Protein AF-S2JQH9-F1 (afdb_monomer_lite)

Structure (mmCIF, N/CA/C/O backbone):
data_AF-S2JQH9-F1
#
_entry.id   AF-S2JQH9-F1
#
loop_
_atom_site.group_PDB
_atom_site.id
_atom_site.type_symbol
_atom_site.label_atom_id
_atom_site.label_alt_id
_atom_site.label_comp_id
_atom_site.label_asym_id
_atom_site.label_entity_id
_atom_site.label_seq_id
_atom_site.pdbx_PDB_ins_code
_atom_site.Cartn_x
_atom_site.Cartn_y
_atom_site.Cartn_z
_atom_site.occupancy
_atom_site.B_iso_or_equiv
_atom_site.auth_seq_id
_atom_site.auth_comp_id
_atom_site.auth_asym_id
_atom_site.auth_atom_id
_atom_site.pdbx_PDB_model_num
ATOM 1 N N . MET A 1 1 ? 50.684 -17.913 0.976 1.00 41.41 1 MET A N 1
ATOM 2 C CA . MET A 1 1 ? 50.961 -17.428 2.348 1.00 41.41 1 MET A CA 1
ATOM 3 C C . MET A 1 1 ? 51.182 -15.923 2.329 1.00 41.41 1 MET A C 1
ATOM 5 O O . MET A 1 1 ? 52.136 -15.491 1.700 1.00 41.41 1 MET A O 1
ATOM 9 N N . LYS A 1 2 ? 50.291 -15.140 2.951 1.00 34.25 2 LYS A N 1
ATOM 10 C CA . LYS A 1 2 ? 50.515 -13.757 3.430 1.00 34.25 2 LYS A CA 1
ATOM 11 C C . LYS A 1 2 ? 49.250 -13.310 4.182 1.00 34.25 2 LYS A C 1
ATOM 13 O O . LYS A 1 2 ? 48.251 -12.948 3.570 1.00 34.25 2 LYS A O 1
ATOM 18 N N . LEU A 1 3 ? 49.291 -13.417 5.510 1.00 35.78 3 LEU A N 1
ATOM 19 C CA . LEU A 1 3 ? 48.304 -12.862 6.442 1.00 35.78 3 LEU A CA 1
ATOM 20 C C . LEU A 1 3 ? 48.491 -11.338 6.527 1.00 35.78 3 LEU A C 1
ATOM 22 O O . LEU A 1 3 ? 49.616 -10.869 6.680 1.00 35.78 3 LEU A O 1
ATOM 26 N N . ARG A 1 4 ? 47.403 -10.559 6.449 1.00 40.47 4 ARG A N 1
ATOM 27 C CA . ARG A 1 4 ? 47.400 -9.123 6.782 1.00 40.47 4 ARG A CA 1
ATOM 28 C C . ARG A 1 4 ? 46.207 -8.758 7.677 1.00 40.47 4 ARG A C 1
ATOM 30 O O . ARG A 1 4 ? 45.070 -8.724 7.226 1.00 40.47 4 ARG A O 1
ATOM 37 N N . ASN A 1 5 ? 46.550 -8.490 8.939 1.00 37.81 5 ASN A N 1
ATOM 38 C CA . ASN A 1 5 ? 46.102 -7.445 9.874 1.00 37.81 5 ASN A CA 1
ATOM 39 C C . ASN A 1 5 ? 44.613 -7.068 9.972 1.00 37.81 5 ASN A C 1
ATOM 41 O O . ASN A 1 5 ? 44.088 -6.324 9.147 1.00 37.81 5 ASN A O 1
ATOM 45 N N . ASN A 1 6 ? 43.999 -7.440 11.105 1.00 40.50 6 ASN A N 1
ATOM 46 C CA . ASN A 1 6 ? 42.632 -7.075 11.502 1.00 40.50 6 ASN A CA 1
ATOM 47 C C . ASN A 1 6 ? 42.555 -6.372 12.884 1.00 40.50 6 ASN A C 1
ATOM 49 O O . ASN A 1 6 ? 41.523 -6.395 13.548 1.00 40.50 6 ASN A O 1
ATOM 53 N N . THR A 1 7 ? 43.636 -5.730 13.341 1.00 41.78 7 THR A N 1
ATOM 54 C CA . THR A 1 7 ? 43.778 -5.268 14.741 1.00 41.78 7 THR A CA 1
ATOM 55 C C . THR A 1 7 ? 43.343 -3.818 15.009 1.00 41.78 7 THR A C 1
ATOM 57 O O . THR A 1 7 ? 43.489 -3.332 16.123 1.00 41.78 7 THR A O 1
ATOM 60 N N . ARG A 1 8 ? 42.769 -3.091 14.037 1.00 44.50 8 ARG A N 1
ATOM 61 C CA . ARG A 1 8 ? 42.416 -1.658 14.209 1.00 44.50 8 ARG A CA 1
ATOM 62 C C . ARG A 1 8 ? 40.958 -1.356 14.581 1.00 44.50 8 ARG A C 1
ATOM 64 O O . ARG A 1 8 ? 40.613 -0.190 14.737 1.00 44.50 8 ARG A O 1
ATOM 71 N N . ARG A 1 9 ? 40.090 -2.364 14.742 1.00 43.62 9 ARG A N 1
ATOM 72 C CA . ARG A 1 9 ? 38.650 -2.153 15.025 1.00 43.62 9 ARG A CA 1
ATOM 73 C C . ARG A 1 9 ? 38.216 -2.328 16.483 1.00 43.62 9 ARG A C 1
ATOM 75 O O . ARG A 1 9 ? 37.096 -1.950 16.802 1.00 43.62 9 ARG A O 1
ATOM 82 N N . VAL A 1 10 ? 39.079 -2.833 17.364 1.00 44.44 10 VAL A N 1
ATOM 83 C CA . VAL A 1 10 ? 38.715 -3.119 18.769 1.00 44.44 10 VAL A CA 1
ATOM 84 C C . VAL A 1 10 ? 38.927 -1.908 19.696 1.00 44.44 10 VAL A C 1
ATOM 86 O O . VAL A 1 10 ? 38.213 -1.752 20.678 1.00 44.44 10 VAL A O 1
ATOM 89 N N . ALA A 1 11 ? 39.799 -0.961 19.334 1.00 41.69 11 ALA A N 1
ATOM 90 C CA . ALA A 1 11 ? 40.143 0.176 20.199 1.00 41.69 11 ALA A CA 1
ATOM 91 C C . ALA A 1 11 ? 39.082 1.301 20.282 1.00 41.69 11 ALA A C 1
ATOM 93 O O . ALA A 1 11 ? 39.183 2.173 21.138 1.00 41.69 11 ALA A O 1
ATOM 94 N N . ILE A 1 12 ? 38.057 1.306 19.420 1.00 43.09 12 ILE A N 1
ATOM 95 C CA . ILE A 1 12 ? 37.017 2.361 19.408 1.00 43.09 12 ILE A CA 1
ATOM 96 C C . ILE A 1 12 ? 35.798 1.978 20.268 1.00 43.09 12 ILE A C 1
ATOM 98 O O . ILE A 1 12 ? 35.018 2.844 20.656 1.00 43.09 12 ILE A O 1
ATOM 102 N N . VAL A 1 13 ? 35.638 0.694 20.606 1.00 43.75 13 VAL A N 1
ATOM 103 C CA . VAL A 1 13 ? 34.484 0.207 21.382 1.00 43.75 13 VAL A CA 1
ATOM 104 C C . VAL A 1 13 ? 34.701 0.376 22.892 1.00 43.75 13 VAL A C 1
ATOM 106 O O . VAL A 1 13 ? 33.752 0.697 23.594 1.00 43.75 13 VAL A O 1
ATOM 109 N N . ILE A 1 14 ? 35.946 0.290 23.373 1.00 45.53 14 ILE A N 1
ATOM 110 C CA . ILE A 1 14 ? 36.265 0.347 24.812 1.00 45.53 14 ILE A CA 1
ATOM 111 C C . ILE A 1 14 ? 36.149 1.777 25.381 1.00 45.53 14 ILE A C 1
ATOM 113 O O . ILE A 1 14 ? 35.647 1.966 26.481 1.00 45.53 14 ILE A O 1
ATOM 117 N N . LYS A 1 15 ? 36.457 2.822 24.596 1.00 42.97 15 LYS A N 1
ATOM 118 C CA . LYS A 1 15 ? 36.361 4.228 25.054 1.00 42.97 15 LYS A CA 1
ATOM 119 C C . LYS A 1 15 ? 34.935 4.776 25.235 1.00 42.97 15 LYS A C 1
ATOM 121 O O . LYS A 1 15 ? 34.781 5.914 25.664 1.00 42.97 15 LYS A O 1
ATOM 126 N N . ARG A 1 16 ? 33.888 4.021 24.875 1.00 47.12 16 ARG A N 1
ATOM 127 C CA . ARG A 1 16 ? 32.482 4.451 25.026 1.00 47.12 16 ARG A CA 1
ATOM 128 C C . ARG A 1 16 ? 31.753 3.820 26.212 1.00 47.12 16 ARG A C 1
ATOM 130 O O . ARG A 1 16 ? 30.644 4.263 26.499 1.00 47.12 16 ARG A O 1
ATOM 137 N N . GLU A 1 17 ? 32.344 2.833 26.883 1.00 44.69 17 GLU A N 1
ATOM 138 C CA . GLU A 1 17 ? 31.748 2.229 28.083 1.00 44.69 17 GLU A CA 1
ATOM 139 C C . GLU A 1 17 ? 32.181 2.941 29.374 1.00 44.69 17 GLU A C 1
ATOM 141 O O . GLU A 1 17 ? 31.336 3.148 30.237 1.00 44.69 17 GLU A O 1
ATOM 146 N N . GLU A 1 18 ? 33.408 3.470 29.453 1.00 44.59 18 GLU A N 1
ATOM 147 C CA . GLU A 1 18 ? 33.889 4.189 30.651 1.00 44.59 18 GLU A CA 1
ATOM 148 C C . GLU A 1 18 ? 33.143 5.512 30.918 1.00 44.59 18 GLU A C 1
ATOM 150 O O . GLU A 1 18 ? 32.892 5.856 32.065 1.00 44.59 18 GLU A O 1
ATOM 155 N N . GLN A 1 19 ? 32.659 6.221 29.888 1.00 46.75 19 GLN A N 1
ATOM 156 C CA . GLN A 1 19 ? 31.876 7.458 30.084 1.00 46.75 19 GLN A CA 1
ATOM 157 C C . GLN A 1 19 ? 30.427 7.225 30.552 1.00 46.75 19 GLN A C 1
ATOM 159 O O . GLN A 1 19 ? 29.681 8.186 30.747 1.00 46.75 19 GLN A O 1
ATOM 164 N N . ARG A 1 20 ? 29.986 5.967 30.689 1.00 49.38 20 ARG A N 1
ATOM 165 C CA . ARG A 1 20 ? 28.606 5.626 31.069 1.00 49.38 20 ARG A CA 1
ATOM 166 C C . ARG A 1 20 ? 28.448 5.237 32.537 1.00 49.38 20 ARG A C 1
ATOM 168 O O . ARG A 1 20 ? 27.317 5.243 33.016 1.00 49.38 20 ARG A O 1
ATOM 175 N N . GLU A 1 21 ? 29.540 4.940 33.238 1.00 46.38 21 GLU A N 1
ATOM 176 C CA . GLU A 1 21 ? 29.502 4.564 34.658 1.00 46.38 21 GLU A CA 1
ATOM 177 C C . GLU A 1 21 ? 29.566 5.772 35.609 1.00 46.38 21 GLU A C 1
ATOM 179 O O . GLU A 1 21 ? 29.028 5.701 36.713 1.00 46.38 21 GLU A O 1
ATOM 184 N N . ASP A 1 22 ? 30.067 6.925 35.154 1.00 42.22 22 ASP A N 1
ATOM 185 C CA . ASP A 1 22 ? 30.186 8.130 35.993 1.00 42.22 22 ASP A CA 1
ATOM 186 C C . ASP A 1 22 ? 28.883 8.939 36.146 1.00 42.22 22 ASP A C 1
ATOM 188 O O . ASP A 1 22 ? 28.788 9.816 37.002 1.00 42.22 22 ASP A O 1
ATOM 192 N N . ILE A 1 23 ? 27.834 8.626 35.377 1.00 43.72 23 ILE A N 1
ATOM 193 C CA . ILE A 1 23 ? 26.537 9.333 35.446 1.00 43.72 23 ILE A CA 1
ATOM 194 C C . ILE A 1 23 ? 25.552 8.653 36.424 1.00 43.72 23 ILE A C 1
ATOM 196 O O . ILE A 1 23 ? 24.520 9.222 36.759 1.00 43.72 23 ILE A O 1
ATOM 200 N N . ILE A 1 24 ? 25.869 7.466 36.958 1.00 40.94 24 ILE A N 1
ATOM 201 C CA . ILE A 1 24 ? 24.953 6.691 37.826 1.00 40.94 24 ILE A CA 1
ATOM 202 C C . ILE A 1 24 ? 25.219 6.896 39.339 1.00 40.94 24 ILE A C 1
ATOM 204 O O . ILE A 1 24 ? 24.529 6.319 40.173 1.00 40.94 24 ILE A O 1
ATOM 208 N N . LYS A 1 25 ? 26.158 7.766 39.743 1.00 37.81 25 LYS A N 1
ATOM 209 C CA . LYS A 1 25 ? 26.512 7.966 41.170 1.00 37.81 25 LYS A CA 1
ATOM 210 C C . LYS A 1 25 ? 25.998 9.244 41.849 1.00 37.81 25 LYS A C 1
ATOM 212 O O . LYS A 1 25 ? 26.356 9.486 42.996 1.00 37.81 25 LYS A O 1
ATOM 217 N N . LEU A 1 26 ? 25.118 10.022 41.225 1.00 40.62 26 LEU A N 1
ATOM 218 C CA . LEU A 1 26 ? 24.511 11.201 41.858 1.00 40.62 26 LEU A CA 1
ATOM 219 C C . LEU A 1 26 ? 22.993 11.180 41.686 1.00 40.62 26 LEU A C 1
ATOM 221 O O . LEU A 1 26 ? 22.488 11.752 40.736 1.00 40.62 26 LEU A O 1
ATOM 225 N N . GLU A 1 27 ? 22.297 10.486 42.591 1.00 33.84 27 GLU A N 1
ATOM 226 C CA . GLU A 1 27 ? 20.930 10.801 43.051 1.00 33.84 27 GLU A CA 1
ATOM 227 C C . GLU A 1 27 ? 20.477 9.732 44.062 1.00 33.84 27 GLU A C 1
ATOM 229 O O . GLU A 1 27 ? 19.783 8.767 43.748 1.00 33.84 27 GLU A O 1
ATOM 234 N N . ALA A 1 28 ? 20.908 9.894 45.313 1.00 32.12 28 ALA A N 1
ATOM 235 C CA . ALA A 1 28 ? 20.351 9.183 46.455 1.00 32.12 28 ALA A CA 1
ATOM 236 C C . ALA A 1 28 ? 20.152 10.179 47.601 1.00 32.12 28 ALA A C 1
ATOM 238 O O . ALA A 1 28 ? 21.066 10.438 48.376 1.00 32.12 28 ALA A O 1
ATOM 239 N N . ALA A 1 29 ? 18.949 10.744 47.694 1.00 32.34 29 ALA A N 1
ATOM 240 C CA . ALA A 1 29 ? 18.430 11.333 48.924 1.00 32.34 29 ALA A CA 1
ATOM 241 C C . ALA A 1 29 ? 16.894 11.272 48.905 1.00 32.34 29 ALA A C 1
ATOM 243 O O . ALA A 1 29 ? 16.228 11.992 48.166 1.00 32.34 29 ALA A O 1
ATOM 244 N N . HIS A 1 30 ? 16.340 10.354 49.701 1.00 43.25 30 HIS A N 1
ATOM 245 C CA . HIS A 1 30 ? 14.957 10.405 50.188 1.00 43.25 30 HIS A CA 1
ATOM 246 C C . HIS A 1 30 ? 14.787 11.590 51.161 1.00 43.25 30 HIS A C 1
ATOM 248 O O . HIS A 1 30 ? 15.769 12.041 51.752 1.00 43.25 30 HIS A O 1
ATOM 254 N N . PRO A 1 31 ? 13.543 12.036 51.409 1.00 46.75 31 PRO A N 1
ATOM 255 C CA . PRO A 1 31 ? 12.936 11.596 52.665 1.00 46.75 31 PRO A CA 1
ATOM 256 C C . PRO A 1 31 ? 11.487 11.105 52.544 1.00 46.75 31 PRO A C 1
ATOM 258 O O . PRO A 1 31 ? 10.716 11.486 51.666 1.00 46.75 31 PRO A O 1
ATOM 261 N N . GLN A 1 32 ? 11.171 10.227 53.494 1.00 35.44 32 GLN A N 1
ATOM 262 C CA . GLN A 1 32 ? 9.882 9.616 53.796 1.00 35.44 32 GLN A CA 1
ATOM 263 C C . GLN A 1 32 ? 8.795 10.647 54.130 1.00 35.44 32 GLN A C 1
ATOM 265 O O . GLN A 1 32 ? 9.073 11.668 54.755 1.00 35.44 32 GLN A O 1
ATOM 270 N N . CYS A 1 33 ? 7.535 10.302 53.855 1.00 27.61 33 CYS A N 1
ATOM 271 C CA . CYS A 1 33 ? 6.423 10.738 54.695 1.00 27.61 33 CYS A CA 1
ATOM 272 C C . CYS A 1 33 ? 5.299 9.690 54.714 1.00 27.61 33 CYS A C 1
ATOM 274 O O . CYS A 1 33 ? 5.174 8.862 53.813 1.00 27.61 33 CYS A O 1
ATOM 276 N N . ASN A 1 34 ? 4.561 9.711 55.817 1.00 28.77 34 ASN A N 1
ATOM 277 C CA . ASN A 1 34 ? 3.932 8.584 56.486 1.00 28.77 34 ASN A CA 1
ATOM 278 C C . ASN A 1 34 ? 2.564 8.146 55.947 1.00 28.77 34 ASN A C 1
ATOM 280 O O . ASN A 1 34 ? 1.834 8.874 55.281 1.00 28.77 34 ASN A O 1
ATOM 284 N N . SER A 1 35 ? 2.232 6.923 56.359 1.00 30.88 35 SER A N 1
ATOM 285 C CA . SER A 1 35 ? 0.913 6.305 56.404 1.00 30.88 35 SER A CA 1
ATOM 286 C C . SER A 1 35 ? -0.162 7.176 57.056 1.00 30.88 35 SER A C 1
ATOM 288 O O . SER A 1 35 ? 0.067 7.682 58.152 1.00 30.88 35 SER A O 1
ATOM 290 N N . SER A 1 36 ? -1.364 7.170 56.474 1.00 31.80 36 SER A N 1
ATOM 291 C CA . SER A 1 36 ? -2.628 7.294 57.210 1.00 31.80 36 SER A CA 1
ATOM 292 C C . SER A 1 36 ? -3.735 6.498 56.518 1.00 31.80 36 SER A C 1
ATOM 294 O O . SER A 1 36 ? -3.779 6.355 55.298 1.00 31.80 36 SER A O 1
ATOM 296 N N . GLN A 1 37 ? -4.589 5.944 57.362 1.00 30.31 37 GLN A N 1
ATOM 297 C CA . GLN A 1 37 ? -5.609 4.927 57.158 1.00 30.31 37 GLN A CA 1
ATOM 298 C C . GLN A 1 37 ? -7.022 5.543 57.017 1.00 30.31 37 GLN A C 1
ATOM 300 O O . GLN A 1 37 ? -7.306 6.517 57.704 1.00 30.31 37 GLN A O 1
ATOM 305 N N . ILE A 1 38 ? -7.902 4.844 56.264 1.00 32.09 38 ILE A N 1
ATOM 306 C CA . ILE A 1 38 ? -9.378 4.683 56.468 1.00 32.09 38 ILE A CA 1
ATOM 307 C C . ILE A 1 38 ? -10.282 5.901 56.080 1.00 32.09 38 ILE A C 1
ATOM 309 O O . ILE A 1 38 ? -9.788 7.022 56.119 1.00 32.09 38 ILE A O 1
ATOM 313 N N . PRO A 1 39 ? -11.598 5.768 55.724 1.00 43.12 39 PRO A N 1
ATOM 314 C CA . PRO A 1 39 ? -12.463 4.584 55.560 1.00 43.12 39 PRO A CA 1
ATOM 315 C C . PRO A 1 39 ? -13.206 4.425 54.214 1.00 43.12 39 PRO A C 1
ATOM 317 O O . PRO A 1 39 ? -13.465 5.347 53.445 1.00 43.12 39 PRO A O 1
ATOM 320 N N . LEU A 1 40 ? -13.660 3.182 54.070 1.00 30.14 40 LEU A N 1
ATOM 321 C CA . LEU A 1 40 ? -14.780 2.645 53.303 1.00 30.14 40 LEU A CA 1
ATOM 322 C C . LEU A 1 40 ? -16.125 3.336 53.644 1.00 30.14 40 LEU A C 1
ATOM 324 O O . LEU A 1 40 ? -16.474 3.428 54.817 1.00 30.14 40 LEU A O 1
ATOM 328 N N . PHE A 1 41 ? -16.918 3.716 52.635 1.00 28.84 41 PHE A N 1
ATOM 329 C CA . PHE A 1 41 ? -18.360 3.966 52.784 1.00 28.84 41 PHE A CA 1
ATOM 330 C C . PHE A 1 41 ? -19.151 3.088 51.809 1.00 28.84 41 PHE A C 1
ATOM 332 O O . PHE A 1 41 ? -18.802 2.943 50.636 1.00 28.84 41 PHE A O 1
ATOM 339 N N . THR A 1 42 ? -20.217 2.494 52.334 1.00 27.12 42 THR A N 1
ATOM 340 C CA . THR A 1 42 ? -21.180 1.610 51.673 1.00 27.12 42 THR A CA 1
ATOM 341 C C . THR A 1 42 ? -22.584 2.225 51.706 1.00 27.12 42 THR A C 1
ATOM 343 O O . THR A 1 42 ? -22.897 2.926 52.664 1.00 27.12 42 THR A O 1
ATOM 346 N N . VAL A 1 43 ? -23.424 1.796 50.744 1.00 29.14 43 VAL A N 1
ATOM 347 C CA . VAL A 1 43 ? -24.913 1.870 50.666 1.00 29.14 43 VAL A CA 1
ATOM 348 C C . VAL A 1 43 ? -25.505 3.297 50.484 1.00 29.14 43 VAL A C 1
ATOM 350 O O . VAL A 1 43 ? -24.898 4.256 50.928 1.00 29.14 43 VAL A O 1
ATOM 353 N N . THR A 1 44 ? -26.609 3.597 49.777 1.00 28.02 44 THR A N 1
ATOM 354 C CA . THR A 1 44 ? -27.853 2.890 49.378 1.00 28.02 44 THR A CA 1
ATOM 355 C C . THR A 1 44 ? -28.547 3.592 48.189 1.00 28.02 44 THR A C 1
ATOM 357 O O . THR A 1 44 ? -28.555 4.814 48.119 1.00 28.02 44 THR A O 1
ATOM 360 N N . ASN A 1 45 ? -29.164 2.771 47.330 1.00 29.53 45 ASN A N 1
ATOM 361 C CA . ASN A 1 45 ? -30.532 2.790 46.771 1.00 29.53 45 ASN A CA 1
ATOM 362 C C . ASN A 1 45 ? -31.219 4.056 46.207 1.00 29.53 45 ASN A C 1
ATOM 364 O O . ASN A 1 45 ? -31.382 5.075 46.865 1.00 29.53 45 ASN A O 1
ATOM 368 N N . ASP A 1 46 ? -31.774 3.820 45.012 1.00 29.12 46 ASP A N 1
ATOM 369 C CA . ASP A 1 46 ? -33.154 4.051 44.565 1.00 29.12 46 ASP A CA 1
ATOM 370 C C . ASP A 1 46 ? -33.790 5.439 44.680 1.00 29.12 46 ASP A C 1
ATOM 372 O O . ASP A 1 46 ? -34.195 5.910 45.739 1.00 29.12 46 ASP A O 1
ATOM 376 N N . THR A 1 47 ? -34.124 5.995 43.513 1.00 32.81 47 THR A N 1
ATOM 377 C CA . THR A 1 47 ? -35.428 6.648 43.354 1.00 32.81 47 THR A CA 1
ATOM 378 C C . THR A 1 47 ? -35.965 6.403 41.950 1.00 32.81 47 THR A C 1
ATOM 380 O O . THR A 1 47 ? -35.462 6.915 40.951 1.00 32.81 47 THR A O 1
ATOM 383 N N . ALA A 1 48 ? -36.995 5.563 41.895 1.00 29.95 48 ALA A N 1
ATOM 384 C CA . ALA A 1 48 ? -37.877 5.401 40.757 1.00 29.95 48 ALA A CA 1
ATOM 385 C C . ALA A 1 48 ? -38.795 6.628 40.649 1.00 29.95 48 ALA A C 1
ATOM 387 O O . ALA A 1 48 ? -39.413 7.024 41.634 1.00 29.95 48 ALA A O 1
ATOM 388 N N . ILE A 1 49 ? -38.934 7.187 39.446 1.00 35.12 49 ILE A N 1
ATOM 389 C CA . ILE A 1 49 ? -40.037 8.088 39.105 1.00 35.12 49 ILE A CA 1
ATOM 390 C C . ILE A 1 49 ? -40.770 7.488 37.906 1.00 35.12 49 ILE A C 1
ATOM 392 O O . ILE A 1 49 ? -40.270 7.450 36.783 1.00 35.12 49 ILE A O 1
ATOM 396 N N . ASN A 1 50 ? -41.972 6.992 38.197 1.00 32.22 50 ASN A N 1
ATOM 397 C CA . ASN A 1 50 ? -43.073 6.860 37.252 1.00 32.22 50 ASN A CA 1
ATOM 398 C C . ASN A 1 50 ? -43.496 8.257 36.777 1.00 32.22 50 ASN A C 1
ATOM 400 O O . ASN A 1 50 ? -43.568 9.155 37.607 1.00 32.22 50 ASN A O 1
ATOM 404 N N . ILE A 1 51 ? -43.879 8.405 35.503 1.00 33.59 51 ILE A N 1
ATOM 405 C CA . ILE A 1 51 ? -45.179 8.970 35.080 1.00 33.59 51 ILE A CA 1
ATOM 406 C C . ILE A 1 51 ? -45.309 8.941 33.541 1.00 33.59 51 ILE A C 1
ATOM 408 O O . ILE A 1 51 ? -44.537 9.547 32.810 1.00 33.59 51 ILE A O 1
ATOM 412 N N . LYS A 1 52 ? -46.343 8.190 33.140 1.00 33.19 52 LYS A N 1
ATOM 413 C CA . LYS A 1 52 ? -47.339 8.329 32.059 1.00 33.19 52 LYS A CA 1
ATOM 414 C C . LYS A 1 52 ? -46.940 8.470 30.579 1.00 33.19 52 LYS A C 1
ATOM 416 O O . LYS A 1 52 ? -46.163 9.311 30.150 1.00 33.19 52 LYS A O 1
ATOM 421 N N . LYS A 1 53 ? -47.634 7.609 29.824 1.00 36.22 53 LYS A N 1
ATOM 422 C CA . LYS A 1 53 ? -47.866 7.585 28.380 1.00 36.22 53 LYS A CA 1
ATOM 423 C C . LYS A 1 53 ? -48.702 8.789 27.946 1.00 36.22 53 LYS A C 1
ATOM 425 O O . LYS A 1 53 ? -49.669 9.098 28.632 1.00 36.22 53 LYS A O 1
ATOM 430 N N . GLU A 1 54 ? -48.418 9.308 26.757 1.00 32.94 54 GLU A N 1
ATOM 431 C CA . GLU A 1 54 ? -49.437 9.823 25.840 1.00 32.94 54 GLU A CA 1
ATOM 432 C C . GLU A 1 54 ? -48.926 9.758 24.395 1.00 32.94 54 GLU A C 1
ATOM 434 O O . GLU A 1 54 ? -47.735 9.919 24.118 1.00 32.94 54 GLU A O 1
ATOM 439 N N . ASP A 1 55 ? -49.846 9.406 23.504 1.00 33.53 55 ASP A N 1
ATOM 440 C CA . ASP A 1 55 ? -49.658 9.141 22.084 1.00 33.53 55 ASP A CA 1
ATOM 441 C C . ASP A 1 55 ? -49.412 10.426 21.282 1.00 33.53 55 ASP A C 1
ATOM 443 O O . ASP A 1 55 ? -50.115 11.410 21.477 1.00 33.53 55 ASP A O 1
ATOM 447 N N . SER A 1 56 ? -48.517 10.392 20.288 1.00 34.03 56 SER A N 1
ATOM 448 C CA . SER A 1 56 ? -48.805 10.964 18.962 1.00 34.03 56 SER A CA 1
ATOM 449 C C . SER A 1 56 ? -47.733 10.583 17.938 1.00 34.03 56 SER A C 1
ATOM 451 O O . SER A 1 56 ? -46.535 10.539 18.219 1.00 34.03 56 SER A O 1
ATOM 453 N N . LYS A 1 57 ? -48.206 10.257 16.737 1.00 37.81 57 LYS A N 1
ATOM 454 C CA . LYS A 1 57 ? -47.465 9.771 15.573 1.00 37.81 57 LYS A CA 1
ATOM 455 C C . LYS A 1 57 ? -46.743 10.927 14.882 1.00 37.81 57 LYS A C 1
ATOM 457 O O . LYS A 1 57 ? -47.404 11.878 14.507 1.00 37.81 57 LYS A O 1
ATOM 462 N N . ASP A 1 58 ? -45.449 10.759 14.607 1.00 32.97 58 ASP A N 1
ATOM 463 C CA . ASP A 1 58 ? -44.811 11.266 13.385 1.00 32.97 58 ASP A CA 1
ATOM 464 C C . ASP A 1 58 ? -43.503 10.506 13.109 1.00 32.97 58 ASP A C 1
ATOM 466 O O . ASP A 1 58 ? -42.488 10.640 13.796 1.00 32.97 58 ASP A O 1
ATOM 470 N N . TYR A 1 59 ? -43.542 9.637 12.097 1.00 36.56 59 TYR A N 1
ATOM 471 C CA . TYR A 1 59 ? -42.420 8.793 11.689 1.00 36.56 59 TYR A CA 1
ATOM 472 C C . TYR A 1 59 ? -41.502 9.573 10.739 1.00 36.56 59 TYR A C 1
ATOM 474 O O . TYR A 1 59 ? -41.619 9.496 9.517 1.00 36.56 59 TYR A O 1
ATOM 482 N N . ILE A 1 60 ? -40.564 10.328 11.313 1.00 38.56 60 ILE A N 1
ATOM 483 C CA . ILE A 1 60 ? -39.421 10.899 10.591 1.00 38.56 60 ILE A CA 1
ATOM 484 C C . ILE A 1 60 ? -38.201 10.007 10.849 1.00 38.56 60 ILE A C 1
ATOM 486 O O . ILE A 1 60 ? -37.830 9.734 11.987 1.00 38.56 60 ILE A O 1
ATOM 490 N N . SER A 1 61 ? -37.568 9.542 9.770 1.00 47.75 61 SER A N 1
ATOM 491 C CA . SER A 1 61 ? -36.417 8.628 9.774 1.00 47.75 61 SER A CA 1
ATOM 492 C C . SER A 1 61 ? -35.248 9.126 10.653 1.00 47.75 61 SER A C 1
ATOM 494 O O . SER A 1 61 ? -34.411 9.921 10.213 1.00 47.75 61 SER A O 1
ATOM 496 N N . ILE A 1 62 ? -35.152 8.576 11.871 1.00 43.03 62 ILE A N 1
ATOM 497 C CA . ILE A 1 62 ? -34.151 8.835 12.932 1.00 43.03 62 ILE A CA 1
ATOM 498 C C . ILE A 1 62 ? -32.690 8.757 12.431 1.00 43.03 62 ILE A C 1
ATOM 500 O O . ILE A 1 62 ? -31.807 9.462 12.929 1.00 43.03 62 ILE A O 1
ATOM 504 N N . ASP A 1 63 ? -32.428 7.980 11.379 1.00 39.12 63 ASP A N 1
ATOM 505 C CA . ASP A 1 63 ? -31.085 7.797 10.818 1.00 39.12 63 ASP A CA 1
ATOM 506 C C . ASP A 1 63 ? -30.510 9.037 10.107 1.00 39.12 63 ASP A C 1
ATOM 508 O O . ASP A 1 63 ? -29.286 9.170 10.001 1.00 39.12 63 ASP A O 1
ATOM 512 N N . HIS A 1 64 ? -31.349 9.973 9.644 1.00 36.28 64 HIS A N 1
ATOM 513 C CA . HIS A 1 64 ? -30.866 11.187 8.969 1.00 36.28 64 HIS A CA 1
ATOM 514 C C . HIS A 1 64 ? -30.473 12.284 9.975 1.00 36.28 64 HIS A C 1
ATOM 516 O O . HIS A 1 64 ? -29.423 12.915 9.827 1.00 36.28 64 HIS A O 1
ATOM 522 N N . ILE A 1 65 ? -31.241 12.426 11.062 1.00 46.94 65 ILE A N 1
ATOM 523 C CA . ILE A 1 65 ? -31.004 13.406 12.138 1.00 46.94 65 ILE A CA 1
ATOM 524 C C . ILE A 1 65 ? -29.737 13.054 12.933 1.00 46.94 65 ILE A C 1
ATOM 526 O O . ILE A 1 65 ? -28.928 13.930 13.245 1.00 46.94 65 ILE A O 1
ATOM 530 N N . ASN A 1 66 ? -29.496 11.767 13.199 1.00 40.97 66 ASN A N 1
ATOM 531 C CA . ASN A 1 66 ? -28.302 11.319 13.926 1.00 40.97 66 ASN A CA 1
ATOM 532 C C . ASN A 1 66 ? -27.001 11.526 13.133 1.00 40.97 66 ASN A C 1
ATOM 534 O O . ASN A 1 66 ? -25.934 11.749 13.712 1.00 40.97 66 ASN A O 1
ATOM 538 N N . LYS A 1 67 ? -27.072 11.507 11.798 1.00 43.84 67 LYS A N 1
ATOM 539 C CA . LYS A 1 67 ? -25.909 11.708 10.927 1.00 43.84 67 LYS A CA 1
ATOM 540 C C . LYS A 1 67 ? -25.549 13.185 10.755 1.00 43.84 67 LYS A C 1
ATOM 542 O O . LYS A 1 67 ? -24.362 13.510 10.712 1.00 43.84 67 LYS A O 1
ATOM 547 N N . GLU A 1 68 ? -26.543 14.070 10.708 1.00 43.19 68 GLU A N 1
ATOM 548 C CA . GLU A 1 68 ? -26.329 15.522 10.664 1.00 43.19 68 GLU A CA 1
ATOM 549 C C . GLU A 1 68 ? -25.861 16.075 12.012 1.00 43.19 68 GLU A C 1
ATOM 551 O O . GLU A 1 68 ? -24.871 16.806 12.035 1.00 43.19 68 GLU A O 1
ATOM 556 N N . LYS A 1 69 ? -26.446 15.624 13.134 1.00 49.59 69 LYS A N 1
ATOM 557 C CA . LYS A 1 69 ? -25.963 15.954 14.489 1.00 49.59 69 LYS A CA 1
ATOM 558 C C . LYS A 1 69 ? -24.518 15.496 14.721 1.00 49.59 69 LYS A C 1
ATOM 560 O O . LYS A 1 69 ? -23.741 16.201 15.355 1.00 49.59 69 LYS A O 1
ATOM 565 N N . SER A 1 70 ? -24.114 14.350 14.163 1.00 52.16 70 SER A N 1
ATOM 566 C CA . SER A 1 70 ? -22.728 13.870 14.254 1.00 52.16 70 SER A CA 1
ATOM 567 C C . SER A 1 70 ? -21.742 14.741 13.458 1.00 52.16 70 SER A C 1
ATOM 569 O O . SER A 1 70 ? -20.643 15.012 13.940 1.00 52.16 70 SER A O 1
ATOM 571 N N . LEU A 1 71 ? -22.114 15.227 12.265 1.00 48.69 71 LEU A N 1
ATOM 572 C CA . LEU A 1 71 ? -21.237 16.087 11.457 1.00 48.69 71 LEU A CA 1
ATOM 573 C C . LEU A 1 71 ? -21.115 17.513 12.013 1.00 48.69 71 LEU A C 1
ATOM 575 O O . LEU A 1 71 ? -20.014 18.067 12.002 1.00 48.69 71 LEU A O 1
ATOM 579 N N . THR A 1 72 ? -22.206 18.098 12.512 1.00 53.41 72 THR A N 1
ATOM 580 C CA . THR A 1 72 ? -22.178 19.424 13.149 1.00 53.41 72 THR A CA 1
ATOM 581 C C . THR A 1 72 ? -21.402 19.385 14.463 1.00 53.41 72 THR A C 1
ATOM 583 O O . THR A 1 72 ? -20.572 20.257 14.701 1.00 53.41 72 THR A O 1
ATOM 586 N N . HIS A 1 73 ? -21.530 18.312 15.250 1.00 54.88 73 HIS A N 1
ATOM 587 C CA . HIS A 1 73 ? -20.742 18.121 16.470 1.00 54.88 73 HIS A CA 1
ATOM 588 C C . HIS A 1 73 ? -19.237 17.935 16.192 1.00 54.88 73 HIS A C 1
ATOM 590 O O . HIS A 1 73 ? -18.408 18.445 16.942 1.00 54.88 73 HIS A O 1
ATOM 596 N N . ILE A 1 74 ? -18.854 17.263 15.095 1.00 55.12 74 ILE A N 1
ATOM 597 C CA . ILE A 1 74 ? -17.443 17.135 14.675 1.00 55.12 74 ILE A CA 1
ATOM 598 C C . ILE A 1 74 ? -16.849 18.495 14.273 1.00 55.12 74 ILE A C 1
ATOM 600 O O . ILE A 1 74 ? -15.689 18.764 14.586 1.00 55.12 74 ILE A O 1
ATOM 604 N N . ASN A 1 75 ? -17.620 19.351 13.597 1.00 54.31 75 ASN A N 1
ATOM 605 C CA . ASN A 1 75 ? -17.155 20.680 13.193 1.00 54.31 75 ASN A CA 1
ATOM 606 C C . ASN A 1 75 ? -17.104 21.661 14.373 1.00 54.31 75 ASN A C 1
ATOM 608 O O . ASN A 1 75 ? -16.130 22.400 14.485 1.00 54.31 75 ASN A O 1
ATOM 612 N N . ASN A 1 76 ? -18.070 21.603 15.293 1.00 59.28 76 ASN A N 1
ATOM 613 C CA . ASN A 1 76 ? -18.104 22.472 16.470 1.00 59.28 76 ASN A CA 1
ATOM 614 C C . ASN A 1 76 ? -16.978 22.133 17.463 1.00 59.28 76 ASN A C 1
ATOM 616 O O . ASN A 1 76 ? -16.293 23.036 17.938 1.00 59.28 76 ASN A O 1
ATOM 620 N N . TYR A 1 77 ? -16.681 20.845 17.693 1.00 60.41 77 TYR A N 1
ATOM 621 C CA . TYR A 1 77 ? -15.516 20.448 18.504 1.00 60.41 77 TYR A CA 1
ATOM 622 C C . TYR A 1 77 ? -14.176 20.774 17.828 1.00 60.41 77 TYR A C 1
ATOM 624 O O . TYR A 1 77 ? -13.196 21.064 18.509 1.00 60.41 77 TYR A O 1
ATOM 632 N N . ALA A 1 78 ? -14.112 20.753 16.492 1.00 54.09 78 ALA A N 1
ATOM 633 C CA . ALA A 1 78 ? -12.920 21.182 15.761 1.00 54.09 78 ALA A CA 1
ATOM 634 C C . ALA A 1 78 ? -12.729 22.713 15.767 1.00 54.09 78 ALA A C 1
ATOM 636 O O . ALA A 1 78 ? -11.592 23.164 15.651 1.00 54.09 78 ALA A O 1
ATOM 637 N N . GLN A 1 79 ? -13.805 23.498 15.909 1.00 54.53 79 GLN A N 1
ATOM 638 C CA . GLN A 1 79 ? -13.771 24.966 15.963 1.00 54.53 79 GLN A CA 1
ATOM 639 C C . GLN A 1 79 ? -13.519 25.514 17.379 1.00 54.53 79 GLN A C 1
ATOM 641 O O . GLN A 1 79 ? -12.783 26.489 17.516 1.00 54.53 79 GLN A O 1
ATOM 646 N N . GLY A 1 80 ? -14.035 24.863 18.429 1.00 52.97 80 GLY A N 1
ATOM 647 C CA . GLY A 1 80 ? -13.825 25.270 19.829 1.00 52.97 80 GLY A CA 1
ATOM 648 C C . GLY A 1 80 ? -12.412 25.018 20.376 1.00 52.97 80 GLY A C 1
ATOM 649 O O . GLY A 1 80 ? -12.052 25.546 21.421 1.00 52.97 80 GLY A O 1
ATOM 650 N N . PHE A 1 81 ? -11.581 24.248 19.664 1.00 54.16 81 PHE A N 1
ATOM 651 C CA . PHE A 1 81 ? -10.213 23.902 20.083 1.00 54.16 81 PHE A CA 1
ATOM 652 C C . PHE A 1 81 ? -9.116 24.790 19.470 1.00 54.16 81 PHE A C 1
ATOM 654 O O . PHE A 1 81 ? -7.929 24.483 19.597 1.00 54.16 81 PHE A O 1
ATOM 661 N N . ASN A 1 82 ? -9.482 25.899 18.818 1.00 48.16 82 ASN A N 1
ATOM 662 C CA . ASN A 1 82 ? -8.534 26.809 18.162 1.00 48.16 82 ASN A CA 1
ATOM 663 C C . ASN A 1 82 ? -7.561 27.534 19.121 1.00 48.16 82 ASN A C 1
ATOM 665 O O . ASN A 1 82 ? -6.625 28.164 18.639 1.00 48.16 82 ASN A O 1
ATOM 669 N N . GLY A 1 83 ? -7.720 27.407 20.446 1.00 54.56 83 GLY A N 1
ATOM 670 C CA . GLY A 1 83 ? -6.771 27.935 21.441 1.00 54.56 83 GLY A CA 1
ATOM 671 C C . GLY A 1 83 ? -5.708 26.940 21.933 1.00 54.56 83 GLY A C 1
ATOM 672 O O . GLY A 1 83 ? -4.752 27.341 22.589 1.00 54.56 83 GLY A O 1
ATOM 673 N N . GLY A 1 84 ? -5.842 25.642 21.635 1.00 60.75 84 GLY A N 1
ATOM 674 C CA . GLY A 1 84 ? -4.927 24.612 22.132 1.00 60.75 84 GLY A CA 1
ATOM 675 C C . GLY A 1 84 ? -3.793 24.309 21.153 1.00 60.75 84 GLY A C 1
ATOM 676 O O . GLY A 1 84 ? -4.031 23.925 20.010 1.00 60.75 84 GLY A O 1
ATOM 677 N N . THR A 1 85 ? -2.544 24.365 21.613 1.00 77.88 85 THR A N 1
ATOM 678 C CA . THR A 1 85 ? -1.338 23.990 20.842 1.00 77.88 85 THR A CA 1
ATOM 679 C C . THR A 1 85 ? -1.300 22.511 20.414 1.00 77.88 85 THR A C 1
ATOM 681 O O . THR A 1 85 ? -0.442 22.101 19.626 1.00 77.88 85 THR A O 1
ATOM 684 N N . LYS A 1 86 ? -2.237 21.679 20.891 1.00 89.06 86 LYS A N 1
ATOM 685 C CA . LYS A 1 86 ? -2.272 20.236 20.623 1.00 89.06 86 LYS A CA 1
ATOM 686 C C . LYS A 1 86 ? -2.765 19.932 19.199 1.00 89.06 86 LYS A C 1
ATOM 688 O O . LYS A 1 86 ? -3.844 20.321 18.759 1.00 89.06 86 LYS A O 1
ATOM 693 N N . ASN A 1 87 ? -1.987 19.140 18.459 1.00 89.56 87 ASN A N 1
ATOM 694 C CA . ASN A 1 87 ? -2.302 18.713 17.085 1.00 89.56 87 ASN A CA 1
ATOM 695 C C . ASN A 1 87 ? -3.129 17.412 16.995 1.00 89.56 87 ASN A C 1
ATOM 697 O O . ASN A 1 87 ? -3.130 16.728 15.959 1.00 89.56 87 ASN A O 1
ATOM 701 N N . TYR A 1 88 ? -3.825 17.051 18.070 1.00 94.25 88 TYR A N 1
ATOM 702 C CA . TYR A 1 88 ? -4.570 15.805 18.202 1.00 94.25 88 TYR A CA 1
ATOM 703 C C . TYR A 1 88 ? -5.722 15.944 19.205 1.00 94.25 88 TYR A C 1
ATOM 705 O O . TYR A 1 88 ? -5.758 16.890 19.982 1.00 94.25 88 TYR A O 1
ATOM 713 N N . TYR A 1 89 ? -6.634 14.975 19.185 1.00 95.38 89 TYR A N 1
ATOM 714 C CA . TYR A 1 89 ? -7.680 14.781 20.191 1.00 95.38 89 TYR A CA 1
ATOM 715 C C . TYR A 1 89 ? -7.879 13.284 20.444 1.00 95.38 89 TYR A C 1
ATOM 717 O O . TYR A 1 89 ? -7.516 12.454 19.597 1.00 95.38 89 TYR A O 1
ATOM 725 N N . TYR A 1 90 ? -8.452 12.923 21.590 1.00 97.06 90 TYR A N 1
ATOM 726 C CA . TYR A 1 90 ? -8.786 11.540 21.905 1.00 97.06 90 TYR A CA 1
ATOM 727 C C . TYR A 1 90 ? -10.184 11.199 21.375 1.00 97.06 90 TYR A C 1
ATOM 729 O O . TYR A 1 90 ? -11.131 11.967 21.535 1.00 97.06 90 TYR A O 1
ATOM 737 N N . GLN A 1 91 ? -10.316 10.064 20.683 1.00 97.00 91 GLN A N 1
ATOM 738 C CA . GLN A 1 91 ? -11.569 9.651 20.050 1.00 97.00 91 GLN A CA 1
ATOM 739 C C . GLN A 1 91 ? -11.791 8.141 20.156 1.00 97.00 91 GLN A C 1
ATOM 741 O O . GLN A 1 91 ? -10.980 7.332 19.687 1.00 97.00 91 GLN A O 1
ATOM 746 N N . CYS A 1 92 ? -12.954 7.741 20.670 1.00 96.88 92 CYS A N 1
ATOM 747 C CA . CYS A 1 92 ? -13.371 6.348 20.653 1.00 96.88 92 CYS A CA 1
ATOM 748 C C . CYS A 1 92 ? -13.561 5.867 19.208 1.00 96.88 92 CYS A C 1
ATOM 750 O O . CYS A 1 92 ? -14.344 6.408 18.429 1.00 96.88 92 CYS A O 1
ATOM 752 N N . HIS A 1 93 ? -12.861 4.806 18.805 1.00 93.62 93 HIS A N 1
ATOM 753 C CA . HIS A 1 93 ? -12.937 4.348 17.418 1.00 93.62 93 HIS A CA 1
ATOM 754 C C . HIS A 1 93 ? -14.257 3.641 17.070 1.00 93.62 93 HIS A C 1
ATOM 756 O O . HIS A 1 93 ? -14.517 3.468 15.875 1.00 93.62 93 HIS A O 1
ATOM 762 N N . LEU A 1 94 ? -15.025 3.198 18.075 1.00 94.19 94 LEU A N 1
ATOM 763 C CA . LEU A 1 94 ? -16.289 2.474 17.914 1.00 94.19 94 LEU A CA 1
ATOM 764 C C . LEU A 1 94 ? -17.432 3.451 17.623 1.00 94.19 94 LEU A C 1
ATOM 766 O O . LEU A 1 94 ? -18.002 3.385 16.539 1.00 94.19 94 LEU A O 1
ATOM 770 N N . CYS A 1 95 ? -17.686 4.400 18.524 1.00 96.44 95 CYS A N 1
ATOM 771 C CA . CYS A 1 95 ? -18.787 5.365 18.411 1.00 96.44 95 CYS A CA 1
ATOM 772 C C . CYS A 1 95 ? -18.384 6.755 17.890 1.00 96.44 95 CYS A C 1
ATOM 774 O O . CYS A 1 95 ? -19.257 7.557 17.589 1.00 96.44 95 CYS A O 1
ATOM 776 N N . LYS A 1 96 ? -17.081 7.048 17.750 1.00 95.19 96 LYS A N 1
ATOM 777 C CA . LYS A 1 96 ? -16.530 8.364 17.352 1.00 95.19 96 LYS A CA 1
ATOM 778 C C . LYS A 1 96 ? -16.684 9.487 18.378 1.00 95.19 96 LYS A C 1
ATOM 780 O O . LYS A 1 96 ? -16.330 10.618 18.049 1.00 95.19 96 LYS A O 1
ATOM 785 N N . GLU A 1 97 ? -17.110 9.177 19.600 1.00 96.75 97 GLU A N 1
ATOM 786 C CA . GLU A 1 97 ? -17.173 10.141 20.700 1.00 96.75 97 GLU A CA 1
ATOM 787 C C . GLU A 1 97 ? -15.775 10.660 21.069 1.00 96.75 97 GLU A C 1
ATOM 789 O O . GLU A 1 97 ? -14.794 9.904 21.075 1.00 96.75 97 GLU A O 1
ATOM 794 N N . PHE A 1 98 ? -15.695 11.963 21.330 1.00 95.56 98 PHE A N 1
ATOM 795 C CA . PHE A 1 98 ? -14.471 12.681 21.670 1.00 95.56 98 PHE A CA 1
ATOM 796 C C . PHE A 1 98 ? -14.287 12.719 23.182 1.00 95.56 98 PHE A C 1
ATOM 798 O O . PHE A 1 98 ? -15.263 12.755 23.928 1.00 95.56 98 PHE A O 1
ATOM 805 N N . LYS A 1 99 ? -13.032 12.730 23.623 1.00 96.69 99 LYS A N 1
ATOM 806 C CA . LYS A 1 99 ? -12.664 12.899 25.027 1.00 96.69 99 LYS A CA 1
ATOM 807 C C . LYS A 1 99 ? -11.444 13.807 25.146 1.00 96.69 99 LYS A C 1
ATOM 809 O O . LYS A 1 99 ? -10.699 14.004 24.184 1.00 96.69 99 LYS A O 1
ATOM 814 N N . ASP A 1 100 ? -11.277 14.355 26.334 1.00 95.00 100 ASP A N 1
ATOM 815 C CA . ASP A 1 100 ? -10.205 15.260 26.740 1.00 95.00 100 ASP A CA 1
ATOM 816 C C . ASP A 1 100 ? -8.890 14.529 27.043 1.00 95.00 100 ASP A C 1
ATOM 818 O O . ASP A 1 100 ? -7.821 15.023 26.692 1.00 95.00 100 ASP A O 1
ATOM 822 N N . SER A 1 101 ? -8.968 13.323 27.609 1.00 96.12 101 SER A N 1
ATOM 823 C CA . SER A 1 101 ? -7.812 12.521 28.005 1.00 96.12 101 SER A CA 1
ATOM 824 C C . SER A 1 101 ? -7.888 11.072 27.509 1.00 96.12 101 SER A C 1
ATOM 826 O O . SER A 1 101 ? -8.938 10.564 27.094 1.00 96.12 101 SER A O 1
ATOM 828 N N . LEU A 1 102 ? -6.747 10.378 27.569 1.00 96.25 102 LEU A N 1
ATOM 829 C CA . LEU A 1 102 ? -6.678 8.941 27.315 1.00 96.25 102 LEU A CA 1
ATOM 830 C C . LEU A 1 102 ? -7.538 8.163 28.318 1.00 96.25 102 LEU A C 1
ATOM 832 O O . LEU A 1 102 ? -8.298 7.288 27.899 1.00 96.25 102 LEU A O 1
ATOM 836 N N . GLN A 1 103 ? -7.442 8.509 29.605 1.00 96.94 103 GLN A N 1
ATOM 837 C CA . GLN A 1 103 ? -8.202 7.886 30.687 1.00 96.94 103 GLN A CA 1
ATOM 838 C C . GLN A 1 103 ? -9.710 7.981 30.416 1.00 96.94 103 GLN A C 1
ATOM 840 O O . GLN A 1 103 ? -10.388 6.957 30.363 1.00 96.94 103 GLN A O 1
ATOM 845 N N . SER A 1 104 ? -10.198 9.168 30.049 1.00 97.25 104 SER A N 1
ATOM 846 C CA . SER A 1 104 ? -11.599 9.402 29.689 1.00 97.25 104 SER A CA 1
ATOM 847 C C . SER A 1 104 ? -12.076 8.544 28.505 1.00 97.25 104 SER A C 1
ATOM 849 O O . SER A 1 104 ? -13.232 8.115 28.477 1.00 97.25 104 SER A O 1
ATOM 851 N N . VAL A 1 105 ? -11.219 8.241 27.514 1.00 97.06 105 VAL A N 1
ATOM 852 C CA . VAL A 1 105 ? -11.575 7.287 26.438 1.00 97.06 105 VAL A CA 1
ATOM 853 C C . VAL A 1 105 ? -11.636 5.859 26.951 1.00 97.06 105 VAL A C 1
ATOM 855 O O . VAL A 1 105 ? -12.525 5.111 26.541 1.00 97.06 105 VAL A O 1
ATOM 858 N N . LEU A 1 106 ? -10.685 5.447 27.787 1.00 96.06 106 LEU A N 1
ATOM 859 C CA . LEU A 1 106 ? -10.664 4.092 28.332 1.00 96.06 106 LEU A CA 1
ATOM 860 C C . LEU A 1 106 ? -11.899 3.845 29.206 1.00 96.06 106 LEU A C 1
ATOM 862 O O . LEU A 1 106 ? -12.573 2.832 29.007 1.00 96.06 106 LEU A O 1
ATOM 866 N N . ASP A 1 107 ? -12.261 4.804 30.057 1.00 96.25 107 ASP A N 1
ATOM 867 C CA . ASP A 1 107 ? -13.464 4.744 30.887 1.00 96.25 107 ASP A CA 1
ATOM 868 C C . ASP A 1 107 ? -14.729 4.714 30.038 1.00 96.25 107 ASP A C 1
ATOM 870 O O . ASP A 1 107 ? -15.549 3.814 30.202 1.00 96.25 107 ASP A O 1
ATOM 874 N N . HIS A 1 108 ? -14.842 5.586 29.032 1.00 97.56 108 HIS A N 1
ATOM 875 C CA . HIS A 1 108 ? -15.953 5.546 28.080 1.00 97.56 108 HIS A CA 1
ATOM 876 C C . HIS A 1 108 ? -16.075 4.183 27.376 1.00 97.56 108 HIS A C 1
ATOM 878 O O . HIS A 1 108 ? -17.169 3.646 27.224 1.00 97.56 108 HIS A O 1
ATOM 884 N N . ARG A 1 109 ? -14.964 3.572 26.950 1.00 96.81 109 ARG A N 1
ATOM 885 C CA . ARG A 1 109 ? -15.008 2.247 26.309 1.00 96.81 109 ARG A CA 1
ATOM 886 C C . ARG A 1 109 ? -15.405 1.148 27.291 1.00 96.81 109 ARG A C 1
ATOM 888 O O . ARG A 1 109 ? -16.047 0.180 26.881 1.00 96.81 109 ARG A O 1
ATOM 895 N N . LYS A 1 110 ? -15.020 1.279 28.559 1.00 96.31 110 LYS A N 1
ATOM 896 C CA . LYS A 1 110 ? -15.409 0.354 29.623 1.00 96.31 110 LYS A CA 1
ATOM 897 C C . LYS A 1 110 ? -16.906 0.464 29.917 1.00 96.31 110 LYS A C 1
ATOM 899 O O . LYS A 1 110 ? -17.563 -0.568 29.964 1.00 96.31 110 LYS A O 1
ATOM 904 N N . THR A 1 111 ? -17.447 1.674 30.051 1.00 97.44 111 THR A N 1
ATOM 905 C CA . THR A 1 111 ? -18.850 1.905 30.433 1.00 97.44 111 THR A CA 1
ATOM 906 C C . THR A 1 111 ? -19.823 1.743 29.264 1.00 97.44 111 THR A C 1
ATOM 908 O O . THR A 1 111 ? -20.793 1.005 29.384 1.00 97.44 111 THR A O 1
ATOM 911 N N . ILE A 1 112 ? -19.547 2.354 28.108 1.00 98.00 112 ILE A N 1
ATOM 912 C CA . ILE A 1 112 ? -20.472 2.385 26.959 1.00 98.00 112 ILE A CA 1
ATOM 913 C C . ILE A 1 112 ? -20.347 1.145 26.067 1.00 98.00 112 ILE A C 1
ATOM 915 O O . ILE A 1 112 ? -21.315 0.718 25.443 1.00 98.00 112 ILE A O 1
ATOM 919 N N . HIS A 1 113 ? -19.156 0.546 25.979 1.00 96.25 113 HIS A N 1
ATOM 920 C CA . HIS A 1 113 ? -18.905 -0.600 25.094 1.00 96.25 113 HIS A CA 1
ATOM 921 C C . HIS A 1 113 ? -18.606 -1.908 25.837 1.00 96.25 113 HIS A C 1
ATOM 923 O O . HIS A 1 113 ? -18.263 -2.896 25.186 1.00 96.25 113 HIS A O 1
ATOM 929 N N . ASN A 1 114 ? -18.707 -1.917 27.175 1.00 95.69 114 ASN A N 1
ATOM 930 C CA . ASN A 1 114 ? -18.409 -3.060 28.049 1.00 95.69 114 ASN A CA 1
ATOM 931 C C . ASN A 1 114 ? -17.085 -3.764 27.692 1.00 95.69 114 ASN A C 1
ATOM 933 O O . ASN A 1 114 ? -16.951 -4.990 27.727 1.00 95.69 114 ASN A O 1
ATOM 937 N N . MET A 1 115 ? -16.089 -2.981 27.270 1.00 94.06 115 MET A N 1
ATOM 938 C CA . MET A 1 115 ? -14.815 -3.524 26.833 1.00 94.06 115 MET A CA 1
ATOM 939 C C . MET A 1 115 ? -13.915 -3.817 28.030 1.00 94.06 115 MET A C 1
ATOM 941 O O . MET A 1 115 ? -13.455 -2.904 28.712 1.00 94.06 115 MET A O 1
ATOM 945 N N . ARG A 1 116 ? -13.605 -5.100 28.237 1.00 91.19 116 ARG A N 1
ATOM 946 C CA . ARG A 1 116 ? -12.622 -5.563 29.226 1.00 91.19 116 ARG A CA 1
ATOM 947 C C . ARG A 1 116 ? -11.279 -5.848 28.544 1.00 91.19 116 ARG A C 1
ATOM 949 O O . ARG A 1 116 ? -11.241 -6.463 27.481 1.00 91.19 116 ARG A O 1
ATOM 956 N N . GLY A 1 117 ? -10.176 -5.420 29.162 1.00 78.31 117 GLY A N 1
ATOM 957 C CA . GLY A 1 117 ? -8.816 -5.779 28.735 1.00 78.31 117 GLY A CA 1
ATOM 958 C C . GLY A 1 117 ? -8.172 -4.823 27.727 1.00 78.31 117 GLY A C 1
ATOM 959 O O . GLY A 1 117 ? -7.885 -5.192 26.585 1.00 78.31 117 GLY A O 1
ATOM 960 N N . PHE A 1 118 ? -7.880 -3.595 28.157 1.00 81.06 118 PHE A N 1
ATOM 961 C CA . PHE A 1 118 ? -7.001 -2.714 27.391 1.00 81.06 118 PHE A CA 1
ATOM 962 C C . PHE A 1 118 ? -5.577 -3.279 27.373 1.00 81.06 118 PHE A C 1
ATOM 964 O O . PHE A 1 118 ? -5.139 -3.962 28.299 1.00 81.06 118 PHE A O 1
ATOM 971 N N . ARG A 1 119 ? -4.840 -3.029 26.284 1.00 79.19 119 ARG A N 1
ATOM 972 C CA . ARG A 1 119 ? -3.404 -3.342 26.262 1.00 79.19 119 ARG A CA 1
ATOM 973 C C . ARG A 1 119 ? -2.741 -2.607 27.424 1.00 79.19 119 ARG A C 1
ATOM 975 O O . ARG A 1 119 ? -3.135 -1.484 27.701 1.00 79.19 119 ARG A O 1
ATOM 982 N N . ILE A 1 120 ? -1.731 -3.225 28.035 1.00 81.88 120 ILE A N 1
ATOM 983 C CA . ILE A 1 120 ? -0.972 -2.636 29.143 1.00 81.88 120 ILE A CA 1
ATOM 984 C C . ILE A 1 120 ? -0.316 -1.340 28.642 1.00 81.88 120 ILE A C 1
ATOM 986 O O . ILE A 1 120 ? 0.684 -1.379 27.917 1.00 81.88 120 ILE A O 1
ATOM 990 N N . ILE A 1 121 ? -0.951 -0.214 28.951 1.00 94.94 121 ILE A N 1
ATOM 991 C CA . ILE A 1 121 ? -0.380 1.126 28.898 1.00 94.94 121 ILE A CA 1
ATOM 992 C C . ILE A 1 121 ? 0.264 1.299 30.269 1.00 94.94 121 ILE A C 1
ATOM 994 O O . ILE A 1 121 ? -0.419 1.124 31.272 1.00 94.94 121 ILE A O 1
ATOM 998 N N . LYS A 1 122 ? 1.582 1.510 30.306 1.00 96.19 122 LYS A N 1
ATOM 999 C CA . LYS A 1 122 ? 2.336 1.483 31.565 1.00 96.19 122 LYS A CA 1
ATOM 1000 C C . LYS A 1 122 ? 2.093 2.744 32.387 1.00 96.19 122 LYS A C 1
ATOM 1002 O O . LYS A 1 122 ? 1.887 2.641 33.585 1.00 96.19 122 LYS A O 1
ATOM 1007 N N . HIS A 1 123 ? 2.060 3.892 31.712 1.00 96.31 123 HIS A N 1
ATOM 1008 C CA . HIS A 1 123 ? 1.985 5.209 32.345 1.00 96.31 123 HIS A CA 1
ATOM 1009 C C . HIS A 1 123 ? 0.808 5.990 31.774 1.00 96.31 123 HIS A C 1
ATOM 1011 O O . HIS A 1 123 ? 0.981 6.738 30.819 1.00 96.31 123 HIS A O 1
ATOM 1017 N N . ILE A 1 124 ? -0.401 5.757 32.284 1.00 96.00 124 ILE A N 1
ATOM 1018 C CA . ILE A 1 124 ? -1.635 6.349 31.733 1.00 96.00 124 ILE A CA 1
ATOM 1019 C C . ILE A 1 124 ? -1.618 7.882 31.807 1.00 96.00 124 ILE A C 1
ATOM 1021 O O . ILE A 1 124 ? -2.104 8.533 30.881 1.00 96.00 124 ILE A O 1
ATOM 1025 N N . ASP A 1 125 ? -1.002 8.432 32.851 1.00 95.25 125 ASP A N 1
ATOM 1026 C CA . ASP A 1 125 ? -0.971 9.872 33.129 1.00 95.25 125 ASP A CA 1
ATOM 1027 C C . ASP A 1 125 ? 0.040 10.638 32.260 1.00 95.25 125 ASP A C 1
ATOM 1029 O O . ASP A 1 125 ? 0.036 11.867 32.221 1.00 95.25 125 ASP A O 1
ATOM 1033 N N . ILE A 1 126 ? 0.897 9.928 31.515 1.00 96.56 126 ILE A N 1
ATOM 1034 C CA . ILE A 1 126 ? 1.891 10.538 30.627 1.00 96.56 126 ILE A CA 1
ATOM 1035 C C . ILE A 1 126 ? 1.332 10.617 29.205 1.00 96.56 126 ILE A C 1
ATOM 1037 O O . ILE A 1 126 ? 1.177 9.599 28.524 1.00 96.56 126 ILE A O 1
ATOM 1041 N N . GLU A 1 127 ? 1.097 11.827 28.698 1.00 95.81 127 GLU A N 1
ATOM 1042 C CA . GLU A 1 127 ? 0.682 12.019 27.306 1.00 95.81 127 GLU A CA 1
ATOM 1043 C C . GLU A 1 127 ? 1.806 11.643 26.315 1.00 95.81 127 GLU A C 1
ATOM 1045 O O . GLU A 1 127 ? 2.930 12.140 26.423 1.00 95.81 127 GLU A O 1
ATOM 1050 N N . PRO A 1 128 ? 1.534 10.808 25.291 1.00 96.44 128 PRO A N 1
ATOM 1051 C CA . PRO A 1 128 ? 2.531 10.518 24.269 1.00 96.44 128 PRO A CA 1
ATOM 1052 C C . PRO A 1 128 ? 2.893 11.764 23.442 1.00 96.44 128 PRO A C 1
ATOM 1054 O O . PRO A 1 128 ? 2.019 12.393 22.841 1.00 96.44 128 PRO A O 1
ATOM 1057 N N . ASN A 1 129 ? 4.190 12.048 23.281 1.00 95.56 129 ASN A N 1
ATOM 1058 C CA . ASN A 1 129 ? 4.661 13.076 22.347 1.00 95.56 129 ASN A CA 1
ATOM 1059 C C . ASN A 1 129 ? 4.371 12.660 20.890 1.00 95.56 129 ASN A C 1
ATOM 1061 O O . ASN A 1 129 ? 5.003 11.750 20.350 1.00 95.56 129 ASN A O 1
ATOM 1065 N N . THR A 1 130 ? 3.436 13.333 20.211 1.00 95.06 130 THR A N 1
ATOM 1066 C CA . THR A 1 130 ? 3.012 12.963 18.846 1.00 95.06 130 THR A CA 1
ATOM 1067 C C . THR A 1 130 ? 4.082 13.124 17.771 1.00 95.06 130 THR A C 1
ATOM 1069 O O . THR A 1 130 ? 3.938 12.560 16.675 1.00 95.06 130 THR A O 1
ATOM 1072 N N . ASP A 1 131 ? 5.132 13.881 18.075 1.00 92.12 131 ASP A N 1
ATOM 1073 C CA . ASP A 1 131 ? 6.210 14.249 17.166 1.00 92.12 131 ASP A CA 1
ATOM 1074 C C . ASP A 1 131 ? 7.593 13.862 17.703 1.00 92.12 131 ASP A C 1
ATOM 1076 O O . ASP A 1 131 ? 8.593 14.400 17.238 1.00 92.12 131 ASP A O 1
ATOM 1080 N N . ASP A 1 132 ? 7.647 12.870 18.602 1.00 93.12 132 ASP A N 1
ATOM 1081 C CA . ASP A 1 132 ? 8.898 12.304 19.110 1.00 93.12 132 ASP A CA 1
ATOM 1082 C C . ASP A 1 132 ? 9.854 11.921 17.954 1.00 93.12 132 ASP A C 1
ATOM 1084 O O . ASP A 1 132 ? 9.486 11.100 17.097 1.00 93.12 132 ASP A O 1
ATOM 1088 N N . PRO A 1 133 ? 11.070 12.501 17.894 1.00 88.94 133 PRO A N 1
ATOM 1089 C CA . PRO A 1 133 ? 12.001 12.285 16.786 1.00 88.94 133 PRO A CA 1
ATOM 1090 C C . PRO A 1 133 ? 12.509 10.837 16.727 1.00 88.94 133 PRO A C 1
ATOM 1092 O O . PRO A 1 133 ? 12.763 10.310 15.640 1.00 88.94 133 PRO A O 1
ATOM 1095 N N . ASN A 1 134 ? 12.571 10.163 17.877 1.00 91.62 134 ASN A N 1
ATOM 1096 C CA . ASN A 1 134 ? 13.019 8.780 18.013 1.00 91.62 134 ASN A CA 1
ATOM 1097 C C . ASN A 1 134 ? 11.889 7.764 17.809 1.00 91.62 134 ASN A C 1
ATOM 1099 O O . ASN A 1 134 ? 12.132 6.555 17.816 1.00 91.62 134 ASN A O 1
ATOM 1103 N N . ASN A 1 135 ? 10.660 8.228 17.556 1.00 95.81 135 ASN A N 1
ATOM 1104 C CA . ASN A 1 135 ? 9.468 7.396 17.445 1.00 95.81 135 ASN A CA 1
ATOM 1105 C C . ASN A 1 135 ? 9.255 6.521 18.694 1.00 95.81 135 ASN A C 1
ATOM 1107 O O . ASN A 1 135 ? 8.839 5.363 18.573 1.00 95.81 135 ASN A O 1
ATOM 1111 N N . PHE A 1 136 ? 9.585 7.048 19.871 1.00 97.31 136 PHE A N 1
ATOM 1112 C CA . PHE A 1 136 ? 9.424 6.403 21.164 1.00 97.31 136 PHE A CA 1
ATOM 1113 C C . PHE A 1 136 ? 8.129 6.863 21.839 1.00 97.31 136 PHE A C 1
ATOM 1115 O O . PHE A 1 136 ? 7.860 8.050 21.979 1.00 97.31 136 PHE A O 1
ATOM 1122 N N . CYS A 1 137 ? 7.304 5.904 22.258 1.00 98.00 137 CYS A N 1
ATOM 1123 C CA . CYS A 1 137 ? 6.146 6.173 23.101 1.00 98.00 137 CYS A CA 1
ATOM 1124 C C . CYS A 1 137 ? 6.542 6.009 24.565 1.00 98.00 137 CYS A C 1
ATOM 1126 O O . CYS A 1 137 ? 6.708 4.870 25.003 1.00 98.00 137 CYS A O 1
ATOM 1128 N N . GLN A 1 138 ? 6.611 7.105 25.317 1.00 97.00 138 GLN A N 1
ATOM 1129 C CA . GLN A 1 138 ? 6.891 7.065 26.755 1.00 97.00 138 GLN A CA 1
ATOM 1130 C C . GLN A 1 138 ? 5.788 6.330 27.531 1.00 97.00 138 GLN A C 1
ATOM 1132 O O . GLN A 1 138 ? 6.077 5.421 28.299 1.00 97.00 138 GLN A O 1
ATOM 1137 N N . THR A 1 139 ? 4.518 6.598 27.218 1.00 96.56 139 THR A N 1
ATOM 1138 C CA . THR A 1 139 ? 3.330 5.978 27.839 1.00 96.56 139 THR A CA 1
ATOM 1139 C C . THR A 1 139 ? 3.319 4.440 27.755 1.00 96.56 139 THR A C 1
ATOM 1141 O O . THR A 1 139 ? 2.768 3.749 28.615 1.00 96.56 139 THR A O 1
ATOM 1144 N N . CYS A 1 140 ? 3.915 3.872 26.699 1.00 97.25 140 CYS A N 1
ATOM 1145 C CA . CYS A 1 140 ? 4.009 2.423 26.483 1.00 97.25 140 CYS A CA 1
ATOM 1146 C C . CYS A 1 140 ? 5.425 1.849 26.630 1.00 97.25 140 CYS A C 1
ATOM 1148 O O . CYS A 1 140 ? 5.569 0.629 26.515 1.00 97.25 140 CYS A O 1
ATOM 1150 N N . GLU A 1 141 ? 6.439 2.700 26.786 1.00 96.75 141 GLU A N 1
ATOM 1151 C CA . GLU A 1 141 ? 7.869 2.384 26.679 1.00 96.75 141 GLU A CA 1
ATOM 1152 C C . GLU A 1 141 ? 8.215 1.560 25.427 1.00 96.75 141 GLU A C 1
ATOM 1154 O O . GLU A 1 141 ? 8.787 0.469 25.492 1.00 96.75 141 GLU A O 1
ATOM 1159 N N . LYS A 1 142 ? 7.800 2.043 24.249 1.00 96.75 142 LYS A N 1
ATOM 1160 C CA . LYS A 1 142 ? 8.009 1.333 22.973 1.00 96.75 142 LYS A CA 1
ATOM 1161 C C . LYS A 1 142 ? 8.585 2.229 21.894 1.00 96.75 142 LYS A C 1
ATOM 1163 O O . LYS A 1 142 ? 7.979 3.237 21.544 1.00 96.75 142 LYS A O 1
ATOM 1168 N N . THR A 1 143 ? 9.678 1.779 21.284 1.00 95.69 143 THR A N 1
ATOM 1169 C CA . THR A 1 143 ? 10.287 2.407 20.104 1.00 95.69 143 THR A CA 1
ATOM 1170 C C . THR A 1 143 ? 9.754 1.786 18.817 1.00 95.69 143 THR A C 1
ATOM 1172 O O . THR A 1 143 ? 9.581 0.568 18.713 1.00 95.69 143 THR A O 1
ATOM 1175 N N . TYR A 1 144 ? 9.510 2.615 17.805 1.00 94.81 144 TYR A N 1
ATOM 1176 C CA . TYR A 1 144 ? 9.024 2.182 16.498 1.00 94.81 144 TYR A CA 1
ATOM 1177 C C . TYR A 1 144 ? 10.036 2.497 15.400 1.00 94.81 144 TYR A C 1
ATOM 1179 O O . TYR A 1 144 ? 10.686 3.531 15.398 1.00 94.81 144 TYR A O 1
ATOM 1187 N N . SER A 1 145 ? 10.117 1.633 14.387 1.00 91.75 145 SER A N 1
ATOM 1188 C CA . SER A 1 145 ? 11.103 1.766 13.304 1.00 91.75 145 SER A CA 1
ATOM 1189 C C . SER A 1 145 ? 10.926 3.002 12.410 1.00 91.75 145 SER A C 1
ATOM 1191 O O . SER A 1 145 ? 11.756 3.241 11.542 1.00 91.75 145 SER A O 1
ATOM 1193 N N . ASN A 1 146 ? 9.781 3.692 12.484 1.00 88.75 146 ASN A N 1
ATOM 1194 C CA . ASN A 1 146 ? 9.492 4.906 11.714 1.00 88.75 146 ASN A CA 1
ATOM 1195 C C . ASN A 1 146 ? 8.225 5.621 12.217 1.00 88.75 146 ASN A C 1
ATOM 1197 O O . ASN A 1 146 ? 7.330 5.002 12.804 1.00 88.75 146 ASN A O 1
ATOM 1201 N N . LYS A 1 147 ? 8.089 6.900 11.838 1.00 90.81 147 LYS A N 1
ATOM 1202 C CA . LYS A 1 147 ? 6.964 7.788 12.189 1.00 90.81 147 LYS A CA 1
ATOM 1203 C C . LYS A 1 147 ? 5.592 7.263 11.774 1.00 90.81 147 LYS A C 1
ATOM 1205 O O . LYS A 1 147 ? 4.597 7.500 12.452 1.00 90.81 147 LYS A O 1
ATOM 1210 N N . ILE A 1 148 ? 5.500 6.502 10.680 1.00 88.88 148 ILE A N 1
ATOM 1211 C CA . ILE A 1 148 ? 4.222 5.915 10.239 1.00 88.88 148 ILE A CA 1
ATOM 1212 C C . ILE A 1 148 ? 3.769 4.814 11.207 1.00 88.88 148 ILE A C 1
ATOM 1214 O O . ILE A 1 148 ? 2.586 4.750 11.549 1.00 88.88 148 ILE A O 1
ATOM 1218 N N . ALA A 1 149 ? 4.685 3.942 11.634 1.00 94.31 149 ALA A N 1
ATOM 1219 C CA . ALA A 1 149 ? 4.403 2.906 12.622 1.00 94.31 149 ALA A CA 1
ATOM 1220 C C . ALA A 1 149 ? 4.052 3.524 13.983 1.00 94.31 149 ALA A C 1
ATOM 1222 O O . ALA A 1 149 ? 3.048 3.130 14.575 1.00 94.31 149 ALA A O 1
ATOM 1223 N N . TYR A 1 150 ? 4.793 4.552 14.401 1.00 96.44 150 TYR A N 1
ATOM 1224 C CA . TYR A 1 150 ? 4.529 5.292 15.633 1.00 96.44 150 TYR A CA 1
ATOM 1225 C C . TYR A 1 150 ? 3.144 5.946 15.648 1.00 96.44 150 TYR A C 1
ATOM 1227 O O . TYR A 1 150 ? 2.333 5.686 16.529 1.00 96.44 150 TYR A O 1
ATOM 1235 N N . ARG A 1 151 ? 2.775 6.688 14.600 1.00 94.94 151 ARG A N 1
ATOM 1236 C CA . ARG A 1 151 ? 1.444 7.314 14.511 1.00 94.94 151 ARG A CA 1
ATOM 1237 C C . ARG A 1 151 ? 0.302 6.306 14.453 1.00 94.94 151 ARG A C 1
ATOM 1239 O O . ARG A 1 151 ? -0.783 6.575 14.961 1.00 94.94 151 ARG A O 1
ATOM 1246 N N . LYS A 1 152 ? 0.517 5.142 13.830 1.00 94.94 152 LYS A N 1
ATOM 1247 C CA . LYS A 1 152 ? -0.454 4.039 13.897 1.00 94.94 152 LYS A CA 1
ATOM 1248 C C . LYS A 1 152 ? -0.602 3.538 15.328 1.00 94.94 152 LYS A C 1
ATOM 1250 O O . LYS A 1 152 ? -1.726 3.300 15.754 1.00 94.94 152 LYS A O 1
ATOM 1255 N N . HIS A 1 153 ? 0.501 3.393 16.052 1.00 96.88 153 HIS A N 1
ATOM 1256 C CA . HIS A 1 153 ? 0.468 3.032 17.458 1.00 96.88 153 HIS A CA 1
ATOM 1257 C C . HIS A 1 153 ? -0.313 4.054 18.294 1.00 96.88 153 HIS A C 1
ATOM 1259 O O . HIS A 1 153 ? -1.259 3.651 18.962 1.00 96.88 153 HIS A O 1
ATOM 1265 N N . LEU A 1 154 ? -0.014 5.350 18.175 1.00 96.56 154 LEU A N 1
ATOM 1266 C CA . LEU A 1 154 ? -0.762 6.415 18.854 1.00 96.56 154 LEU A CA 1
ATOM 1267 C C . LEU A 1 154 ? -2.265 6.346 18.548 1.00 96.56 154 LEU A C 1
ATOM 1269 O O . LEU A 1 154 ? -3.102 6.368 19.445 1.00 96.56 154 LEU A O 1
ATOM 1273 N N . LYS A 1 155 ? -2.624 6.138 17.278 1.00 95.56 155 LYS A N 1
ATOM 1274 C CA . LYS A 1 155 ? -4.026 6.033 16.865 1.00 95.56 155 LYS A CA 1
ATOM 1275 C C . LYS A 1 155 ? -4.764 4.830 17.455 1.00 95.56 155 LYS A C 1
ATOM 1277 O O . LYS A 1 155 ? -5.936 4.942 17.799 1.00 95.56 155 LYS A O 1
ATOM 1282 N N . PHE A 1 156 ? -4.129 3.660 17.492 1.00 94.81 156 PHE A N 1
ATOM 1283 C CA . PHE A 1 156 ? -4.812 2.415 17.861 1.00 94.81 156 PHE A CA 1
ATOM 1284 C C . PHE A 1 156 ? -4.663 2.041 19.333 1.00 94.81 156 PHE A C 1
ATOM 1286 O O . PHE A 1 156 ? -5.576 1.425 19.875 1.00 94.81 156 PHE A O 1
ATOM 1293 N N . THR A 1 157 ? -3.535 2.378 19.958 1.00 95.50 157 THR A N 1
ATOM 1294 C CA . THR A 1 157 ? -3.279 2.105 21.376 1.00 95.50 157 THR A CA 1
ATOM 1295 C C . THR A 1 157 ? -3.756 3.252 22.255 1.00 95.50 157 THR A C 1
ATOM 1297 O O . THR A 1 157 ? -4.388 2.988 23.266 1.00 95.50 157 THR A O 1
ATOM 1300 N N . HIS A 1 158 ? -3.500 4.501 21.853 1.00 96.38 158 HIS A N 1
ATOM 1301 C CA . HIS A 1 158 ? -3.852 5.685 22.645 1.00 96.38 158 HIS A CA 1
ATOM 1302 C C . HIS A 1 158 ? -5.124 6.375 22.154 1.00 96.38 158 HIS A C 1
ATOM 1304 O O . HIS A 1 158 ? -5.458 7.444 22.634 1.00 96.38 158 HIS A O 1
ATOM 1310 N N . HIS A 1 159 ? -5.833 5.806 21.174 1.00 96.38 159 HIS A N 1
ATOM 1311 C CA . HIS A 1 159 ? -7.073 6.388 20.642 1.00 96.38 159 HIS A CA 1
ATOM 1312 C C . HIS A 1 159 ? -6.941 7.843 20.171 1.00 96.38 159 HIS A C 1
ATOM 1314 O O . HIS A 1 159 ? -7.921 8.581 20.117 1.00 96.38 159 HIS A O 1
ATOM 1320 N N . MET A 1 160 ? -5.730 8.244 19.774 1.00 96.50 160 MET A N 1
ATOM 1321 C CA . MET A 1 160 ? -5.455 9.600 19.322 1.00 96.50 160 MET A CA 1
ATOM 1322 C C . MET A 1 160 ? -5.854 9.752 17.853 1.00 96.50 160 MET A C 1
ATOM 1324 O O . MET A 1 160 ? -5.301 9.117 16.944 1.00 96.50 160 MET A O 1
ATOM 1328 N N . ALA A 1 161 ? -6.793 10.643 17.586 1.00 95.12 161 ALA A N 1
ATOM 1329 C CA . ALA A 1 161 ? -7.106 11.102 16.248 1.00 95.12 161 ALA A CA 1
ATOM 1330 C C . ALA A 1 161 ? -6.155 12.249 15.877 1.00 95.12 161 ALA A C 1
ATOM 1332 O O . ALA A 1 161 ? -6.403 13.431 16.094 1.00 95.12 161 ALA A O 1
ATOM 1333 N N . LEU A 1 162 ? -5.011 11.867 15.314 1.00 94.06 162 LEU A N 1
ATOM 1334 C CA . LEU A 1 162 ? -3.977 12.809 14.900 1.00 94.06 162 LEU A CA 1
ATOM 1335 C C . LEU A 1 162 ? -4.393 13.557 13.621 1.00 94.06 162 LEU A C 1
ATOM 1337 O O . LEU A 1 162 ? -4.854 12.920 12.661 1.00 94.06 162 LEU A O 1
ATOM 1341 N N . LYS A 1 163 ? -4.120 14.869 13.540 1.00 88.25 163 LYS A N 1
ATOM 1342 C CA . LYS A 1 163 ? -4.236 15.633 12.281 1.00 88.25 163 LYS A CA 1
ATOM 1343 C C . LYS A 1 163 ? -3.473 14.912 11.158 1.00 88.25 163 LYS A C 1
ATOM 1345 O O . LYS A 1 163 ? -2.418 14.306 11.377 1.00 88.25 163 LYS A O 1
ATOM 1350 N N . ARG A 1 164 ? -4.004 14.911 9.928 1.00 80.69 164 ARG A N 1
ATOM 1351 C CA . ARG A 1 164 ? -3.298 14.283 8.794 1.00 80.69 164 ARG A CA 1
ATOM 1352 C C . ARG A 1 164 ? -1.940 14.966 8.627 1.00 80.69 164 ARG A C 1
ATOM 1354 O O . ARG A 1 164 ? -1.881 16.187 8.559 1.00 80.69 164 ARG A O 1
ATOM 1361 N N . LEU A 1 165 ? -0.871 14.177 8.476 1.00 71.06 165 LEU A N 1
ATOM 1362 C CA . LEU A 1 165 ? 0.485 14.696 8.215 1.00 71.06 165 LEU A CA 1
ATOM 1363 C C . LEU A 1 165 ? 0.537 15.643 7.004 1.00 71.06 165 LEU A C 1
ATOM 1365 O O . LEU A 1 165 ? 1.417 16.487 6.918 1.00 71.06 165 LEU A O 1
ATOM 1369 N N . SER A 1 166 ? -0.424 15.531 6.082 1.00 59.66 166 SER A N 1
ATOM 1370 C CA . SER A 1 166 ? -0.572 16.445 4.951 1.00 59.66 166 SER A CA 1
ATOM 1371 C C . SER A 1 166 ? -0.825 17.901 5.342 1.00 59.66 166 SER A C 1
ATOM 1373 O O . SER A 1 166 ? -0.644 18.753 4.486 1.00 59.66 166 SER A O 1
ATOM 1375 N N . ASN A 1 167 ? -1.243 18.187 6.579 1.00 50.41 167 ASN A N 1
ATOM 1376 C CA . ASN A 1 167 ? -1.573 19.543 7.022 1.00 50.41 167 ASN A CA 1
ATOM 1377 C C . ASN A 1 167 ? -0.406 20.232 7.750 1.00 50.41 167 ASN A C 1
ATOM 1379 O O . ASN A 1 167 ? -0.440 21.443 7.899 1.00 50.41 167 ASN A O 1
ATOM 1383 N N . ILE A 1 168 ? 0.669 19.504 8.083 1.00 54.06 168 ILE A N 1
ATOM 1384 C CA . ILE A 1 168 ? 1.966 20.081 8.503 1.00 54.06 168 ILE A CA 1
ATOM 1385 C C . ILE A 1 168 ? 2.834 20.350 7.248 1.00 54.06 168 ILE A C 1
ATOM 1387 O O . ILE A 1 168 ? 4.054 20.306 7.274 1.00 54.06 168 ILE A O 1
ATOM 1391 N N . ARG A 1 169 ? 2.212 20.570 6.080 1.00 49.84 169 ARG A N 1
ATOM 1392 C CA . ARG A 1 169 ? 2.905 20.819 4.797 1.00 49.84 169 ARG A CA 1
ATOM 1393 C C . ARG A 1 169 ? 3.131 22.302 4.486 1.00 49.84 169 ARG A C 1
ATOM 1395 O O . ARG A 1 169 ? 3.266 22.656 3.321 1.00 49.84 169 ARG A O 1
ATOM 1402 N N . LYS A 1 170 ? 3.152 23.176 5.488 1.00 49.78 170 LYS A N 1
ATOM 1403 C CA . LYS A 1 170 ? 3.390 24.611 5.274 1.00 49.78 170 LYS A CA 1
ATOM 1404 C C . LYS A 1 170 ? 4.322 25.231 6.310 1.00 49.78 170 LYS A C 1
ATOM 1406 O O . LYS A 1 170 ? 4.132 26.374 6.695 1.00 49.78 170 LYS A O 1
ATOM 1411 N N . SER A 1 171 ? 5.360 24.522 6.738 1.00 53.94 171 SER A N 1
ATOM 1412 C CA . SER A 1 171 ? 6.580 25.283 6.976 1.00 53.94 171 SER A CA 1
ATOM 1413 C C . SER A 1 171 ? 7.156 25.548 5.583 1.00 53.94 171 SER A C 1
ATOM 1415 O O . SER A 1 171 ? 7.349 24.611 4.808 1.00 53.94 171 SER A O 1
ATOM 1417 N N . ASN A 1 172 ? 7.353 26.815 5.214 1.00 63.31 172 ASN A N 1
ATOM 1418 C CA . ASN A 1 172 ? 7.960 27.241 3.941 1.00 63.31 172 ASN A CA 1
ATOM 1419 C C . ASN A 1 172 ? 9.443 26.817 3.827 1.00 63.31 172 ASN A C 1
ATOM 1421 O O . ASN A 1 172 ? 10.233 27.458 3.145 1.00 63.31 172 ASN A O 1
ATOM 1425 N N . LEU A 1 173 ? 9.838 25.747 4.518 1.00 76.00 173 LEU A N 1
ATOM 1426 C CA . LEU A 1 173 ? 11.183 25.215 4.527 1.00 76.00 173 LEU A CA 1
ATOM 1427 C C . LEU A 1 173 ? 11.412 24.507 3.199 1.00 76.00 173 LEU A C 1
ATOM 1429 O O . LEU A 1 173 ? 10.884 23.417 2.950 1.00 76.00 173 LEU A O 1
ATOM 1433 N N . THR A 1 174 ? 12.190 25.153 2.342 1.00 87.25 174 THR A N 1
ATOM 1434 C CA . THR A 1 174 ? 12.828 24.536 1.186 1.00 87.25 174 THR A CA 1
ATOM 1435 C C . THR A 1 174 ? 13.814 23.477 1.687 1.00 87.25 174 THR A C 1
ATOM 1437 O O . THR A 1 174 ? 14.720 23.823 2.445 1.00 87.25 174 THR A O 1
ATOM 1440 N N . PRO A 1 175 ? 13.656 22.190 1.317 1.00 92.12 175 PRO A N 1
ATOM 1441 C CA . PRO A 1 175 ? 14.633 21.165 1.664 1.00 92.12 175 PRO A CA 1
ATOM 1442 C C . PRO A 1 175 ? 16.009 21.532 1.124 1.00 92.12 175 PRO A C 1
ATOM 1444 O O . PRO A 1 175 ? 16.123 21.884 -0.048 1.00 92.12 175 PRO A O 1
ATOM 1447 N N . ASP A 1 176 ? 17.041 21.387 1.947 1.00 94.19 176 ASP A N 1
ATOM 1448 C CA . ASP A 1 176 ? 18.426 21.525 1.505 1.00 94.19 176 ASP A CA 1
ATOM 1449 C C . ASP A 1 176 ? 18.797 20.337 0.593 1.00 94.19 176 ASP A C 1
ATOM 1451 O O . ASP A 1 176 ? 18.755 19.190 1.053 1.00 94.19 176 ASP A O 1
ATOM 1455 N N . PRO A 1 177 ? 19.126 20.554 -0.695 1.00 95.31 177 PRO A N 1
ATOM 1456 C CA . PRO A 1 177 ? 19.459 19.476 -1.621 1.00 95.31 177 PRO A CA 1
ATOM 1457 C C . PRO A 1 177 ? 20.779 18.756 -1.324 1.00 95.31 177 PRO A C 1
ATOM 1459 O O . PRO A 1 177 ? 20.969 17.661 -1.865 1.00 95.31 177 PRO A O 1
ATOM 1462 N N . GLU A 1 178 ? 21.639 19.325 -0.478 1.00 94.75 178 GLU A N 1
ATOM 1463 C CA . GLU A 1 178 ? 22.927 18.760 -0.058 1.00 94.75 178 GLU A CA 1
ATOM 1464 C C . GLU A 1 178 ? 22.911 18.246 1.389 1.00 94.75 178 GLU A C 1
ATOM 1466 O O . GLU A 1 178 ? 23.960 17.922 1.940 1.00 94.75 178 GLU A O 1
ATOM 1471 N N . ASN A 1 179 ? 21.725 18.115 1.999 1.00 93.94 179 ASN A N 1
ATOM 1472 C CA . ASN A 1 179 ? 21.601 17.650 3.377 1.00 93.94 179 ASN A CA 1
ATOM 1473 C C . ASN A 1 179 ? 22.334 16.296 3.583 1.00 93.94 179 ASN A C 1
ATOM 1475 O O . ASN A 1 179 ? 21.958 15.305 2.937 1.00 93.94 179 ASN A O 1
ATOM 1479 N N . PRO A 1 180 ? 23.334 16.223 4.487 1.00 92.50 180 PRO A N 1
ATOM 1480 C CA . PRO A 1 180 ? 24.205 15.053 4.635 1.00 92.50 180 PRO A CA 1
ATOM 1481 C C . PRO A 1 180 ? 23.469 13.820 5.175 1.00 92.50 180 PRO A C 1
ATOM 1483 O O . PRO A 1 180 ? 23.839 12.693 4.849 1.00 92.50 180 PRO A O 1
ATOM 1486 N N . ASP A 1 181 ? 22.381 14.025 5.923 1.00 92.38 181 ASP A N 1
ATOM 1487 C CA . ASP A 1 181 ? 21.534 12.952 6.456 1.00 92.38 181 ASP A CA 1
ATOM 1488 C C . ASP A 1 181 ? 20.468 12.486 5.456 1.00 92.38 181 ASP A C 1
ATOM 1490 O O . ASP A 1 181 ? 19.650 11.612 5.760 1.00 92.38 181 ASP A O 1
ATOM 1494 N N . PHE A 1 182 ? 20.429 13.079 4.257 1.00 95.44 182 PHE A N 1
ATOM 1495 C CA . PHE A 1 182 ? 19.437 12.792 3.223 1.00 95.44 182 PHE A CA 1
ATOM 1496 C C . PHE A 1 182 ? 17.999 12.948 3.745 1.00 95.44 182 PHE A C 1
ATOM 1498 O O . PHE A 1 182 ? 17.095 12.188 3.369 1.00 95.44 182 PHE A O 1
ATOM 1505 N N . TYR A 1 183 ? 17.783 13.905 4.650 1.00 91.81 183 TYR A N 1
ATOM 1506 C CA . TYR A 1 183 ? 16.502 14.157 5.298 1.00 91.81 183 TYR A CA 1
ATOM 1507 C C . TYR A 1 183 ? 15.740 15.297 4.614 1.00 91.81 183 TYR A C 1
ATOM 1509 O O . TYR A 1 183 ? 16.161 16.449 4.599 1.00 91.81 183 TYR A O 1
ATOM 1517 N N . CYS A 1 184 ? 14.553 14.993 4.087 1.00 93.25 184 CYS A N 1
ATOM 1518 C CA . CYS A 1 184 ? 13.637 16.008 3.578 1.00 93.25 184 CYS A CA 1
ATOM 1519 C C . CYS A 1 184 ? 12.797 16.580 4.721 1.00 93.25 184 CYS A C 1
ATOM 1521 O O . CYS A 1 184 ? 11.840 15.931 5.163 1.00 93.25 184 CYS A O 1
ATOM 1523 N N . CYS A 1 185 ? 13.088 17.815 5.130 1.00 85.81 185 CYS A N 1
ATOM 1524 C CA . CYS A 1 185 ? 12.327 18.523 6.159 1.00 85.81 185 CYS A CA 1
ATOM 1525 C C . CYS A 1 185 ? 10.848 18.713 5.777 1.00 85.81 185 CYS A C 1
ATOM 1527 O O . CYS A 1 185 ? 9.973 18.467 6.604 1.00 85.81 185 CYS A O 1
ATOM 1529 N N . SER A 1 186 ? 10.533 19.019 4.512 1.00 83.88 186 SER A N 1
ATOM 1530 C CA . SER A 1 186 ? 9.147 19.263 4.076 1.00 83.88 186 SER A CA 1
ATOM 1531 C C . SER A 1 186 ? 8.256 18.013 4.075 1.00 83.88 186 SER A C 1
ATOM 1533 O O . SER A 1 186 ? 7.029 18.119 4.105 1.00 83.88 186 SER A O 1
ATOM 1535 N N . CYS A 1 187 ? 8.840 16.814 3.977 1.00 84.06 187 CYS A N 1
ATOM 1536 C CA . CYS A 1 187 ? 8.098 15.548 3.999 1.00 84.06 187 CYS A CA 1
ATOM 1537 C C . CYS A 1 187 ? 8.359 14.702 5.251 1.00 84.06 187 CYS A C 1
ATOM 1539 O O . CYS A 1 187 ? 7.735 13.644 5.385 1.00 84.06 187 CYS A O 1
ATOM 1541 N N . CYS A 1 188 ? 9.278 15.131 6.118 1.00 80.69 188 CYS A N 1
ATOM 1542 C CA . CYS A 1 188 ? 9.834 14.363 7.231 1.00 80.69 188 CYS A CA 1
ATOM 1543 C C . CYS A 1 188 ? 10.248 12.943 6.807 1.00 80.69 188 CYS A C 1
ATOM 1545 O O . CYS A 1 188 ? 9.779 11.947 7.368 1.00 80.69 188 CYS A O 1
ATOM 1547 N N . ARG A 1 189 ? 11.054 12.832 5.744 1.00 82.75 189 ARG A N 1
ATOM 1548 C CA . ARG A 1 189 ? 11.515 11.543 5.200 1.00 82.75 189 ARG A CA 1
ATOM 1549 C C . ARG A 1 189 ? 13.026 11.522 5.054 1.00 82.75 189 ARG A C 1
ATOM 1551 O O . ARG A 1 189 ? 13.564 12.366 4.351 1.00 82.75 189 ARG A O 1
ATOM 1558 N N . THR A 1 190 ? 13.653 10.503 5.625 1.00 86.25 190 THR A N 1
ATOM 1559 C CA . THR A 1 190 ? 15.069 10.177 5.422 1.00 86.25 190 THR A CA 1
ATOM 1560 C C . THR A 1 190 ? 15.213 9.186 4.272 1.00 86.25 190 THR A C 1
ATOM 1562 O O . THR A 1 190 ? 14.403 8.261 4.130 1.00 86.25 190 THR A O 1
ATOM 1565 N N . TYR A 1 191 ? 16.231 9.375 3.440 1.00 91.38 191 TYR A N 1
ATOM 1566 C CA . TYR A 1 191 ? 16.551 8.496 2.321 1.00 91.38 191 TYR A CA 1
ATOM 1567 C C . TYR A 1 191 ? 17.883 7.790 2.566 1.00 91.38 191 TYR A C 1
ATOM 1569 O O . TYR A 1 191 ? 18.705 8.226 3.355 1.00 91.38 191 TYR A O 1
ATOM 1577 N N . LYS A 1 192 ? 18.079 6.649 1.907 1.00 88.94 192 LYS A N 1
ATOM 1578 C CA . LYS A 1 192 ? 19.271 5.811 2.109 1.00 88.94 192 LYS A CA 1
ATOM 1579 C C . LYS A 1 192 ? 20.544 6.360 1.451 1.00 88.94 192 LYS A C 1
ATOM 1581 O O . LYS A 1 192 ? 21.627 5.897 1.774 1.00 88.94 192 LYS A O 1
ATOM 1586 N N . ASP A 1 193 ? 20.394 7.246 0.468 1.00 91.31 193 ASP A N 1
ATOM 1587 C CA . ASP A 1 193 ? 21.485 7.815 -0.319 1.00 91.31 193 ASP A CA 1
ATOM 1588 C C . ASP A 1 193 ? 21.055 9.149 -0.962 1.00 91.31 193 ASP A C 1
ATOM 1590 O O . ASP A 1 193 ? 19.858 9.423 -1.140 1.00 91.31 193 ASP A O 1
ATOM 1594 N N . LEU A 1 194 ? 22.048 9.962 -1.344 1.00 92.38 194 LEU A N 1
ATOM 1595 C CA . LEU A 1 194 ? 21.867 11.274 -1.977 1.00 92.38 194 LEU A CA 1
ATOM 1596 C C . LEU A 1 194 ? 21.052 11.195 -3.280 1.00 92.38 194 LEU A C 1
ATOM 1598 O O . LEU A 1 194 ? 20.267 12.091 -3.593 1.00 92.38 194 LEU A O 1
ATOM 1602 N N . TYR A 1 195 ? 21.192 10.108 -4.044 1.00 89.75 195 TYR A N 1
ATOM 1603 C CA . TYR A 1 195 ? 20.464 9.925 -5.300 1.00 89.75 195 TYR A CA 1
ATOM 1604 C C . TYR A 1 195 ? 18.957 9.774 -5.070 1.00 89.75 195 TYR A C 1
ATOM 1606 O O . TYR A 1 195 ? 18.153 10.453 -5.719 1.00 89.75 195 TYR A O 1
ATOM 1614 N N . ALA A 1 196 ? 18.558 8.914 -4.132 1.00 91.44 196 ALA A N 1
ATOM 1615 C CA . ALA A 1 196 ? 17.170 8.725 -3.737 1.00 91.44 196 ALA A CA 1
ATOM 1616 C C . ALA A 1 196 ? 16.579 10.017 -3.162 1.00 91.44 196 ALA A C 1
ATOM 1618 O O . ALA A 1 196 ? 15.442 10.361 -3.501 1.00 91.44 196 ALA A O 1
ATOM 1619 N N . TYR A 1 197 ? 17.367 10.752 -2.374 1.00 95.44 197 TYR A N 1
ATOM 1620 C CA . TYR A 1 197 ? 16.986 12.046 -1.822 1.00 95.44 197 TYR A CA 1
ATOM 1621 C C . TYR A 1 197 ? 16.734 13.096 -2.909 1.00 95.44 197 TYR A C 1
ATOM 1623 O O . TYR A 1 197 ? 15.614 13.589 -3.042 1.00 95.44 197 TYR A O 1
ATOM 1631 N N . ARG A 1 198 ? 17.703 13.370 -3.790 1.00 94.00 198 ARG A N 1
ATOM 1632 C CA . ARG A 1 198 ? 17.535 14.364 -4.866 1.00 94.00 198 ARG A CA 1
ATOM 1633 C C . ARG A 1 198 ? 16.461 13.977 -5.876 1.00 94.00 198 ARG A C 1
ATOM 1635 O O . ARG A 1 198 ? 15.776 14.844 -6.414 1.00 94.00 198 ARG A O 1
ATOM 1642 N N . ASN A 1 199 ? 16.280 12.685 -6.153 1.00 89.31 199 ASN A N 1
ATOM 1643 C CA . ASN A 1 199 ? 15.171 12.220 -6.988 1.00 89.31 199 ASN A CA 1
ATOM 1644 C C . ASN A 1 199 ? 13.814 12.459 -6.301 1.00 89.31 199 ASN A C 1
ATOM 1646 O O . ASN A 1 199 ? 12.839 12.811 -6.966 1.00 89.31 199 ASN A O 1
ATOM 1650 N N . HIS A 1 200 ? 13.740 12.314 -4.975 1.00 94.38 200 HIS A N 1
ATOM 1651 C CA . HIS A 1 200 ? 12.563 12.718 -4.215 1.00 94.38 200 HIS A CA 1
ATOM 1652 C C . HIS A 1 200 ? 12.315 14.228 -4.312 1.00 94.38 200 HIS A C 1
ATOM 1654 O O . HIS A 1 200 ? 11.194 14.619 -4.640 1.00 94.38 200 HIS A O 1
ATOM 1660 N N . LEU A 1 201 ? 13.341 15.056 -4.105 1.00 94.81 201 LEU A N 1
ATOM 1661 C CA . LEU A 1 201 ? 13.235 16.513 -4.215 1.00 94.81 201 LEU A CA 1
ATOM 1662 C C . LEU A 1 201 ? 12.731 16.950 -5.599 1.00 94.81 201 LEU A C 1
ATOM 1664 O O . LEU A 1 201 ? 11.755 17.693 -5.697 1.00 94.81 201 LEU A O 1
ATOM 1668 N N . ARG A 1 202 ? 13.286 16.383 -6.679 1.00 92.31 202 ARG A N 1
ATOM 1669 C CA . ARG A 1 202 ? 12.820 16.626 -8.056 1.00 92.31 202 ARG A CA 1
ATOM 1670 C C . ARG A 1 202 ? 11.356 16.240 -8.265 1.00 92.31 202 ARG A C 1
ATOM 1672 O O . ARG A 1 202 ? 10.577 17.014 -8.812 1.00 92.31 202 ARG A O 1
ATOM 1679 N N . ARG A 1 203 ? 10.951 15.042 -7.834 1.00 88.81 203 ARG A N 1
ATOM 1680 C CA . ARG A 1 203 ? 9.604 14.514 -8.123 1.00 88.81 203 ARG A CA 1
ATOM 1681 C C . ARG A 1 203 ? 8.504 15.123 -7.261 1.00 88.81 203 ARG A C 1
ATOM 1683 O O . ARG A 1 203 ? 7.396 15.318 -7.751 1.00 88.81 203 ARG A O 1
ATOM 1690 N N . TYR A 1 204 ? 8.782 15.358 -5.982 1.00 89.12 204 TYR A N 1
ATOM 1691 C CA . TYR A 1 204 ? 7.761 15.720 -4.994 1.00 89.12 204 TYR A CA 1
ATOM 1692 C C . TYR A 1 204 ? 7.797 17.194 -4.600 1.00 89.12 204 TYR A C 1
ATOM 1694 O O . TYR A 1 204 ? 6.745 17.732 -4.264 1.00 89.12 204 TYR A O 1
ATOM 1702 N N . HIS A 1 205 ? 8.963 17.836 -4.688 1.00 91.19 205 HIS A N 1
ATOM 1703 C CA . HIS A 1 205 ? 9.139 19.261 -4.396 1.00 91.19 205 HIS A CA 1
ATOM 1704 C C . HIS A 1 205 ? 9.383 20.097 -5.655 1.00 91.19 205 HIS A C 1
ATOM 1706 O O . HIS A 1 205 ? 9.477 21.312 -5.557 1.00 91.19 205 HIS A O 1
ATOM 1712 N N . ARG A 1 206 ? 9.445 19.462 -6.840 1.00 91.12 206 ARG A N 1
ATOM 1713 C CA . ARG A 1 206 ? 9.711 20.117 -8.134 1.00 91.12 206 ARG A CA 1
ATOM 1714 C C . ARG A 1 206 ? 10.991 20.961 -8.131 1.00 91.12 206 ARG A C 1
ATOM 1716 O O . ARG A 1 206 ? 11.114 21.884 -8.927 1.00 91.12 206 ARG A O 1
ATOM 1723 N N . MET A 1 207 ? 11.945 20.634 -7.257 1.00 93.56 207 MET A N 1
ATOM 1724 C CA . MET A 1 207 ? 13.234 21.317 -7.220 1.00 93.56 207 MET A CA 1
ATOM 1725 C C . MET A 1 207 ? 14.000 21.003 -8.502 1.00 93.56 207 MET A C 1
ATOM 1727 O O . MET A 1 207 ? 14.143 19.832 -8.867 1.00 93.56 207 MET A O 1
ATOM 1731 N N . GLN A 1 208 ? 14.492 22.035 -9.179 1.00 92.50 208 GLN A N 1
ATOM 1732 C CA . GLN A 1 208 ? 15.391 21.869 -10.313 1.00 92.50 208 GLN A CA 1
ATOM 1733 C C . GLN A 1 208 ? 16.790 21.591 -9.765 1.00 92.50 208 GLN A C 1
ATOM 1735 O O . GLN A 1 208 ? 17.467 22.490 -9.285 1.00 92.50 208 GLN A O 1
ATOM 1740 N N . LEU A 1 209 ? 17.190 20.319 -9.759 1.00 91.38 209 LEU A N 1
ATOM 1741 C CA . LEU A 1 209 ? 18.505 19.894 -9.279 1.00 91.38 209 LEU A CA 1
ATOM 1742 C C . LEU A 1 209 ? 19.313 19.317 -10.444 1.00 91.38 209 LEU A C 1
ATOM 1744 O O . LEU A 1 209 ? 18.747 18.510 -11.195 1.00 91.38 209 LEU A O 1
ATOM 1748 N N . PRO A 1 210 ? 20.616 19.644 -10.556 1.00 87.12 210 PRO A N 1
ATOM 1749 C CA . PRO A 1 210 ? 21.510 19.003 -11.512 1.00 87.12 210 PRO A CA 1
ATOM 1750 C C . PRO A 1 210 ? 21.467 17.475 -11.378 1.00 87.12 210 PRO A C 1
ATOM 1752 O O . PRO A 1 210 ? 21.286 16.920 -10.285 1.00 87.12 210 PRO A O 1
ATOM 1755 N N . SER A 1 211 ? 21.602 16.767 -12.499 1.00 78.81 211 SER A N 1
ATOM 1756 C CA . SER A 1 211 ? 21.698 15.308 -12.474 1.00 78.81 211 SER A CA 1
ATOM 1757 C C . SER A 1 211 ? 23.010 14.897 -11.806 1.00 78.81 211 SER A C 1
ATOM 1759 O O . SER A 1 211 ? 24.080 15.268 -12.266 1.00 78.81 211 SER A O 1
ATOM 1761 N N . LEU A 1 212 ? 22.937 14.079 -10.751 1.00 77.12 212 LEU A N 1
ATOM 1762 C CA . LEU A 1 212 ? 24.127 13.540 -10.069 1.00 77.12 212 LEU A CA 1
ATOM 1763 C C . LEU A 1 212 ? 24.959 12.593 -10.944 1.00 77.12 212 LEU A C 1
ATOM 1765 O O . LEU A 1 212 ? 26.091 12.266 -10.601 1.00 77.12 212 LEU A O 1
ATOM 1769 N N . CYS A 1 213 ? 24.396 12.087 -12.044 1.00 71.38 213 CYS A N 1
ATOM 1770 C CA . CYS A 1 213 ? 25.198 11.381 -13.032 1.00 71.38 213 CYS A CA 1
ATOM 1771 C C . CYS A 1 213 ? 25.877 12.423 -13.915 1.00 71.38 213 CYS A C 1
ATOM 1773 O O . CYS A 1 213 ? 25.307 12.811 -14.932 1.00 71.38 213 CYS A O 1
ATOM 1775 N N . LEU A 1 214 ? 27.092 12.829 -13.536 1.00 69.00 214 LEU A N 1
ATOM 1776 C CA . LEU A 1 214 ? 28.045 13.397 -14.482 1.00 69.00 214 LEU A CA 1
ATOM 1777 C C . LEU A 1 214 ? 28.202 12.387 -15.622 1.00 69.00 214 LEU A C 1
ATOM 1779 O O . LEU A 1 214 ? 28.739 11.289 -15.448 1.00 69.00 214 LEU A O 1
ATOM 1783 N N . THR A 1 215 ? 27.637 12.719 -16.778 1.00 73.00 215 THR A N 1
ATOM 1784 C CA . THR A 1 215 ? 27.925 12.016 -18.021 1.00 73.00 215 THR A CA 1
ATOM 1785 C C . THR A 1 215 ? 29.407 12.200 -18.287 1.00 73.00 215 THR A C 1
ATOM 1787 O O . THR A 1 215 ? 29.835 13.314 -18.567 1.00 73.00 215 THR A O 1
ATOM 1790 N N . LYS A 1 216 ? 30.186 11.121 -18.154 1.00 84.19 216 LYS A N 1
ATOM 1791 C CA . LYS A 1 216 ? 31.634 11.151 -18.397 1.00 84.19 216 LYS A CA 1
ATOM 1792 C C . LYS A 1 216 ? 31.947 11.641 -19.815 1.00 84.19 216 LYS A C 1
ATOM 1794 O O . LYS A 1 216 ? 32.942 12.320 -19.999 1.00 84.19 216 LYS A O 1
ATOM 1799 N N . ASN A 1 217 ? 31.058 11.347 -20.771 1.00 86.06 217 ASN A N 1
ATOM 1800 C CA . ASN A 1 217 ? 31.170 11.754 -22.170 1.00 86.06 217 ASN A CA 1
ATOM 1801 C C . ASN A 1 217 ? 29.870 12.452 -22.627 1.00 86.06 217 ASN A C 1
ATOM 1803 O O . ASN A 1 217 ? 28.982 11.777 -23.155 1.00 86.06 217 ASN A O 1
ATOM 1807 N N . PRO A 1 218 ? 29.706 13.771 -22.408 1.00 81.38 218 PRO A N 1
ATOM 1808 C CA . PRO A 1 218 ? 28.461 14.486 -22.713 1.00 81.38 218 PRO A CA 1
ATOM 1809 C C . PRO A 1 218 ? 28.113 14.543 -24.213 1.00 81.38 218 PRO A C 1
ATOM 1811 O O . PRO A 1 218 ? 26.946 14.724 -24.544 1.00 81.38 218 PRO A O 1
ATOM 1814 N N . GLY A 1 219 ? 29.083 14.338 -25.112 1.00 89.06 219 GLY A N 1
ATOM 1815 C CA . GLY A 1 219 ? 28.865 14.337 -26.568 1.00 89.06 219 GLY A CA 1
ATOM 1816 C C . GLY A 1 219 ? 28.530 12.976 -27.188 1.00 89.06 219 GLY A C 1
ATOM 1817 O O . GLY A 1 219 ? 28.182 12.907 -28.362 1.00 89.06 219 GLY A O 1
ATOM 1818 N N . VAL A 1 220 ? 28.626 11.879 -26.434 1.00 93.25 220 VAL A N 1
ATOM 1819 C CA . VAL A 1 220 ? 28.350 10.536 -26.966 1.00 93.25 220 VAL A CA 1
ATOM 1820 C C . VAL A 1 220 ? 26.931 10.153 -26.582 1.00 93.25 220 VAL A C 1
ATOM 1822 O O . VAL A 1 220 ? 26.614 10.142 -25.395 1.00 93.25 220 VAL A O 1
ATOM 1825 N N . PHE A 1 221 ? 26.075 9.804 -27.544 1.00 93.31 221 PHE A N 1
ATOM 1826 C CA . PHE A 1 221 ? 24.751 9.243 -27.255 1.00 93.31 221 PHE A CA 1
ATOM 1827 C C . PHE A 1 221 ? 24.842 7.723 -27.022 1.00 93.31 221 PHE A C 1
ATOM 1829 O O . PHE A 1 221 ? 25.569 7.042 -27.749 1.00 93.31 221 PHE A O 1
ATOM 1836 N N . PRO A 1 222 ? 24.128 7.157 -26.027 1.00 95.56 222 PRO A N 1
ATOM 1837 C CA . PRO A 1 222 ? 24.080 5.709 -25.848 1.00 95.56 222 PRO A CA 1
ATOM 1838 C C . PRO A 1 222 ? 23.331 5.053 -27.016 1.00 95.56 222 PRO A C 1
ATOM 1840 O O . PRO A 1 222 ? 22.305 5.572 -27.454 1.00 95.56 222 PRO A O 1
ATOM 1843 N N . ASP A 1 223 ? 23.776 3.883 -27.477 1.00 95.94 223 ASP A N 1
ATOM 1844 C CA . ASP A 1 223 ? 23.017 3.087 -28.449 1.00 95.94 223 ASP A CA 1
ATOM 1845 C C . ASP A 1 223 ? 21.857 2.372 -27.743 1.00 95.94 223 ASP A C 1
ATOM 1847 O O . ASP A 1 223 ? 22.068 1.485 -26.921 1.00 95.94 223 ASP A O 1
ATOM 1851 N N . TRP A 1 224 ? 20.610 2.721 -28.067 1.00 96.19 224 TRP A N 1
ATOM 1852 C CA . TRP A 1 224 ? 19.417 2.140 -27.437 1.00 96.19 224 TRP A CA 1
ATOM 1853 C C . TRP A 1 224 ? 19.336 0.601 -27.523 1.00 96.19 224 TRP A C 1
ATOM 1855 O O . TRP A 1 224 ? 18.688 -0.037 -26.677 1.00 96.19 224 TRP A O 1
ATOM 1865 N N . ASN A 1 225 ? 19.953 0.009 -28.545 1.00 94.81 225 ASN A N 1
ATOM 1866 C CA . ASN A 1 225 ? 19.956 -1.426 -28.804 1.00 94.81 225 ASN A CA 1
ATOM 1867 C C . ASN A 1 225 ? 21.333 -2.071 -28.601 1.00 94.81 225 ASN A C 1
ATOM 1869 O O . ASN A 1 225 ? 21.532 -3.175 -29.101 1.00 94.81 225 ASN A O 1
ATOM 1873 N N . ASP A 1 226 ? 22.226 -1.441 -27.826 1.00 96.12 226 ASP A N 1
ATOM 1874 C CA . ASP A 1 226 ? 23.545 -2.000 -27.520 1.00 96.12 226 ASP A CA 1
ATOM 1875 C C . ASP A 1 226 ? 23.418 -3.457 -27.010 1.00 96.12 226 ASP A C 1
ATOM 1877 O O . ASP A 1 226 ? 22.743 -3.697 -25.994 1.00 96.12 226 ASP A O 1
ATOM 1881 N N . PRO A 1 227 ? 24.026 -4.442 -27.702 1.00 95.75 227 PRO A N 1
ATOM 1882 C CA . PRO A 1 227 ? 23.854 -5.862 -27.394 1.00 95.75 227 PRO A CA 1
ATOM 1883 C C . PRO A 1 227 ? 24.467 -6.257 -26.045 1.00 95.75 227 PRO A C 1
ATOM 1885 O O . PRO A 1 227 ? 24.034 -7.236 -25.440 1.00 95.75 227 PRO A O 1
ATOM 1888 N N . HIS A 1 228 ? 25.419 -5.469 -25.538 1.00 96.75 228 HIS A N 1
ATOM 1889 C CA . HIS A 1 228 ? 26.084 -5.672 -24.252 1.00 96.75 228 HIS A CA 1
ATOM 1890 C C . HIS A 1 228 ? 25.471 -4.821 -23.132 1.00 96.75 228 HIS A C 1
ATOM 1892 O O . HIS A 1 228 ? 25.967 -4.826 -22.004 1.00 96.75 228 HIS A O 1
ATOM 1898 N N . PHE A 1 229 ? 24.384 -4.093 -23.418 1.00 97.44 229 PHE A N 1
ATOM 1899 C CA . PHE A 1 229 ? 23.705 -3.203 -22.477 1.00 97.44 229 PHE A CA 1
ATOM 1900 C C . PHE A 1 229 ? 24.664 -2.163 -21.878 1.00 97.44 229 PHE A C 1
ATOM 1902 O O . PHE A 1 229 ? 24.580 -1.833 -20.689 1.00 97.44 229 PHE A O 1
ATOM 1909 N N . TYR A 1 230 ? 25.605 -1.680 -22.687 1.00 97.31 230 TYR A N 1
ATOM 1910 C CA . TYR A 1 230 ? 26.648 -0.748 -22.296 1.00 97.31 230 TYR A CA 1
ATOM 1911 C C . TYR A 1 230 ? 26.296 0.689 -22.693 1.00 97.31 230 TYR A C 1
ATOM 1913 O O . TYR A 1 230 ? 26.075 1.017 -23.854 1.00 97.31 230 TYR A O 1
ATOM 1921 N N . CYS A 1 231 ? 26.275 1.590 -21.709 1.00 96.88 231 CYS A N 1
ATOM 1922 C CA . CYS A 1 231 ? 26.115 3.018 -21.954 1.00 96.88 231 CYS A CA 1
ATOM 1923 C C . CYS A 1 231 ? 27.481 3.678 -22.154 1.00 96.88 231 CYS A C 1
ATOM 1925 O O . CYS A 1 231 ? 28.168 3.973 -21.170 1.00 96.88 231 CYS A O 1
ATOM 1927 N N . LYS A 1 232 ? 27.833 3.985 -23.408 1.00 94.81 232 LYS A N 1
ATOM 1928 C CA . LYS A 1 232 ? 29.060 4.722 -23.768 1.00 94.81 232 LYS A CA 1
ATOM 1929 C C . LYS A 1 232 ? 29.152 6.107 -23.106 1.00 94.81 232 LYS A C 1
ATOM 1931 O O . LYS A 1 232 ? 30.225 6.517 -22.670 1.00 94.81 232 LYS A O 1
ATOM 1936 N N . SER A 1 233 ? 28.027 6.803 -22.944 1.00 93.81 233 SER A N 1
ATOM 1937 C CA . SER A 1 233 ? 27.961 8.149 -22.345 1.00 93.81 233 SER A CA 1
ATOM 1938 C C . SER A 1 233 ? 28.302 8.175 -20.852 1.00 93.81 233 SER A C 1
ATOM 1940 O O . SER A 1 233 ? 28.872 9.141 -20.340 1.00 93.81 233 SER A O 1
ATOM 1942 N N . CYS A 1 234 ? 27.936 7.113 -20.128 1.00 92.69 234 CYS A N 1
ATOM 1943 C CA . CYS A 1 234 ? 28.210 6.959 -18.697 1.00 92.69 234 CYS A CA 1
ATOM 1944 C C . CYS A 1 234 ? 29.384 6.021 -18.397 1.00 92.69 234 CYS A C 1
ATOM 1946 O O . CYS A 1 234 ? 29.781 5.926 -17.234 1.00 92.69 234 CYS A O 1
ATOM 1948 N N . ASN A 1 235 ? 29.904 5.327 -19.413 1.00 93.25 235 ASN A N 1
ATOM 1949 C CA . ASN A 1 235 ? 30.851 4.222 -19.295 1.00 93.25 235 ASN A CA 1
ATOM 1950 C C . ASN A 1 235 ? 30.392 3.183 -18.245 1.00 93.25 235 ASN A C 1
ATOM 1952 O O . ASN A 1 235 ? 31.084 2.919 -17.261 1.00 93.25 235 ASN A O 1
ATOM 1956 N N . LYS A 1 236 ? 29.162 2.664 -18.398 1.00 94.00 236 LYS A N 1
ATOM 1957 C CA . LYS A 1 236 ? 28.545 1.687 -17.476 1.00 94.00 236 LYS A CA 1
ATOM 1958 C C . LYS A 1 236 ? 27.873 0.543 -18.227 1.00 94.00 236 LYS A C 1
ATOM 1960 O O . LYS A 1 236 ? 27.072 0.794 -19.121 1.00 94.00 236 LYS A O 1
ATOM 1965 N N . VAL A 1 237 ? 28.138 -0.689 -17.798 1.00 95.31 237 VAL A N 1
ATOM 1966 C CA . VAL A 1 237 ? 27.461 -1.908 -18.273 1.00 95.31 237 VAL A CA 1
ATOM 1967 C C . VAL A 1 237 ? 26.295 -2.236 -17.341 1.00 95.31 237 VAL A C 1
ATOM 1969 O O . VAL A 1 237 ? 26.416 -2.134 -16.117 1.00 95.31 237 VAL A O 1
ATOM 1972 N N . TYR A 1 238 ? 25.155 -2.633 -17.901 1.00 95.00 238 TYR A N 1
ATOM 1973 C CA . TYR A 1 238 ? 23.965 -3.000 -17.138 1.00 95.00 238 TYR A CA 1
ATOM 1974 C C . TYR A 1 238 ? 23.646 -4.485 -17.291 1.00 95.00 238 TYR A C 1
ATOM 1976 O O . TYR A 1 238 ? 23.708 -5.049 -18.369 1.00 95.00 238 TYR A O 1
ATOM 1984 N N . ARG A 1 239 ? 23.187 -5.124 -16.213 1.00 95.12 239 ARG A N 1
ATOM 1985 C CA . ARG A 1 239 ? 22.904 -6.574 -16.204 1.00 95.12 239 ARG A CA 1
ATOM 1986 C C . ARG A 1 239 ? 21.763 -7.050 -17.119 1.00 95.12 239 ARG A C 1
ATOM 1988 O O . ARG A 1 239 ? 21.594 -8.245 -17.296 1.00 95.12 239 ARG A O 1
ATOM 1995 N N . THR A 1 240 ? 20.900 -6.150 -17.601 1.00 92.69 240 THR A N 1
ATOM 1996 C CA . THR A 1 240 ? 19.758 -6.507 -18.467 1.00 92.69 240 THR A CA 1
ATOM 1997 C C . THR A 1 240 ? 19.383 -5.343 -19.381 1.00 92.69 240 THR A C 1
ATOM 1999 O O . THR A 1 240 ? 19.422 -4.184 -18.951 1.00 92.69 240 THR A O 1
ATOM 2002 N N . VAL A 1 241 ? 18.860 -5.659 -20.570 1.00 94.50 241 VAL A N 1
ATOM 2003 C CA . VAL A 1 241 ? 18.316 -4.686 -21.535 1.00 94.50 241 VAL A CA 1
ATOM 2004 C C . VAL A 1 241 ? 17.244 -3.762 -20.942 1.00 94.50 241 VAL A C 1
ATOM 2006 O O . VAL A 1 241 ? 17.142 -2.594 -21.310 1.00 94.50 241 VAL A O 1
ATOM 2009 N N . ILE A 1 242 ? 16.429 -4.254 -20.001 1.00 91.06 242 ILE A N 1
ATOM 2010 C CA . ILE A 1 242 ? 15.356 -3.458 -19.385 1.00 91.06 242 ILE A CA 1
ATOM 2011 C C . ILE A 1 242 ? 15.955 -2.349 -18.516 1.00 91.06 242 ILE A C 1
ATOM 2013 O O . ILE A 1 242 ? 15.524 -1.201 -18.609 1.00 91.06 242 ILE A O 1
ATOM 2017 N N . ILE A 1 243 ? 16.950 -2.679 -17.687 1.00 91.56 243 ILE A N 1
ATOM 2018 C CA . ILE A 1 243 ? 17.610 -1.703 -16.809 1.00 91.56 243 ILE A CA 1
ATOM 2019 C C . ILE A 1 243 ? 18.391 -0.688 -17.645 1.00 91.56 243 ILE A C 1
ATOM 2021 O O . ILE A 1 243 ? 18.291 0.506 -17.375 1.00 91.56 243 ILE A O 1
ATOM 2025 N N . TYR A 1 244 ? 19.086 -1.150 -18.686 1.00 96.12 244 TYR A N 1
ATOM 2026 C CA . TYR A 1 244 ? 19.779 -0.283 -19.634 1.00 96.12 244 TYR A CA 1
ATOM 2027 C C . TYR A 1 244 ? 18.837 0.729 -20.293 1.00 96.12 244 TYR A C 1
ATOM 2029 O O . TYR A 1 244 ? 19.050 1.933 -20.203 1.00 96.12 244 TYR A O 1
ATOM 2037 N N . ARG A 1 245 ? 17.710 0.268 -20.846 1.00 94.94 245 ARG A N 1
ATOM 2038 C CA . ARG A 1 245 ? 16.718 1.155 -21.471 1.00 94.94 245 ARG A CA 1
ATOM 2039 C C . ARG A 1 245 ? 16.095 2.137 -20.481 1.00 94.94 245 ARG A C 1
ATOM 2041 O O . ARG A 1 245 ? 15.878 3.293 -20.828 1.00 94.94 245 ARG A O 1
ATOM 2048 N N . ILE A 1 246 ? 15.818 1.714 -19.243 1.00 89.25 246 ILE A N 1
ATOM 2049 C CA . ILE A 1 246 ? 15.352 2.632 -18.188 1.00 89.25 246 ILE A CA 1
ATOM 2050 C C . ILE A 1 246 ? 16.405 3.711 -17.923 1.00 89.25 246 ILE A C 1
ATOM 2052 O O . ILE A 1 246 ? 16.049 4.884 -17.809 1.00 89.25 246 ILE A O 1
ATOM 2056 N N . HIS A 1 247 ? 17.680 3.329 -17.859 1.00 94.19 247 HIS A N 1
ATOM 2057 C CA . HIS A 1 247 ? 18.789 4.260 -17.717 1.00 94.19 247 HIS A CA 1
ATOM 2058 C C . HIS A 1 247 ? 18.869 5.248 -18.893 1.00 94.19 247 HIS A C 1
ATOM 2060 O O . HIS A 1 247 ? 18.890 6.452 -18.645 1.00 94.19 247 HIS A O 1
ATOM 2066 N N . CYS A 1 248 ? 18.814 4.781 -20.144 1.00 94.06 248 CYS A N 1
ATOM 2067 C CA . CYS A 1 248 ? 18.817 5.629 -21.342 1.00 94.06 248 CYS A CA 1
ATOM 2068 C C . CYS A 1 248 ? 17.705 6.689 -21.317 1.00 94.06 248 CYS A C 1
ATOM 2070 O O . CYS A 1 248 ? 17.947 7.858 -21.609 1.00 94.06 248 CYS A O 1
ATOM 2072 N N . VAL A 1 249 ? 16.491 6.315 -20.896 1.00 89.25 249 VAL A N 1
ATOM 2073 C CA . VAL A 1 249 ? 15.374 7.268 -20.761 1.00 89.25 249 VAL A CA 1
ATOM 2074 C C . VAL A 1 249 ? 15.609 8.254 -19.619 1.00 89.25 249 VAL A C 1
ATOM 2076 O O . VAL A 1 249 ? 15.330 9.435 -19.767 1.00 89.25 249 VAL A O 1
ATOM 2079 N N . GLN A 1 250 ? 16.061 7.784 -18.455 1.00 84.69 250 GLN A N 1
ATOM 2080 C CA . GLN A 1 250 ? 16.108 8.608 -17.241 1.00 84.69 250 GLN A CA 1
ATOM 2081 C C . GLN A 1 250 ? 17.334 9.513 -17.149 1.00 84.69 250 GLN A C 1
ATOM 2083 O O . GLN A 1 250 ? 17.251 10.566 -16.522 1.00 84.69 250 GLN A O 1
ATOM 2088 N N . VAL A 1 251 ? 18.467 9.076 -17.696 1.00 87.19 251 VAL A N 1
ATOM 2089 C CA . VAL A 1 251 ? 19.746 9.791 -17.604 1.00 87.19 251 VAL A CA 1
ATOM 2090 C C . VAL A 1 251 ? 20.022 10.582 -18.876 1.00 87.19 251 VAL A C 1
ATOM 2092 O O . VAL A 1 251 ? 20.509 11.702 -18.781 1.00 87.19 251 VAL A O 1
ATOM 2095 N N . HIS A 1 252 ? 19.654 10.044 -20.042 1.00 89.31 252 HIS A N 1
ATOM 2096 C CA . HIS A 1 252 ? 19.946 10.658 -21.342 1.00 89.31 252 HIS A CA 1
ATOM 2097 C C . HIS A 1 252 ? 18.699 11.187 -22.061 1.00 89.31 252 HIS A C 1
ATOM 2099 O O . HIS A 1 252 ? 18.798 11.616 -23.205 1.00 89.31 252 HIS A O 1
ATOM 2105 N N . ASN A 1 253 ? 17.519 11.145 -21.425 1.00 89.12 253 ASN A N 1
ATOM 2106 C CA . ASN A 1 253 ? 16.243 11.576 -22.016 1.00 89.12 253 ASN A CA 1
ATOM 2107 C C . ASN A 1 253 ? 15.934 10.935 -23.386 1.00 89.12 253 ASN A C 1
ATOM 2109 O O . ASN A 1 253 ? 15.190 11.502 -24.188 1.00 89.12 253 ASN A O 1
ATOM 2113 N N . MET A 1 254 ? 16.465 9.738 -23.665 1.00 92.81 254 MET A N 1
ATOM 2114 C CA . MET A 1 254 ? 16.224 9.065 -24.940 1.00 92.81 254 MET A CA 1
ATOM 2115 C C . MET A 1 254 ? 14.743 8.702 -25.089 1.00 92.81 254 MET A C 1
ATOM 2117 O O . MET A 1 254 ? 14.135 8.101 -24.196 1.00 92.81 254 MET A O 1
ATOM 2121 N N . LYS A 1 255 ? 14.154 9.031 -26.243 1.00 90.62 255 LYS A N 1
ATOM 2122 C CA . LYS A 1 255 ? 12.815 8.561 -26.612 1.00 90.62 255 LYS A CA 1
ATOM 2123 C C . LYS A 1 255 ? 12.900 7.083 -26.990 1.00 90.62 255 LYS A C 1
ATOM 2125 O O . LYS A 1 255 ? 13.808 6.659 -27.695 1.00 90.62 255 LYS A O 1
ATOM 2130 N N . ARG A 1 256 ? 11.939 6.287 -26.521 1.00 89.06 256 ARG A N 1
ATOM 2131 C CA . ARG A 1 256 ? 11.844 4.869 -26.886 1.00 89.06 256 ARG A CA 1
ATOM 2132 C C . ARG A 1 256 ? 11.575 4.773 -28.397 1.00 89.06 256 ARG A C 1
ATOM 2134 O O . ARG A 1 256 ? 10.576 5.360 -28.815 1.00 89.06 256 ARG A O 1
ATOM 2141 N N . PRO A 1 257 ? 12.383 4.037 -29.186 1.00 84.12 257 PRO A N 1
ATOM 2142 C CA . PRO A 1 257 ? 12.109 3.823 -30.600 1.00 84.12 257 PRO A CA 1
ATOM 2143 C C . PRO A 1 257 ? 10.706 3.244 -30.753 1.00 84.12 257 PRO A C 1
ATOM 2145 O O . PRO A 1 257 ? 10.357 2.246 -30.107 1.00 84.12 257 PRO A O 1
ATOM 2148 N N . ILE A 1 258 ? 9.878 3.910 -31.549 1.00 68.19 258 ILE A N 1
ATOM 2149 C CA . ILE A 1 258 ? 8.557 3.412 -31.907 1.00 68.19 258 ILE A CA 1
ATOM 2150 C C . ILE A 1 258 ? 8.828 2.274 -32.889 1.00 68.19 258 ILE A C 1
ATOM 2152 O O . ILE A 1 258 ? 9.210 2.524 -34.021 1.00 68.19 258 ILE A O 1
ATOM 2156 N N . LYS A 1 259 ? 8.706 1.015 -32.449 1.00 61.72 259 LYS A N 1
ATOM 2157 C CA . LYS A 1 259 ? 8.658 -0.095 -33.406 1.00 61.72 259 LYS A CA 1
ATOM 2158 C C . LYS A 1 259 ? 7.381 0.077 -34.221 1.00 61.72 259 LYS A C 1
ATOM 2160 O O . LYS A 1 259 ? 6.294 -0.173 -33.689 1.00 61.72 259 LYS A O 1
ATOM 2165 N N . GLU A 1 260 ? 7.522 0.507 -35.467 1.00 45.72 260 GLU A N 1
ATOM 2166 C CA . GLU A 1 260 ? 6.507 0.343 -36.499 1.00 45.72 260 GLU A CA 1
ATOM 2167 C C . GLU A 1 260 ? 6.286 -1.159 -36.668 1.00 45.72 260 GLU A C 1
ATOM 2169 O O . GLU A 1 260 ? 7.048 -1.884 -37.289 1.00 45.72 260 GLU A O 1
ATOM 2174 N N . THR A 1 261 ? 5.297 -1.661 -35.948 1.00 49.62 261 THR A N 1
ATOM 2175 C CA . THR A 1 261 ? 4.693 -2.963 -36.212 1.00 49.62 261 THR A CA 1
ATOM 2176 C C . THR A 1 261 ? 3.351 -2.623 -36.843 1.00 49.62 261 THR A C 1
ATOM 2178 O O . THR A 1 261 ? 2.672 -1.750 -36.285 1.00 49.62 261 THR A O 1
ATOM 2181 N N . PRO A 1 262 ? 2.956 -3.243 -37.969 1.00 52.31 262 PRO A N 1
ATOM 2182 C CA . PRO A 1 262 ? 1.618 -3.091 -38.531 1.00 52.31 262 PRO A CA 1
ATOM 2183 C C . PRO A 1 262 ? 0.601 -3.548 -37.477 1.00 52.31 262 PRO A C 1
ATOM 2185 O O . PRO A 1 262 ? 0.357 -4.729 -37.266 1.00 52.31 262 PRO A O 1
ATOM 2188 N N . ARG A 1 263 ? 0.080 -2.605 -36.689 1.00 55.75 263 ARG A N 1
ATOM 2189 C CA . ARG A 1 263 ? -0.683 -2.883 -35.457 1.00 55.75 263 ARG A CA 1
ATOM 2190 C C . ARG A 1 263 ? -2.144 -3.258 -35.696 1.00 55.75 263 ARG A C 1
ATOM 2192 O O . ARG A 1 263 ? -2.889 -3.367 -34.725 1.00 55.75 263 ARG A O 1
ATOM 2199 N N . ASN A 1 264 ? -2.543 -3.439 -36.949 1.00 64.62 264 ASN A N 1
ATOM 2200 C CA . ASN A 1 264 ? -3.946 -3.595 -37.318 1.00 64.62 264 ASN A CA 1
ATOM 2201 C C . ASN A 1 264 ? -4.311 -5.014 -37.770 1.00 64.62 264 ASN A C 1
ATOM 2203 O O . ASN A 1 264 ? -5.488 -5.271 -38.000 1.00 64.62 264 ASN A O 1
ATOM 2207 N N . GLU A 1 265 ? -3.355 -5.940 -37.865 1.00 74.69 265 GLU A N 1
ATOM 2208 C CA . GLU A 1 265 ? -3.667 -7.319 -38.241 1.00 74.69 265 GLU A CA 1
ATOM 2209 C C . GLU A 1 265 ? -4.134 -8.118 -37.019 1.00 74.69 265 GLU A C 1
ATOM 2211 O O . GLU A 1 265 ? -3.377 -8.397 -36.077 1.00 74.69 265 GLU A O 1
ATOM 2216 N N . LEU A 1 266 ? -5.428 -8.440 -37.023 1.00 83.94 266 LEU A N 1
ATOM 2217 C CA . LEU A 1 266 ? -6.042 -9.341 -36.058 1.00 83.94 266 LEU A CA 1
ATOM 2218 C C . LEU A 1 266 ? -5.486 -10.760 -36.245 1.00 83.94 266 LEU A C 1
ATOM 2220 O O . LEU A 1 266 ? -5.190 -11.149 -37.375 1.00 83.94 266 LEU A O 1
ATOM 2224 N N . PRO A 1 267 ? -5.358 -11.549 -35.163 1.00 88.12 267 PRO A N 1
ATOM 2225 C CA . PRO A 1 267 ? -5.021 -12.958 -35.296 1.00 88.12 267 PRO A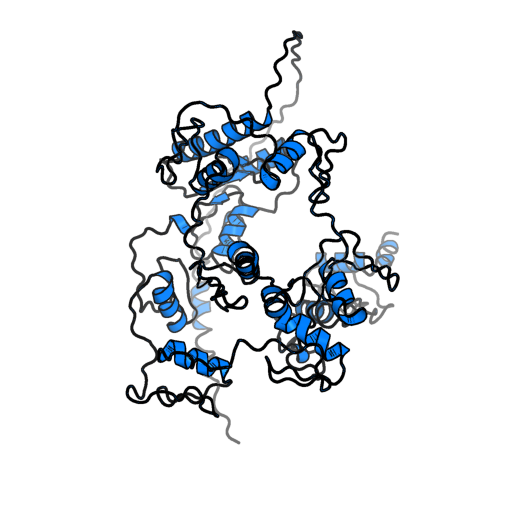 CA 1
ATOM 2226 C C . PRO A 1 267 ? -6.105 -13.664 -36.113 1.00 88.12 267 PRO A C 1
ATOM 2228 O O . PRO A 1 267 ? -7.284 -13.576 -35.767 1.00 88.12 267 PRO A O 1
ATOM 2231 N N . ASP A 1 268 ? -5.701 -14.378 -37.158 1.00 91.00 268 ASP A N 1
ATOM 2232 C CA . ASP A 1 268 ? -6.582 -15.260 -37.920 1.00 91.00 268 ASP A CA 1
ATOM 2233 C C . ASP A 1 268 ? -6.895 -16.502 -37.078 1.00 91.00 268 ASP A C 1
ATOM 2235 O O . ASP A 1 268 ? -6.012 -17.317 -36.823 1.00 91.00 268 ASP A O 1
ATOM 2239 N N . LEU A 1 269 ? -8.126 -16.624 -36.580 1.00 91.62 269 LEU A N 1
ATOM 2240 C CA . LEU A 1 269 ? -8.521 -17.705 -35.669 1.00 91.62 269 LEU A CA 1
ATOM 2241 C C . LEU A 1 269 ? -8.600 -19.079 -36.344 1.00 91.62 269 LEU A C 1
ATOM 2243 O O . LEU A 1 269 ? -8.569 -20.080 -35.628 1.00 91.62 269 LEU A O 1
ATOM 2247 N N . GLU A 1 270 ? -8.666 -19.115 -37.673 1.00 91.19 270 GLU A N 1
ATOM 2248 C CA . GLU A 1 270 ? -8.746 -20.336 -38.478 1.00 91.19 270 GLU A CA 1
ATOM 2249 C C . GLU A 1 270 ? -7.411 -20.645 -39.177 1.00 91.19 270 GLU A C 1
ATOM 2251 O O . GLU A 1 270 ? -7.358 -21.467 -40.088 1.00 91.19 270 GLU A O 1
ATOM 2256 N N . ASN A 1 271 ? -6.315 -20.009 -38.742 1.00 91.00 271 ASN A N 1
ATOM 2257 C CA . ASN A 1 271 ? -4.997 -20.247 -39.313 1.00 91.00 271 ASN A CA 1
ATOM 2258 C C . ASN A 1 271 ? -4.579 -21.727 -39.126 1.00 91.00 271 ASN A C 1
ATOM 2260 O O . ASN A 1 271 ? -4.420 -22.159 -37.976 1.00 91.00 271 ASN A O 1
ATOM 2264 N N . PRO A 1 272 ? -4.358 -22.489 -40.217 1.00 91.94 272 PRO A N 1
ATOM 2265 C CA . PRO A 1 272 ? -4.084 -23.926 -40.146 1.00 91.94 272 PRO A CA 1
ATOM 2266 C C . PRO A 1 272 ? -2.736 -24.247 -39.485 1.00 91.94 272 PRO A C 1
ATOM 2268 O O . PRO A 1 272 ? -2.596 -25.301 -38.871 1.00 91.94 272 PRO A O 1
ATOM 2271 N N . ASP A 1 273 ? -1.781 -23.313 -39.527 1.00 95.44 273 ASP A N 1
ATOM 2272 C CA . ASP A 1 273 ? -0.445 -23.469 -38.938 1.00 95.44 273 ASP A CA 1
ATOM 2273 C C . ASP A 1 273 ? -0.384 -23.032 -37.466 1.00 95.44 273 ASP A C 1
ATOM 2275 O O . ASP A 1 273 ? 0.688 -23.015 -36.853 1.00 95.44 273 ASP A O 1
ATOM 2279 N N . PHE A 1 274 ? -1.520 -22.626 -36.882 1.00 96.12 274 PHE A N 1
ATOM 2280 C CA . PHE A 1 274 ? -1.619 -22.186 -35.487 1.00 96.12 274 PHE A CA 1
ATOM 2281 C C . PHE A 1 274 ? -0.632 -21.052 -35.145 1.00 96.12 274 PHE A C 1
ATOM 2283 O O . PHE A 1 274 ? -0.124 -20.944 -34.018 1.00 96.12 274 PHE A O 1
ATOM 2290 N N . TYR A 1 275 ? -0.344 -20.198 -36.130 1.00 94.25 275 TYR A N 1
ATOM 2291 C CA . TYR A 1 275 ? 0.651 -19.138 -36.045 1.00 94.25 275 TYR A CA 1
ATOM 2292 C C . TYR A 1 275 ? 0.010 -17.758 -35.855 1.00 94.25 275 TYR A C 1
ATOM 2294 O O . TYR A 1 275 ? -0.764 -17.259 -36.670 1.00 94.25 275 TYR A O 1
ATOM 2302 N N . CYS A 1 276 ? 0.369 -17.093 -34.756 1.00 94.56 276 CYS A N 1
ATOM 2303 C CA . CYS A 1 276 ? -0.159 -15.787 -34.390 1.00 94.56 276 CYS A CA 1
ATOM 2304 C C . CYS A 1 276 ? 0.693 -14.663 -34.981 1.00 94.56 276 CYS A C 1
ATOM 2306 O O . CYS A 1 276 ? 1.684 -14.248 -34.369 1.00 94.56 276 CYS A O 1
ATOM 2308 N N . LYS A 1 277 ? 0.269 -14.111 -36.123 1.00 88.88 277 LYS A N 1
ATOM 2309 C CA . LYS A 1 277 ? 0.932 -12.968 -36.784 1.00 88.88 277 LYS A CA 1
ATOM 2310 C C . LYS A 1 277 ? 1.095 -11.755 -35.859 1.00 88.88 277 LYS A C 1
ATOM 2312 O O . LYS A 1 277 ? 2.160 -11.147 -35.817 1.00 88.88 277 LYS A O 1
ATOM 2317 N N . THR A 1 278 ? 0.097 -11.458 -35.021 1.00 87.44 278 THR A N 1
ATOM 2318 C CA . THR A 1 278 ? 0.089 -10.282 -34.127 1.00 87.44 278 THR A CA 1
ATOM 2319 C C . THR A 1 278 ? 1.245 -10.260 -33.118 1.00 87.44 278 THR A C 1
ATOM 2321 O O . THR A 1 278 ? 1.691 -9.190 -32.700 1.00 87.44 278 THR A O 1
ATOM 2324 N N . CYS A 1 279 ? 1.738 -11.423 -32.683 1.00 90.50 279 CYS A N 1
ATOM 2325 C CA . CYS A 1 279 ? 2.870 -11.511 -31.756 1.00 90.50 279 CYS A CA 1
ATOM 2326 C C . CYS A 1 279 ? 4.021 -12.392 -32.250 1.00 90.50 279 CYS A C 1
ATOM 2328 O O . CYS A 1 279 ? 4.947 -12.631 -31.475 1.00 90.50 279 CYS A O 1
ATOM 2330 N N . ASN A 1 280 ? 3.963 -12.855 -33.502 1.00 90.56 280 ASN A N 1
ATOM 2331 C CA . ASN A 1 280 ? 4.951 -13.726 -34.129 1.00 90.56 280 ASN A CA 1
ATOM 2332 C C . ASN A 1 280 ? 5.244 -14.984 -33.279 1.00 90.56 280 ASN A C 1
ATOM 2334 O O . ASN A 1 280 ? 6.396 -15.259 -32.943 1.00 90.56 280 ASN A O 1
ATOM 2338 N N . MET A 1 281 ? 4.195 -15.707 -32.862 1.00 91.06 281 MET A N 1
ATOM 2339 C CA . MET A 1 281 ? 4.306 -16.941 -32.060 1.00 91.06 281 MET A CA 1
ATOM 2340 C C . MET A 1 281 ? 3.555 -18.103 -32.717 1.00 91.06 281 MET A C 1
ATOM 2342 O O . MET A 1 281 ? 2.372 -17.960 -33.010 1.00 91.06 281 MET A O 1
ATOM 2346 N N . ALA A 1 282 ? 4.213 -19.253 -32.882 1.00 93.50 282 ALA A N 1
ATOM 2347 C CA . ALA A 1 282 ? 3.587 -20.504 -33.318 1.00 93.50 282 ALA A CA 1
ATOM 2348 C C . ALA A 1 282 ? 3.106 -21.340 -32.120 1.00 93.50 282 ALA A C 1
ATOM 2350 O O . ALA A 1 282 ? 3.692 -21.283 -31.032 1.00 93.50 282 ALA A O 1
ATOM 2351 N N . HIS A 1 283 ? 2.050 -22.125 -32.317 1.00 95.25 283 HIS A N 1
ATOM 2352 C CA . HIS A 1 283 ? 1.477 -23.012 -31.309 1.00 95.25 283 HIS A CA 1
ATOM 2353 C C . HIS A 1 283 ? 1.352 -24.438 -31.851 1.00 95.25 283 HIS A C 1
ATOM 2355 O O . HIS A 1 283 ? 1.119 -24.641 -33.028 1.00 95.25 283 HIS A O 1
ATOM 2361 N N . GLN A 1 284 ? 1.505 -25.442 -30.986 1.00 93.00 284 GLN A N 1
ATOM 2362 C CA . GLN A 1 284 ? 1.502 -26.849 -31.418 1.00 93.00 284 GLN A CA 1
ATOM 2363 C C . GLN A 1 284 ? 0.100 -27.406 -31.707 1.00 93.00 284 GLN A C 1
ATOM 2365 O O . GLN A 1 284 ? -0.022 -28.442 -32.346 1.00 93.00 284 GLN A O 1
ATOM 2370 N N . THR A 1 285 ? -0.956 -26.768 -31.193 1.00 95.50 285 THR A N 1
ATOM 2371 C CA . THR A 1 285 ? -2.340 -27.236 -31.349 1.00 95.50 285 THR A CA 1
ATOM 2372 C C . THR A 1 285 ? -3.304 -26.067 -31.528 1.00 95.50 285 THR A C 1
ATOM 2374 O O . THR A 1 285 ? -3.092 -24.990 -30.956 1.00 95.50 285 THR A O 1
ATOM 2377 N N . GLU A 1 286 ? -4.417 -26.304 -32.230 1.00 94.56 286 GLU A N 1
ATOM 2378 C CA . GLU A 1 286 ? -5.510 -25.333 -32.400 1.00 94.56 286 GLU A CA 1
ATOM 2379 C C . GLU A 1 286 ? -6.003 -24.799 -31.046 1.00 94.56 286 GLU A C 1
ATOM 2381 O O . GLU A 1 286 ? -6.185 -23.597 -30.848 1.00 94.56 286 GLU A O 1
ATOM 2386 N N . GLN A 1 287 ? -6.156 -25.686 -30.059 1.00 91.62 287 GLN A N 1
ATOM 2387 C CA . GLN A 1 287 ? -6.604 -25.304 -28.723 1.00 91.62 287 GLN A CA 1
ATOM 2388 C C . GLN A 1 287 ? -5.604 -24.366 -28.030 1.00 91.62 287 GLN A C 1
ATOM 2390 O O . GLN A 1 287 ? -6.012 -23.387 -27.390 1.00 91.62 287 GLN A O 1
ATOM 2395 N N . ALA A 1 288 ? -4.298 -24.634 -28.149 1.00 90.94 288 ALA A N 1
ATOM 2396 C CA . ALA A 1 288 ? -3.256 -23.770 -27.599 1.00 90.94 288 ALA A CA 1
ATOM 2397 C C . ALA A 1 288 ? -3.241 -22.401 -28.296 1.00 90.94 288 ALA A C 1
ATOM 2399 O O . ALA A 1 288 ? -3.110 -21.377 -27.618 1.00 90.94 288 ALA A O 1
ATOM 2400 N N . TYR A 1 289 ? -3.457 -22.380 -29.611 1.00 95.88 289 TYR A N 1
ATOM 2401 C CA . TYR A 1 289 ? -3.564 -21.166 -30.411 1.00 95.88 289 TYR A CA 1
ATOM 2402 C C . TYR A 1 289 ? -4.781 -20.314 -30.040 1.00 95.88 289 TYR A C 1
ATOM 2404 O O . TYR A 1 289 ? -4.632 -19.156 -29.647 1.00 95.88 289 TYR A O 1
ATOM 2412 N N . ARG A 1 290 ? -5.990 -20.889 -30.033 1.00 90.25 290 ARG A N 1
ATOM 2413 C CA . ARG A 1 290 ? -7.218 -20.183 -29.625 1.00 90.25 290 ARG A CA 1
ATOM 2414 C C . ARG A 1 290 ? -7.119 -19.672 -28.190 1.00 90.25 290 ARG A C 1
ATOM 2416 O O . ARG A 1 290 ? -7.500 -18.536 -27.903 1.00 90.25 290 ARG A O 1
ATOM 2423 N N . THR A 1 291 ? -6.531 -20.461 -27.287 1.00 89.81 291 THR A N 1
ATOM 2424 C CA . THR A 1 291 ? -6.270 -20.030 -25.905 1.00 89.81 291 THR A CA 1
ATOM 2425 C C . THR A 1 291 ? -5.314 -18.839 -25.861 1.00 89.81 291 THR A C 1
ATOM 2427 O O . THR A 1 291 ? -5.556 -17.884 -25.117 1.00 89.81 291 THR A O 1
ATOM 2430 N N . HIS A 1 292 ? -4.242 -18.860 -26.655 1.00 93.75 292 HIS A N 1
ATOM 2431 C CA . HIS A 1 292 ? -3.323 -17.736 -26.796 1.00 93.75 292 HIS A CA 1
ATOM 2432 C C . HIS A 1 292 ? -4.047 -16.482 -27.303 1.00 93.75 292 HIS A C 1
ATOM 2434 O O . HIS A 1 292 ? -3.969 -15.438 -26.647 1.00 93.75 292 HIS A O 1
ATOM 2440 N N . CYS A 1 293 ? -4.791 -16.589 -28.407 1.00 92.50 293 CYS A N 1
ATOM 2441 C CA . CYS A 1 293 ? -5.523 -15.480 -29.016 1.00 92.50 293 CYS A CA 1
ATOM 2442 C C . CYS A 1 293 ? -6.526 -14.876 -28.034 1.00 92.50 293 CYS A C 1
ATOM 2444 O O . CYS A 1 293 ? -6.523 -13.666 -27.799 1.00 92.50 293 CYS A O 1
ATOM 2446 N N . HIS A 1 294 ? -7.289 -15.720 -27.342 1.00 86.12 294 HIS A N 1
ATOM 2447 C CA . HIS A 1 294 ? -8.201 -15.278 -26.298 1.00 86.12 294 HIS A CA 1
ATOM 2448 C C . HIS A 1 294 ? -7.462 -14.587 -25.140 1.00 86.12 294 HIS A C 1
ATOM 2450 O O . HIS A 1 294 ? -7.929 -13.584 -24.621 1.00 86.12 294 HIS A O 1
ATOM 2456 N N . GLN A 1 295 ? -6.311 -15.080 -24.678 1.00 87.69 295 GLN A N 1
ATOM 2457 C CA . GLN A 1 295 ? -5.637 -14.499 -23.506 1.00 87.69 295 GLN A CA 1
ATOM 2458 C C . GLN A 1 295 ? -4.839 -13.228 -23.807 1.00 87.69 295 GLN A C 1
ATOM 2460 O O . GLN A 1 295 ? -4.741 -12.348 -22.945 1.00 87.69 295 GLN A O 1
ATOM 2465 N N . LYS A 1 296 ? -4.209 -13.158 -24.980 1.00 90.56 296 LYS A N 1
ATOM 2466 C CA . LYS A 1 296 ? -3.288 -12.080 -25.357 1.00 90.56 296 LYS A CA 1
ATOM 2467 C C . LYS A 1 296 ? -3.964 -11.000 -26.189 1.00 90.56 296 LYS A C 1
ATOM 2469 O O . LYS A 1 296 ? -3.619 -9.833 -26.016 1.00 90.56 296 LYS A O 1
ATOM 2474 N N . HIS A 1 297 ? -4.965 -11.375 -26.986 1.00 89.12 297 HIS A N 1
ATOM 2475 C CA . HIS A 1 297 ? -5.565 -10.516 -28.008 1.00 89.12 297 HIS A CA 1
ATOM 2476 C C . HIS A 1 297 ? -7.076 -10.304 -27.831 1.00 89.12 297 HIS A C 1
ATOM 2478 O O . HIS A 1 297 ? -7.671 -9.593 -28.634 1.00 89.12 297 HIS A O 1
ATOM 2484 N N . MET A 1 298 ? -7.695 -10.815 -26.748 1.00 81.88 298 MET A N 1
ATOM 2485 C CA . MET A 1 298 ? -9.142 -10.675 -26.462 1.00 81.88 298 MET A CA 1
ATOM 2486 C C . MET A 1 298 ? -9.674 -9.268 -26.710 1.00 81.88 298 MET A C 1
ATOM 2488 O O . MET A 1 298 ? -10.754 -9.088 -27.251 1.00 81.88 298 MET A O 1
ATOM 2492 N N . GLN A 1 299 ? -8.930 -8.255 -26.262 1.00 72.12 299 GLN A N 1
ATOM 2493 C CA . GLN A 1 299 ? -9.398 -6.879 -26.321 1.00 72.12 299 GLN A CA 1
ATOM 2494 C C . GLN A 1 299 ? -9.447 -6.352 -27.761 1.00 72.12 299 GLN A C 1
ATOM 2496 O O . GLN A 1 299 ? -10.346 -5.574 -28.059 1.00 72.12 299 GLN A O 1
ATOM 2501 N N . ALA A 1 300 ? -8.535 -6.807 -28.628 1.00 75.12 300 ALA A N 1
ATOM 2502 C CA . ALA A 1 300 ? -8.527 -6.487 -30.054 1.00 75.12 300 ALA A CA 1
ATOM 2503 C C . ALA A 1 300 ? -9.635 -7.249 -30.802 1.00 75.12 300 ALA A C 1
ATOM 2505 O O . ALA A 1 300 ? -10.384 -6.648 -31.567 1.00 75.12 300 ALA A O 1
ATOM 2506 N N . LEU A 1 301 ? -9.814 -8.542 -30.504 1.00 76.19 301 LEU A N 1
ATOM 2507 C CA . LEU A 1 301 ? -10.889 -9.362 -31.083 1.00 76.19 301 LEU A CA 1
ATOM 2508 C C . LEU A 1 301 ? -12.282 -8.821 -30.718 1.00 76.19 301 LEU A C 1
ATOM 2510 O O . LEU A 1 301 ? -13.154 -8.715 -31.575 1.00 76.19 301 LEU A O 1
ATOM 2514 N N . VAL A 1 302 ? -12.475 -8.393 -29.466 1.00 73.50 302 VAL A N 1
ATOM 2515 C CA . VAL A 1 302 ? -13.727 -7.766 -29.009 1.00 73.50 302 VAL A CA 1
ATOM 2516 C C . VAL A 1 302 ? -13.920 -6.378 -29.628 1.00 73.50 302 VAL A C 1
ATOM 2518 O O . VAL A 1 302 ? -15.036 -6.039 -30.011 1.00 73.50 302 VAL A O 1
ATOM 2521 N N . SER A 1 303 ? -12.868 -5.555 -29.748 1.00 63.12 303 SER A N 1
ATOM 2522 C CA . SER A 1 303 ? -13.009 -4.207 -30.324 1.00 63.12 303 SER A CA 1
ATOM 2523 C C . SER A 1 303 ? -13.327 -4.215 -31.816 1.00 63.12 303 SER A C 1
ATOM 2525 O O . SER A 1 303 ? -13.954 -3.275 -32.290 1.00 63.12 303 SER A O 1
ATOM 2527 N N . HIS A 1 304 ? -12.913 -5.261 -32.532 1.00 63.53 304 HIS A N 1
ATOM 2528 C CA . HIS A 1 304 ? -13.206 -5.454 -33.952 1.00 63.53 304 HIS A CA 1
ATOM 2529 C C . HIS A 1 304 ? -14.453 -6.313 -34.210 1.00 63.53 304 HIS A C 1
ATOM 2531 O O . HIS A 1 304 ? -14.736 -6.642 -35.354 1.00 63.53 304 HIS A O 1
ATOM 2537 N N . GLY A 1 305 ? -15.212 -6.664 -33.166 1.00 65.31 305 GLY A N 1
ATOM 2538 C CA . GLY A 1 305 ? -16.471 -7.397 -33.310 1.00 65.31 305 GLY A CA 1
ATOM 2539 C C . GLY A 1 305 ? -16.326 -8.879 -33.662 1.00 65.31 305 GLY A C 1
ATOM 2540 O O . GLY A 1 305 ? -17.341 -9.524 -33.880 1.00 65.31 305 GLY A O 1
ATOM 2541 N N . VAL A 1 306 ? -15.107 -9.428 -33.656 1.00 66.81 306 VAL A N 1
ATOM 2542 C CA . VAL A 1 306 ? -14.834 -10.851 -33.936 1.00 66.81 306 VAL A CA 1
ATOM 2543 C C . VAL A 1 306 ? -15.351 -11.759 -32.813 1.00 66.81 306 VAL A C 1
ATOM 2545 O O . VAL A 1 306 ? -15.632 -12.928 -33.039 1.00 66.81 306 VAL A O 1
ATOM 2548 N N . VAL A 1 307 ? -15.470 -11.230 -31.587 1.00 60.78 3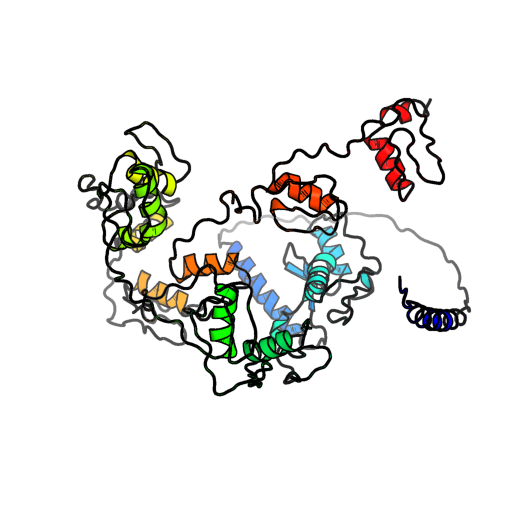07 VAL A N 1
ATOM 2549 C CA . VAL A 1 307 ? -16.012 -11.957 -30.428 1.00 60.78 307 VAL A CA 1
ATOM 2550 C C . VAL A 1 307 ? -16.959 -11.051 -29.638 1.00 60.78 307 VAL A C 1
ATOM 2552 O O . VAL A 1 307 ? -16.528 -10.039 -29.074 1.00 60.78 307 VAL A O 1
ATOM 2555 N N . ARG A 1 308 ? -18.239 -11.429 -29.525 1.00 62.22 308 ARG A N 1
ATOM 2556 C CA . ARG A 1 308 ? -19.212 -10.783 -28.622 1.00 62.22 308 ARG A CA 1
ATOM 2557 C C . ARG A 1 308 ? -19.327 -11.568 -27.309 1.00 62.22 308 ARG A C 1
ATOM 2559 O O . ARG A 1 308 ? -19.520 -12.776 -27.299 1.00 62.22 308 ARG A O 1
ATOM 2566 N N . LEU A 1 309 ? -19.184 -10.889 -26.166 1.00 55.69 309 LEU A N 1
ATOM 2567 C CA . LEU A 1 309 ? -19.286 -11.524 -24.843 1.00 55.69 309 LEU A CA 1
ATOM 2568 C C . LEU A 1 309 ? -20.749 -11.611 -24.393 1.00 55.69 309 LEU A C 1
ATOM 2570 O O . LEU A 1 309 ? -21.341 -10.589 -24.041 1.00 55.69 309 LEU A O 1
ATOM 2574 N N . LEU A 1 310 ? -21.280 -12.832 -24.316 1.00 61.66 310 LEU A N 1
ATOM 2575 C CA . LEU A 1 310 ? -22.628 -13.108 -23.816 1.00 61.66 310 LEU A CA 1
ATOM 2576 C C . LEU A 1 310 ? -22.862 -12.607 -22.403 1.00 61.66 310 LEU A C 1
ATOM 2578 O O . LEU A 1 310 ? -21.922 -12.498 -21.620 1.00 61.66 310 LEU A O 1
ATOM 2582 N N . ALA A 1 311 ? -24.115 -12.329 -22.052 1.00 50.78 311 ALA A N 1
ATOM 2583 C CA . ALA A 1 311 ? -24.552 -12.012 -20.697 1.00 50.78 311 ALA A CA 1
ATOM 2584 C C . ALA A 1 311 ? -25.496 -13.057 -20.113 1.00 50.78 311 ALA A C 1
ATOM 2586 O O . ALA A 1 311 ? -26.340 -12.702 -19.308 1.00 50.78 311 ALA A O 1
ATOM 2587 N N . ASP A 1 312 ? -25.291 -14.328 -20.441 1.00 55.88 312 ASP A N 1
ATOM 2588 C CA . ASP A 1 312 ? -26.042 -15.380 -19.773 1.00 55.88 312 ASP A CA 1
ATOM 2589 C C . ASP A 1 312 ? -25.545 -15.577 -18.326 1.00 55.88 312 ASP A C 1
ATOM 2591 O O . ASP A 1 312 ? -24.335 -15.583 -18.040 1.00 55.88 312 ASP A O 1
ATOM 2595 N N . SER A 1 313 ? -26.489 -15.648 -17.392 1.00 62.50 313 SER A N 1
ATOM 2596 C CA . SER A 1 313 ? -26.245 -15.676 -15.950 1.00 62.50 313 SER A CA 1
ATOM 2597 C C . SER A 1 313 ? -25.945 -17.087 -15.434 1.00 62.50 313 SER A C 1
ATOM 2599 O O . SER A 1 313 ? -25.278 -17.225 -14.402 1.00 62.50 313 SER A O 1
ATOM 2601 N N . ASN A 1 314 ? -26.309 -18.125 -16.196 1.00 72.00 314 ASN A N 1
ATOM 2602 C CA . ASN A 1 314 ? -26.324 -19.498 -15.692 1.00 72.00 314 ASN A CA 1
ATOM 2603 C C . ASN A 1 314 ? -24.974 -20.225 -15.708 1.00 72.00 314 ASN A C 1
ATOM 2605 O O . ASN A 1 314 ? -24.852 -21.279 -15.091 1.00 72.00 314 ASN A O 1
ATOM 2609 N N . LYS A 1 315 ? -23.917 -19.652 -16.309 1.00 88.06 315 LYS A N 1
ATOM 2610 C CA . LYS A 1 315 ? -22.546 -20.221 -16.338 1.00 88.06 315 LYS A CA 1
ATOM 2611 C C . LYS A 1 315 ? -22.510 -21.729 -16.661 1.00 88.06 315 LYS A C 1
ATOM 2613 O O . LYS A 1 315 ? -21.585 -22.412 -16.226 1.00 88.06 315 LYS A O 1
ATOM 2618 N N . HIS A 1 316 ? -23.500 -22.245 -17.372 1.00 89.62 316 HIS A N 1
ATOM 2619 C CA . HIS A 1 316 ? -23.682 -23.655 -17.672 1.00 89.62 316 HIS A CA 1
ATOM 2620 C C . HIS A 1 316 ? -23.732 -23.803 -19.189 1.00 89.62 316 HIS A C 1
ATOM 2622 O O . HIS A 1 316 ? -24.422 -23.035 -19.852 1.00 89.62 316 HIS A O 1
ATOM 2628 N N . CYS A 1 317 ? -22.946 -24.724 -19.737 1.00 89.75 317 CYS A N 1
ATOM 2629 C CA . CYS A 1 317 ? -22.933 -25.027 -21.158 1.00 89.75 317 CYS A CA 1
ATOM 2630 C C . CYS A 1 317 ? -23.808 -26.244 -21.423 1.00 89.75 317 CYS A C 1
ATOM 2632 O O . CYS A 1 317 ? -23.384 -27.356 -21.118 1.00 89.75 317 CYS A O 1
ATOM 2634 N N . ASN A 1 318 ? -24.963 -26.036 -22.052 1.00 80.44 318 ASN A N 1
ATOM 2635 C CA . ASN A 1 318 ? -25.871 -27.123 -22.428 1.00 80.44 318 ASN A CA 1
ATOM 2636 C C . ASN A 1 318 ? -25.229 -28.085 -23.442 1.00 80.44 318 ASN A C 1
ATOM 2638 O O . ASN A 1 318 ? -25.481 -29.281 -23.405 1.00 80.44 318 ASN A O 1
ATOM 2642 N N . GLY A 1 319 ? -24.356 -27.582 -24.327 1.00 81.56 319 GLY A N 1
ATOM 2643 C CA . GLY A 1 319 ? -23.734 -28.388 -25.384 1.00 81.56 319 GLY A CA 1
ATOM 2644 C C . GLY A 1 319 ? -22.745 -29.444 -24.884 1.00 81.56 319 GLY A C 1
ATOM 2645 O O . GLY A 1 319 ? -22.406 -30.359 -25.626 1.00 81.56 319 GLY A O 1
ATOM 2646 N N . CYS A 1 320 ? -22.255 -29.330 -23.648 1.00 90.44 320 CYS A N 1
ATOM 2647 C CA . CYS A 1 320 ? -21.378 -30.339 -23.050 1.00 90.44 320 CYS A CA 1
ATOM 2648 C C . CYS A 1 320 ? -21.665 -30.596 -21.563 1.00 90.44 320 CYS A C 1
ATOM 2650 O O . CYS A 1 320 ? -20.794 -31.121 -20.869 1.00 90.44 320 CYS A O 1
ATOM 2652 N N . ASP A 1 321 ? -22.816 -30.137 -21.071 1.00 87.88 321 ASP A N 1
ATOM 2653 C CA . ASP A 1 321 ? -23.284 -30.249 -19.685 1.00 87.88 321 ASP A CA 1
ATOM 2654 C C . ASP A 1 321 ? -22.255 -29.794 -18.617 1.00 87.88 321 ASP A C 1
ATOM 2656 O O . ASP A 1 321 ? -22.061 -30.413 -17.571 1.00 87.88 321 ASP A O 1
ATOM 2660 N N . LYS A 1 322 ? -21.521 -28.695 -18.870 1.00 89.69 322 LYS A N 1
ATOM 2661 C CA . LYS A 1 322 ? -20.477 -28.189 -17.942 1.00 89.69 322 LYS A CA 1
ATOM 2662 C C . LYS A 1 322 ? -20.887 -26.900 -17.251 1.00 89.69 322 LYS A C 1
ATOM 2664 O O . LYS A 1 322 ? -21.206 -25.913 -17.904 1.00 89.69 322 LYS A O 1
ATOM 2669 N N . THR A 1 323 ? -20.775 -26.858 -15.923 1.00 89.44 323 THR A N 1
ATOM 2670 C CA . THR A 1 323 ? -20.930 -25.633 -15.120 1.00 89.44 323 THR A CA 1
ATOM 2671 C C . THR A 1 323 ? -19.583 -24.960 -14.836 1.00 89.44 323 THR A C 1
ATOM 2673 O O . THR A 1 323 ? -18.557 -25.598 -14.594 1.00 89.44 323 THR A O 1
ATOM 2676 N N . PHE A 1 324 ? -19.568 -23.629 -14.839 1.00 89.38 324 PHE A N 1
ATOM 2677 C CA . PHE A 1 324 ? -18.371 -22.814 -14.670 1.00 89.38 324 PHE A CA 1
ATOM 2678 C C . PHE A 1 324 ? -18.502 -21.894 -13.457 1.00 89.38 324 PHE A C 1
ATOM 2680 O O . PHE A 1 324 ? -19.521 -21.262 -13.206 1.00 89.38 324 PHE A O 1
ATOM 2687 N N . SER A 1 325 ? -17.411 -21.736 -12.705 1.00 87.88 325 SER A N 1
ATOM 2688 C CA . SER A 1 325 ? -17.401 -20.895 -11.493 1.00 87.88 325 SER A CA 1
ATOM 2689 C C . SER A 1 325 ? -17.674 -19.407 -11.764 1.00 87.88 325 SER A C 1
ATOM 2691 O O . SER A 1 325 ? -18.151 -18.670 -10.893 1.00 87.88 325 SER A O 1
ATOM 2693 N N . ASN A 1 326 ? -17.365 -18.923 -12.971 1.00 87.69 326 ASN A N 1
ATOM 2694 C CA . ASN A 1 326 ? -17.548 -17.528 -13.355 1.00 87.69 326 ASN A CA 1
ATOM 2695 C C . ASN A 1 326 ? -17.777 -17.364 -14.863 1.00 87.69 326 ASN A C 1
ATOM 2697 O O . ASN A 1 326 ? -17.357 -18.193 -15.664 1.00 87.69 326 ASN A O 1
ATOM 2701 N N . LYS A 1 327 ? -18.379 -16.227 -15.222 1.00 84.75 327 LYS A N 1
ATOM 2702 C CA . LYS A 1 327 ? -18.732 -15.843 -16.592 1.00 84.75 327 LYS A CA 1
ATOM 2703 C C . LYS A 1 327 ? -17.551 -15.872 -17.570 1.00 84.75 327 LYS A C 1
ATOM 2705 O O . LYS A 1 327 ? -17.705 -16.325 -18.690 1.00 84.75 327 LYS A O 1
ATOM 2710 N N . GLY A 1 328 ? -16.367 -15.430 -17.141 1.00 84.19 328 GLY A N 1
ATOM 2711 C CA . GLY A 1 328 ? -15.181 -15.431 -18.003 1.00 84.19 328 GLY A CA 1
ATOM 2712 C C . GLY A 1 328 ? -14.734 -16.842 -18.384 1.00 84.19 328 GLY A C 1
ATOM 2713 O O . GLY A 1 328 ? -14.384 -17.074 -19.532 1.00 84.19 328 GLY A O 1
ATOM 2714 N N . ALA A 1 329 ? -14.797 -17.787 -17.442 1.00 85.94 329 ALA A N 1
ATOM 2715 C CA . ALA A 1 329 ? -14.489 -19.189 -17.716 1.00 85.94 329 ALA A CA 1
ATOM 2716 C C . ALA A 1 329 ? -15.503 -19.826 -18.678 1.00 85.94 329 ALA A C 1
ATOM 2718 O O . ALA A 1 329 ? -15.093 -20.561 -19.569 1.00 85.94 329 ALA A O 1
ATOM 2719 N N . TYR A 1 330 ? -16.789 -19.492 -18.534 1.00 89.31 330 TYR A N 1
ATOM 2720 C CA . TYR A 1 330 ? -17.834 -19.919 -19.464 1.00 89.31 330 TYR A CA 1
ATOM 2721 C C . TYR A 1 330 ? -17.605 -19.358 -20.878 1.00 89.31 330 TYR A C 1
ATOM 2723 O O . TYR A 1 330 ? -17.544 -20.124 -21.831 1.00 89.31 330 TYR A O 1
ATOM 2731 N N . SER A 1 331 ? -17.360 -18.049 -21.022 1.00 84.50 331 SER A N 1
ATOM 2732 C CA . SER A 1 331 ? -17.073 -17.441 -22.333 1.00 84.50 331 SER A CA 1
ATOM 2733 C C . SER A 1 331 ? -15.818 -18.020 -22.994 1.00 84.50 331 SER A C 1
ATOM 2735 O O . SER A 1 331 ? -15.840 -18.321 -24.182 1.00 84.50 331 SER A O 1
ATOM 2737 N N . SER A 1 332 ? -14.734 -18.229 -22.235 1.00 85.19 332 SER A N 1
ATOM 2738 C CA . SER A 1 332 ? -13.544 -18.908 -22.763 1.00 85.19 332 SER A CA 1
ATOM 2739 C C . SER A 1 332 ? -13.847 -20.338 -23.195 1.00 85.19 332 SER A C 1
ATOM 2741 O O . SER A 1 332 ? -13.305 -20.793 -24.193 1.00 85.19 332 SER A O 1
ATOM 2743 N N . HIS A 1 333 ? -14.703 -21.048 -22.463 1.00 90.25 333 HIS A N 1
ATOM 2744 C CA . HIS A 1 333 ? -15.114 -22.393 -22.831 1.00 90.25 333 HIS A CA 1
ATOM 2745 C C . HIS A 1 333 ? -15.903 -22.414 -24.146 1.00 90.25 333 HIS A C 1
ATOM 2747 O O . HIS A 1 333 ? -15.539 -23.191 -25.022 1.00 90.25 333 HIS A O 1
ATOM 2753 N N . LEU A 1 334 ? -16.900 -21.543 -24.324 1.00 86.56 334 LEU A N 1
ATOM 2754 C CA . LEU A 1 334 ? -17.655 -21.462 -25.582 1.00 86.56 334 LEU A CA 1
ATOM 2755 C C . LEU A 1 334 ? -16.741 -21.149 -26.777 1.00 86.56 334 LEU A C 1
ATOM 2757 O O . LEU A 1 334 ? -16.822 -21.813 -27.807 1.00 86.56 334 LEU A O 1
ATOM 2761 N N . PHE A 1 335 ? -15.816 -20.201 -26.603 1.00 87.88 335 PHE A N 1
ATOM 2762 C CA . PHE A 1 335 ? -14.866 -19.802 -27.644 1.00 87.88 335 PHE A CA 1
ATOM 2763 C C . PHE A 1 335 ? -13.874 -20.918 -28.012 1.00 87.88 335 PHE A C 1
ATOM 2765 O O . PHE A 1 335 ? -13.597 -21.159 -29.186 1.00 87.88 335 PHE A O 1
ATOM 2772 N N . ILE A 1 336 ? -13.313 -21.598 -27.006 1.00 86.81 336 ILE A N 1
ATOM 2773 C CA . ILE A 1 336 ? -12.254 -22.597 -27.207 1.00 86.81 336 ILE A CA 1
ATOM 2774 C C . ILE A 1 336 ? -12.832 -23.952 -27.621 1.00 86.81 336 ILE A C 1
ATOM 2776 O O . ILE A 1 336 ? -12.255 -24.612 -28.476 1.00 86.81 336 ILE A O 1
ATOM 2780 N N . VAL A 1 337 ? -13.923 -24.389 -26.987 1.00 86.50 337 VAL A N 1
ATOM 2781 C CA . VAL A 1 337 ? -14.454 -25.756 -27.126 1.00 86.50 337 VAL A CA 1
ATOM 2782 C C . VAL A 1 337 ? -15.543 -25.834 -28.188 1.00 86.50 337 VAL A C 1
ATOM 2784 O O . VAL A 1 337 ? -15.548 -26.779 -28.965 1.00 86.50 337 VAL A O 1
ATOM 2787 N N . HIS A 1 338 ? -16.437 -24.846 -28.252 1.00 83.81 338 HIS A N 1
ATOM 2788 C CA . HIS A 1 338 ? -17.581 -24.878 -29.170 1.00 83.81 338 HIS A CA 1
ATOM 2789 C C . HIS A 1 338 ? -17.387 -24.020 -30.427 1.00 83.81 338 HIS A C 1
ATOM 2791 O O . HIS A 1 338 ? -18.277 -23.982 -31.269 1.00 83.81 338 HIS A O 1
ATOM 2797 N N . LYS A 1 339 ? -16.244 -23.329 -30.568 1.00 87.69 339 LYS A N 1
ATOM 2798 C CA . LYS A 1 339 ? -15.946 -22.406 -31.682 1.00 87.69 339 LYS A CA 1
ATOM 2799 C C . LYS A 1 339 ? -17.039 -21.338 -31.902 1.00 87.69 339 LYS A C 1
ATOM 2801 O O . LYS A 1 339 ? -17.181 -20.811 -33.001 1.00 87.69 339 LYS A O 1
ATOM 2806 N N . ILE A 1 340 ? -17.808 -21.001 -30.861 1.00 80.56 340 ILE A N 1
ATOM 2807 C CA . ILE A 1 340 ? -18.900 -20.023 -30.953 1.00 80.56 340 ILE A CA 1
ATOM 2808 C C . ILE A 1 340 ? -18.306 -18.614 -30.889 1.00 80.56 340 ILE A C 1
ATOM 2810 O O . ILE A 1 340 ? -17.773 -18.209 -29.852 1.00 80.56 340 ILE A O 1
ATOM 2814 N N . ASN A 1 341 ? -18.423 -17.879 -32.000 1.00 68.94 341 ASN A N 1
ATOM 2815 C CA . ASN A 1 341 ? -17.875 -16.529 -32.168 1.00 68.94 341 ASN A CA 1
ATOM 2816 C C . ASN A 1 341 ? -18.955 -15.425 -32.309 1.00 68.94 341 ASN A C 1
ATOM 2818 O O . ASN A 1 341 ? -18.646 -14.268 -32.016 1.00 68.94 341 ASN A O 1
ATOM 2822 N N . ASP A 1 342 ? -20.208 -15.748 -32.677 1.00 55.22 342 ASP A N 1
ATOM 2823 C CA . ASP A 1 342 ? -21.307 -14.771 -32.842 1.00 55.22 342 ASP A CA 1
ATOM 2824 C C . ASP A 1 342 ? -22.713 -15.401 -32.651 1.00 55.22 342 ASP A C 1
ATOM 2826 O O . ASP A 1 342 ? -22.930 -16.553 -33.024 1.00 55.22 342 ASP A O 1
ATOM 2830 N N . GLU A 1 343 ? -23.666 -14.651 -32.076 1.00 51.31 343 GLU A N 1
ATOM 2831 C CA . GLU A 1 343 ? -25.057 -15.075 -31.799 1.00 51.31 343 GLU A CA 1
ATOM 2832 C C . GLU A 1 343 ? -26.077 -14.267 -32.618 1.00 51.31 343 GLU A C 1
ATOM 2834 O O . GLU A 1 343 ? -26.790 -13.400 -32.112 1.00 51.31 343 GLU A O 1
ATOM 2839 N N . SER A 1 344 ? -26.241 -14.593 -33.892 1.00 46.09 344 SER A N 1
ATOM 2840 C CA . SER A 1 344 ? -27.368 -14.092 -34.688 1.00 46.09 344 SER A CA 1
ATOM 2841 C C . SER A 1 344 ? -28.689 -14.849 -34.433 1.00 46.09 344 SER A C 1
ATOM 2843 O O . SER A 1 344 ? -29.559 -14.846 -35.300 1.00 46.09 344 SER A O 1
ATOM 2845 N N . LYS A 1 345 ? -28.887 -15.501 -33.269 1.00 42.84 345 LYS A N 1
ATOM 2846 C CA . LYS A 1 345 ? -30.067 -16.368 -33.031 1.00 42.84 345 LYS A CA 1
ATOM 2847 C C . LYS A 1 345 ? -30.847 -16.228 -31.709 1.00 42.84 345 LYS A C 1
ATOM 2849 O O . LYS A 1 345 ? -31.764 -17.015 -31.510 1.00 42.84 345 LYS A O 1
ATOM 2854 N N . LEU A 1 346 ? -30.616 -15.232 -30.846 1.00 46.34 346 LEU A N 1
ATOM 2855 C CA . LEU A 1 346 ? -31.490 -15.009 -29.671 1.00 46.34 346 LEU A CA 1
ATOM 2856 C C . LEU A 1 346 ? -31.870 -13.525 -29.506 1.00 46.34 346 LEU A C 1
ATOM 2858 O O . LEU A 1 346 ? -31.158 -12.727 -28.900 1.00 46.34 346 LEU A O 1
ATOM 2862 N N . ASP A 1 347 ? -33.018 -13.150 -30.076 1.00 49.75 347 ASP A N 1
ATOM 2863 C CA . ASP A 1 347 ? -33.529 -11.775 -30.153 1.00 49.75 347 ASP A CA 1
ATOM 2864 C C . ASP A 1 347 ? -34.300 -11.361 -28.879 1.00 49.75 347 ASP A C 1
ATOM 2866 O O . ASP A 1 347 ? -35.516 -11.187 -28.878 1.00 49.75 347 ASP A O 1
ATOM 2870 N N . ALA A 1 348 ? -33.588 -11.188 -27.760 1.00 48.88 348 ALA A N 1
ATOM 2871 C CA . ALA A 1 348 ? -34.161 -10.675 -26.504 1.00 48.88 348 ALA A CA 1
ATOM 2872 C C . ALA A 1 348 ? -34.288 -9.132 -26.466 1.00 48.88 348 ALA A C 1
ATOM 2874 O O . ALA A 1 348 ? -34.759 -8.555 -25.487 1.00 48.88 348 ALA A O 1
ATOM 2875 N N . SER A 1 349 ? -33.866 -8.431 -27.524 1.00 50.34 349 SER A N 1
ATOM 2876 C CA . SER A 1 349 ? -33.690 -6.970 -27.515 1.00 50.34 349 SER A CA 1
ATOM 2877 C C . SER A 1 349 ? -34.945 -6.146 -27.840 1.00 50.34 349 SER A C 1
ATOM 2879 O O . SER A 1 349 ? -34.895 -4.918 -27.790 1.00 50.34 349 SER A O 1
ATOM 2881 N N . LYS A 1 350 ? -36.083 -6.793 -28.128 1.00 58.56 350 LYS A N 1
ATOM 2882 C CA . LYS A 1 350 ? -37.321 -6.116 -28.564 1.00 58.56 350 LYS A CA 1
ATOM 2883 C C . LYS A 1 350 ? -38.417 -5.991 -27.501 1.00 58.56 350 LYS A C 1
ATOM 2885 O O . LYS A 1 350 ? -39.419 -5.326 -27.748 1.00 58.56 350 LYS A O 1
ATOM 2890 N N . LEU A 1 351 ? -38.260 -6.588 -26.320 1.00 66.31 351 LEU A N 1
ATOM 2891 C CA . LEU A 1 351 ? -39.307 -6.546 -25.295 1.00 66.31 351 LEU A CA 1
ATOM 2892 C C . LEU A 1 351 ? -39.236 -5.233 -24.508 1.00 66.31 351 LEU A C 1
ATOM 2894 O O . LEU A 1 351 ? -38.198 -4.925 -23.923 1.00 66.31 351 LEU A O 1
ATOM 2898 N N . LYS A 1 352 ? -40.331 -4.462 -24.477 1.00 80.12 352 LYS A N 1
ATOM 2899 C CA . LYS A 1 352 ? -40.482 -3.297 -23.587 1.00 80.12 352 LYS A CA 1
ATOM 2900 C C . LYS A 1 352 ? -40.589 -3.778 -22.126 1.00 80.12 352 LYS A C 1
ATOM 2902 O O . LYS A 1 352 ? -41.288 -4.763 -21.886 1.00 80.12 352 LYS A O 1
ATOM 2907 N N . PRO A 1 353 ? -39.918 -3.128 -21.154 1.00 86.69 353 PRO A N 1
ATOM 2908 C CA . PRO A 1 353 ? -40.115 -3.447 -19.741 1.00 86.69 353 PRO A CA 1
ATOM 2909 C C . PRO A 1 353 ? -41.564 -3.169 -19.319 1.00 86.69 353 PRO A C 1
ATOM 2911 O O . PRO A 1 353 ? -42.122 -2.143 -19.698 1.00 86.69 353 PRO A O 1
ATOM 2914 N N . ASP A 1 354 ? -42.150 -4.040 -18.507 1.00 91.00 354 ASP A N 1
ATOM 2915 C CA . ASP A 1 354 ? -43.416 -3.751 -17.833 1.00 91.00 354 ASP A CA 1
ATOM 2916 C C . ASP A 1 354 ? -43.130 -2.852 -16.616 1.00 91.00 354 ASP A C 1
ATOM 2918 O O . ASP A 1 354 ? -42.294 -3.192 -15.781 1.00 91.00 354 ASP A O 1
ATOM 2922 N N . ILE A 1 355 ? -43.736 -1.662 -16.550 1.00 92.62 355 ILE A N 1
ATOM 2923 C CA . ILE A 1 355 ? -43.490 -0.682 -15.472 1.00 92.62 355 ILE A CA 1
ATOM 2924 C C . ILE A 1 355 ? -44.116 -1.141 -14.151 1.00 92.62 355 ILE A C 1
ATOM 2926 O O . ILE A 1 355 ? -43.623 -0.761 -13.082 1.00 92.62 355 ILE A O 1
ATOM 2930 N N . ASP A 1 356 ? -45.138 -1.988 -14.229 1.00 91.88 356 ASP A N 1
ATOM 2931 C CA . ASP A 1 356 ? -45.925 -2.450 -13.093 1.00 91.88 356 ASP A CA 1
ATOM 2932 C C . ASP A 1 356 ? -45.698 -3.941 -12.805 1.00 91.88 356 ASP A C 1
ATOM 2934 O O . ASP A 1 356 ? -46.502 -4.566 -12.117 1.00 91.88 356 ASP A O 1
ATOM 2938 N N . ASP A 1 357 ? -44.564 -4.495 -13.266 1.00 92.56 357 ASP A N 1
ATOM 2939 C CA . ASP A 1 357 ? -44.172 -5.876 -12.975 1.00 92.56 357 ASP A CA 1
ATOM 2940 C C . ASP A 1 357 ? -44.163 -6.109 -11.445 1.00 92.56 357 ASP A C 1
ATOM 2942 O O . ASP A 1 357 ? -43.351 -5.501 -10.728 1.00 92.56 357 ASP A O 1
ATOM 2946 N N . PRO A 1 358 ? -45.045 -6.983 -10.918 1.00 94.31 358 PRO A N 1
ATOM 2947 C CA . PRO A 1 358 ? -45.227 -7.163 -9.477 1.00 94.31 358 PRO A CA 1
ATOM 2948 C C . PRO A 1 358 ? -44.002 -7.793 -8.803 1.00 94.31 358 PRO A C 1
ATOM 2950 O O . PRO A 1 358 ? -43.832 -7.671 -7.591 1.00 94.31 358 PRO A O 1
ATOM 2953 N N . ASN A 1 359 ? -43.124 -8.426 -9.586 1.00 95.25 359 ASN A N 1
ATOM 2954 C CA . ASN A 1 359 ? -41.876 -9.020 -9.125 1.00 95.25 359 ASN A CA 1
ATOM 2955 C C . ASN A 1 359 ? -40.679 -8.085 -9.316 1.00 95.25 359 ASN A C 1
ATOM 2957 O O . ASN A 1 359 ? -39.542 -8.495 -9.073 1.00 95.25 359 ASN A O 1
ATOM 2961 N N . TYR A 1 360 ? -40.900 -6.840 -9.755 1.00 96.75 360 TYR A N 1
ATOM 2962 C CA . TYR A 1 360 ? -39.842 -5.869 -10.019 1.00 96.75 360 TYR A CA 1
ATOM 2963 C C . TYR A 1 360 ? -38.814 -6.395 -11.035 1.00 96.75 360 TYR A C 1
ATOM 2965 O O . TYR A 1 360 ? -37.609 -6.126 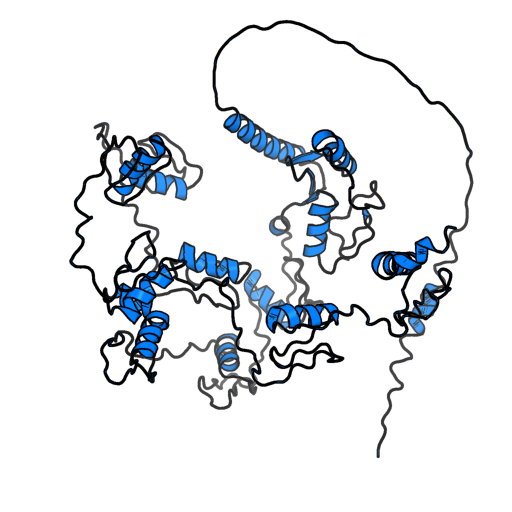-10.918 1.00 96.75 360 TYR A O 1
ATOM 2973 N N . TYR A 1 361 ? -39.278 -7.183 -12.010 1.00 95.62 361 TYR A N 1
ATOM 2974 C CA . TYR A 1 361 ? -38.457 -7.839 -13.018 1.00 95.62 361 TYR A CA 1
ATOM 2975 C C . TYR A 1 361 ? -38.450 -7.083 -14.352 1.00 95.62 361 TYR A C 1
ATOM 2977 O O . TYR A 1 361 ? -39.467 -6.829 -14.989 1.00 95.62 361 TYR A O 1
ATOM 2985 N N . CYS A 1 362 ? -37.255 -6.709 -14.807 1.00 94.88 362 CYS A N 1
ATOM 2986 C CA . CYS A 1 362 ? -37.060 -5.955 -16.035 1.00 94.88 362 CYS A CA 1
ATOM 2987 C C . CYS A 1 362 ? -36.692 -6.890 -17.186 1.00 94.88 362 CYS A C 1
ATOM 2989 O O . CYS A 1 362 ? -35.520 -7.243 -17.343 1.00 94.88 362 CYS A O 1
ATOM 2991 N N . ARG A 1 363 ? -37.678 -7.224 -18.024 1.00 89.00 363 ARG A N 1
ATOM 2992 C CA . ARG A 1 363 ? -37.522 -8.138 -19.171 1.00 89.00 363 ARG A CA 1
ATOM 2993 C C . ARG A 1 363 ? -36.462 -7.687 -20.183 1.00 89.00 363 ARG A C 1
ATOM 2995 O O . ARG A 1 363 ? -35.745 -8.513 -20.727 1.00 89.00 363 ARG A O 1
ATOM 3002 N N . SER A 1 364 ? -36.282 -6.383 -20.389 1.00 82.25 364 SER A N 1
ATOM 3003 C CA . SER A 1 364 ? -35.357 -5.853 -21.412 1.00 82.25 364 SER A CA 1
ATOM 3004 C C . SER A 1 364 ? -33.879 -5.947 -21.052 1.00 82.25 364 SER A C 1
ATOM 3006 O O . SER A 1 364 ? -33.015 -5.752 -21.903 1.00 82.25 364 SER A O 1
ATOM 3008 N N . CYS A 1 365 ? -33.554 -6.164 -19.780 1.00 88.12 365 CYS A N 1
ATOM 3009 C CA . CYS A 1 365 ? -32.167 -6.367 -19.361 1.00 88.12 365 CYS A CA 1
ATOM 3010 C C . CYS A 1 365 ? -31.996 -7.522 -18.378 1.00 88.12 365 CYS A C 1
ATOM 3012 O O . CYS A 1 365 ? -30.945 -7.596 -17.738 1.00 88.12 365 CYS A O 1
ATOM 3014 N N . ASP A 1 366 ? -33.037 -8.343 -18.247 1.00 85.19 366 ASP A N 1
ATOM 3015 C CA . ASP A 1 366 ? -33.105 -9.523 -17.396 1.00 85.19 366 ASP A CA 1
ATOM 3016 C C . ASP A 1 366 ? -32.635 -9.245 -15.955 1.00 85.19 366 ASP A C 1
ATOM 3018 O O . ASP A 1 366 ? -31.622 -9.758 -15.474 1.00 85.19 366 ASP A O 1
ATOM 3022 N N . LYS A 1 367 ? -33.311 -8.308 -15.272 1.00 87.75 367 LYS A N 1
ATOM 3023 C CA . LYS A 1 367 ? -32.960 -7.907 -13.896 1.00 87.75 367 LYS A CA 1
ATOM 3024 C C . LYS A 1 367 ? -34.159 -7.802 -12.978 1.00 87.75 367 LYS A C 1
ATOM 3026 O O . LYS A 1 367 ? -34.996 -6.931 -13.181 1.00 87.75 367 LYS A O 1
ATOM 3031 N N . THR A 1 368 ? -34.132 -8.570 -11.897 1.00 94.00 368 THR A N 1
ATOM 3032 C CA . THR A 1 368 ? -35.034 -8.417 -10.751 1.00 94.00 368 THR A CA 1
ATOM 3033 C C . THR A 1 368 ? -34.444 -7.443 -9.738 1.00 94.00 368 THR A C 1
ATOM 3035 O O . THR A 1 368 ? -33.248 -7.498 -9.425 1.00 94.00 368 THR A O 1
ATOM 3038 N N . LEU A 1 369 ? -35.260 -6.521 -9.240 1.00 94.56 369 LEU A N 1
ATOM 3039 C CA . LEU A 1 369 ? -34.864 -5.515 -8.258 1.00 94.56 369 LEU A CA 1
ATOM 3040 C C . LEU A 1 369 ? -35.590 -5.725 -6.930 1.00 94.56 369 LEU A C 1
ATOM 3042 O O . LEU A 1 369 ? -36.610 -6.392 -6.860 1.00 94.56 369 LEU A O 1
ATOM 3046 N N . GLY A 1 370 ? -35.006 -5.209 -5.848 1.00 93.25 370 GLY A N 1
ATOM 3047 C CA . GLY A 1 370 ? -35.461 -5.543 -4.494 1.00 93.25 370 GLY A CA 1
ATOM 3048 C C . GLY A 1 370 ? -36.761 -4.856 -4.071 1.00 93.25 370 GLY A C 1
ATOM 3049 O O . GLY A 1 370 ? -37.382 -5.301 -3.114 1.00 93.25 370 GLY A O 1
ATOM 3050 N N . CYS A 1 371 ? -37.153 -3.768 -4.743 1.00 94.81 371 CYS A N 1
ATOM 3051 C CA . CYS A 1 371 ? -38.400 -3.053 -4.466 1.00 94.81 371 CYS A CA 1
ATOM 3052 C C . CYS A 1 371 ? -38.846 -2.173 -5.644 1.00 94.81 371 CYS A C 1
ATOM 3054 O O . CYS A 1 371 ? -38.036 -1.823 -6.519 1.00 94.81 371 CYS A O 1
ATOM 3056 N N . LYS A 1 372 ? -40.108 -1.731 -5.600 1.00 95.38 372 LYS A N 1
ATOM 3057 C CA . LYS A 1 372 ? -40.761 -0.877 -6.603 1.00 95.38 372 LYS A CA 1
ATOM 3058 C C . LYS A 1 372 ? -39.978 0.398 -6.919 1.00 95.38 372 LYS A C 1
ATOM 3060 O O . LYS A 1 372 ? -39.757 0.707 -8.088 1.00 95.38 372 LYS A O 1
ATOM 3065 N N . GLU A 1 373 ? -39.481 1.120 -5.916 1.00 92.25 373 GLU A N 1
ATOM 3066 C CA . GLU A 1 373 ? -38.754 2.384 -6.116 1.00 92.25 373 GLU A CA 1
ATOM 3067 C C . GLU A 1 373 ? -37.451 2.162 -6.887 1.00 92.25 373 GLU A C 1
ATOM 3069 O O . GLU A 1 373 ? -37.103 2.926 -7.795 1.00 92.25 373 GLU A O 1
ATOM 3074 N N . THR A 1 374 ? -36.722 1.095 -6.546 1.00 92.06 374 THR A N 1
ATOM 3075 C CA . THR A 1 374 ? -35.478 0.745 -7.241 1.00 92.06 374 THR A CA 1
ATOM 3076 C C . THR A 1 374 ? -35.745 0.267 -8.664 1.00 92.06 374 THR A C 1
ATOM 3078 O O . THR A 1 374 ? -34.977 0.613 -9.564 1.00 92.06 374 THR A O 1
ATOM 3081 N N . PHE A 1 375 ? -36.851 -0.445 -8.884 1.00 95.50 375 PHE A N 1
ATOM 3082 C CA . PHE A 1 375 ? -37.312 -0.892 -10.193 1.00 95.50 375 PHE A CA 1
ATOM 3083 C C . PHE A 1 375 ? -37.712 0.259 -11.108 1.00 95.50 375 PHE A C 1
ATOM 3085 O O . PHE A 1 375 ? -37.140 0.426 -12.183 1.00 95.50 375 PHE A O 1
ATOM 3092 N N . GLN A 1 376 ? -38.588 1.144 -10.649 1.00 91.44 376 GLN A N 1
ATOM 3093 C CA . GLN A 1 376 ? -38.983 2.328 -11.406 1.00 91.44 376 GLN A CA 1
ATOM 3094 C C . GLN A 1 376 ? -37.803 3.277 -11.643 1.00 91.44 376 GLN A C 1
ATOM 3096 O O . GLN A 1 376 ? -37.702 3.916 -12.692 1.00 91.44 376 GLN A O 1
ATOM 3101 N N . GLY A 1 377 ? -36.885 3.390 -10.677 1.00 88.06 377 GLY A N 1
ATOM 3102 C CA . GLY A 1 377 ? -35.630 4.116 -10.852 1.00 88.06 377 GLY A CA 1
ATOM 3103 C C . GLY A 1 377 ? -34.747 3.489 -11.934 1.00 88.06 377 GLY A C 1
ATOM 3104 O O . GLY A 1 377 ? -34.166 4.207 -12.747 1.00 88.06 377 GLY A O 1
ATOM 3105 N N . HIS A 1 378 ? -34.675 2.160 -11.978 1.00 93.75 378 HIS A N 1
ATOM 3106 C CA . HIS A 1 378 ? -33.960 1.408 -13.000 1.00 93.75 378 HIS A CA 1
ATOM 3107 C C . HIS A 1 378 ? -34.576 1.588 -14.390 1.00 93.75 378 HIS A C 1
ATOM 3109 O O . HIS A 1 378 ? -33.842 1.945 -15.312 1.00 93.75 378 HIS A O 1
ATOM 3115 N N . VAL A 1 379 ? -35.889 1.390 -14.533 1.00 92.25 379 VAL A N 1
ATOM 3116 C CA . VAL A 1 379 ? -36.597 1.504 -15.813 1.00 92.25 379 VAL A CA 1
ATOM 3117 C C . VAL A 1 379 ? -36.471 2.925 -16.370 1.00 92.25 379 VAL A C 1
ATOM 3119 O O . VAL A 1 379 ? -36.072 3.088 -17.523 1.00 92.25 379 VAL A O 1
ATOM 3122 N N . ARG A 1 380 ? -36.635 3.960 -15.533 1.00 87.00 380 ARG A N 1
ATOM 3123 C CA . ARG A 1 380 ? -36.393 5.360 -15.931 1.00 87.00 380 ARG A CA 1
ATOM 3124 C C . ARG A 1 380 ? -34.957 5.612 -16.386 1.00 87.00 380 ARG A C 1
ATOM 3126 O O . ARG A 1 380 ? -34.735 6.194 -17.440 1.00 87.00 380 ARG A O 1
ATOM 3133 N N . GLN A 1 381 ? -33.964 5.178 -15.607 1.00 83.25 381 GLN A N 1
ATOM 3134 C CA . GLN A 1 381 ? -32.555 5.486 -15.889 1.00 83.25 381 GLN A CA 1
ATOM 3135 C C . GLN A 1 381 ? -31.960 4.686 -17.049 1.00 83.25 381 GLN A C 1
ATOM 3137 O O . GLN A 1 381 ? -31.007 5.146 -17.679 1.00 83.25 381 GLN A O 1
ATOM 3142 N N . ARG A 1 382 ? -32.424 3.452 -17.264 1.00 84.94 382 ARG A N 1
ATOM 3143 C CA . ARG A 1 382 ? -31.838 2.525 -18.241 1.00 84.94 382 ARG A CA 1
ATOM 3144 C C . ARG A 1 382 ? -32.627 2.439 -19.533 1.00 84.94 382 ARG A C 1
ATOM 3146 O O . ARG A 1 382 ? -31.992 2.261 -20.566 1.00 84.94 382 ARG A O 1
ATOM 3153 N N . HIS A 1 383 ? -33.944 2.609 -19.461 1.00 86.44 383 HIS A N 1
ATOM 3154 C CA . HIS A 1 383 ? -34.854 2.424 -20.591 1.00 86.44 383 HIS A CA 1
ATOM 3155 C C . HIS A 1 383 ? -35.628 3.696 -20.951 1.00 86.44 383 HIS A C 1
ATOM 3157 O O . HIS A 1 383 ? -36.344 3.704 -21.942 1.00 86.44 383 HIS A O 1
ATOM 3163 N N . GLY A 1 384 ? -35.480 4.781 -20.180 1.00 79.31 384 GLY A N 1
ATOM 3164 C CA . GLY A 1 384 ? -36.065 6.086 -20.504 1.00 79.31 384 GLY A CA 1
ATOM 3165 C C . GLY A 1 384 ? -37.591 6.161 -20.390 1.00 79.31 384 GLY A C 1
ATOM 3166 O O . GLY A 1 384 ? -38.171 7.147 -20.827 1.00 79.31 384 GLY A O 1
ATOM 3167 N N . MET A 1 385 ? -38.254 5.156 -19.809 1.00 77.94 385 MET A N 1
ATOM 3168 C CA . MET A 1 385 ? -39.717 5.131 -19.687 1.00 77.94 385 MET A CA 1
ATOM 3169 C C . MET A 1 385 ? -40.184 5.772 -18.375 1.00 77.94 385 MET A C 1
ATOM 3171 O O . MET A 1 385 ? -39.615 5.491 -17.319 1.00 77.94 385 MET A O 1
ATOM 3175 N N . GLY A 1 386 ? -41.218 6.621 -18.435 1.00 67.81 386 GLY A N 1
ATOM 3176 C CA . GLY A 1 386 ? -41.838 7.264 -17.265 1.00 67.81 386 GLY A CA 1
ATOM 3177 C C . GLY A 1 386 ? -41.411 8.712 -16.982 1.00 67.81 386 GLY A C 1
ATOM 3178 O O . GLY A 1 386 ? -41.566 9.179 -15.853 1.00 67.81 386 GLY A O 1
ATOM 3179 N N . LEU A 1 387 ? -40.853 9.428 -17.964 1.00 57.41 387 LEU A N 1
ATOM 3180 C CA . LEU A 1 387 ? -40.759 10.889 -17.910 1.00 57.41 387 LEU A CA 1
ATOM 3181 C C . LEU A 1 387 ? -42.001 11.468 -18.594 1.00 57.41 387 LEU A C 1
ATOM 3183 O O . LEU A 1 387 ? -42.020 11.612 -19.811 1.00 57.41 387 LEU A O 1
ATOM 3187 N N . SER A 1 388 ? -43.039 11.768 -17.808 1.00 52.09 388 SER A N 1
ATOM 3188 C CA . SER A 1 388 ? -44.068 12.709 -18.254 1.00 52.09 388 SER A CA 1
ATOM 3189 C C . SER A 1 388 ? -43.377 14.057 -18.442 1.00 52.09 388 SER A C 1
ATOM 3191 O O . SER A 1 388 ? -42.799 14.599 -17.495 1.00 52.09 388 SER A O 1
ATOM 3193 N N . SER A 1 389 ? -43.328 14.540 -19.679 1.00 48.25 389 SER A N 1
ATOM 3194 C CA . SER A 1 389 ? -42.823 15.864 -20.011 1.00 48.25 389 SER A CA 1
ATOM 3195 C C . SER A 1 389 ? -43.797 16.898 -19.454 1.00 48.25 389 SER A C 1
ATOM 3197 O O . SER A 1 389 ? -44.758 17.263 -20.124 1.00 48.25 389 SER A O 1
ATOM 3199 N N . GLN A 1 390 ? -43.577 17.357 -18.222 1.00 47.44 390 GLN A N 1
ATOM 3200 C CA . GLN A 1 390 ? -44.198 18.602 -17.786 1.00 47.44 390 GLN A CA 1
ATOM 3201 C C . GLN A 1 390 ? -43.587 19.740 -18.605 1.00 47.44 390 GLN A C 1
ATOM 3203 O O . GLN A 1 390 ? -42.395 20.036 -18.520 1.00 47.44 390 GLN A O 1
ATOM 3208 N N . THR A 1 391 ? -44.425 20.308 -19.460 1.00 51.47 391 THR A N 1
ATOM 3209 C CA . THR A 1 391 ? -44.230 21.543 -20.207 1.00 51.47 391 THR A CA 1
ATOM 3210 C C . THR A 1 391 ? -44.280 22.726 -19.245 1.00 51.47 391 THR A C 1
ATOM 3212 O O . THR A 1 391 ? -45.335 23.319 -19.065 1.00 51.47 391 THR A O 1
ATOM 3215 N N . GLU A 1 392 ? -43.158 23.082 -18.622 1.00 46.06 392 GLU A N 1
ATOM 3216 C CA . GLU A 1 392 ? -43.008 24.383 -17.960 1.00 46.06 392 GLU A CA 1
ATOM 3217 C C . GLU A 1 392 ? -41.610 24.952 -18.229 1.00 46.06 392 GLU A C 1
ATOM 3219 O O . GLU A 1 392 ? -40.623 24.515 -17.643 1.00 46.06 392 GLU A O 1
ATOM 3224 N N . GLY A 1 393 ? -41.560 25.932 -19.140 1.00 55.12 393 GLY A N 1
ATOM 3225 C CA . GLY A 1 393 ? -40.449 26.862 -19.360 1.00 55.12 393 GLY A CA 1
ATOM 3226 C C . GLY A 1 393 ? -39.182 26.269 -19.986 1.00 55.12 393 GLY A C 1
ATOM 3227 O O . GLY A 1 393 ? -38.529 25.399 -19.421 1.00 55.12 393 GLY A O 1
ATOM 3228 N N . GLU A 1 394 ? -38.747 26.816 -21.123 1.00 70.69 394 GLU A N 1
ATOM 3229 C CA . GLU A 1 394 ? -37.515 26.441 -21.845 1.00 70.69 394 GLU A CA 1
ATOM 3230 C C . GLU A 1 394 ? -36.195 26.757 -21.102 1.00 70.69 394 GLU A C 1
ATOM 3232 O O . GLU A 1 394 ? -35.145 26.957 -21.718 1.00 70.69 394 GLU A O 1
ATOM 3237 N N . GLN A 1 395 ? -36.184 26.808 -19.770 1.00 81.38 395 GLN A N 1
ATOM 3238 C CA . GLN A 1 395 ? -34.941 26.992 -19.034 1.00 81.38 395 GLN A CA 1
ATOM 3239 C C . GLN A 1 395 ? -34.112 25.710 -19.112 1.00 81.38 395 GLN A C 1
ATOM 3241 O O . GLN A 1 395 ? -34.429 24.683 -18.517 1.00 81.38 395 GLN A O 1
ATOM 3246 N N . LYS A 1 396 ? -33.016 25.758 -19.869 1.00 90.50 396 LYS A N 1
ATOM 3247 C CA . LYS A 1 396 ? -32.001 24.702 -19.865 1.00 90.50 396 LYS A CA 1
ATOM 3248 C C . LYS A 1 396 ? -31.092 24.900 -18.646 1.00 90.50 396 LYS A C 1
ATOM 3250 O O . LYS A 1 396 ? -30.599 26.010 -18.451 1.00 90.50 396 LYS A O 1
ATOM 3255 N N . PRO A 1 397 ? -30.822 23.854 -17.844 1.00 94.06 397 PRO A N 1
ATOM 3256 C CA . PRO A 1 397 ? -29.853 23.953 -16.758 1.00 94.06 397 PRO A CA 1
ATOM 3257 C C . PRO A 1 397 ? -28.465 24.349 -17.281 1.00 94.06 397 PRO A C 1
ATOM 3259 O O . PRO A 1 397 ? -27.998 23.777 -18.269 1.00 94.06 397 PRO A O 1
ATOM 3262 N N . ASP A 1 398 ? -27.771 25.266 -16.602 1.00 94.88 398 ASP A N 1
ATOM 3263 C CA . ASP A 1 398 ? -26.387 25.609 -16.949 1.00 94.88 398 ASP A CA 1
ATOM 3264 C C . ASP A 1 398 ? -25.435 24.455 -16.584 1.00 94.88 398 ASP A C 1
ATOM 3266 O O . ASP A 1 398 ? -25.266 24.088 -15.421 1.00 94.88 398 ASP A O 1
ATOM 3270 N N . LEU A 1 399 ? -24.762 23.884 -17.586 1.00 94.81 399 LEU A N 1
ATOM 3271 C CA . LEU A 1 399 ? -23.780 22.805 -17.426 1.00 94.81 399 LEU A CA 1
ATOM 3272 C C . LEU A 1 399 ? -22.584 23.176 -16.535 1.00 94.81 399 LEU A C 1
ATOM 3274 O O . LEU A 1 399 ? -21.907 22.281 -16.001 1.00 94.81 399 LEU A O 1
ATOM 3278 N N . ASN A 1 400 ? -22.282 24.468 -16.423 1.00 93.31 400 ASN A N 1
ATOM 3279 C CA . ASN A 1 400 ? -21.102 24.996 -15.756 1.00 93.31 400 ASN A CA 1
ATOM 3280 C C . ASN A 1 400 ? -21.405 25.847 -14.528 1.00 93.31 400 ASN A C 1
ATOM 3282 O O . ASN A 1 400 ? -20.461 26.456 -14.022 1.00 93.31 400 ASN A O 1
ATOM 3286 N N . ASP A 1 401 ? -22.631 25.780 -14.002 1.00 94.00 401 ASP A N 1
ATOM 3287 C CA . ASP A 1 401 ? -23.017 26.516 -12.802 1.00 94.00 401 ASP A CA 1
ATOM 3288 C C . ASP A 1 401 ? -21.975 26.314 -11.673 1.00 94.00 401 ASP A C 1
ATOM 3290 O O . ASP A 1 401 ? -21.738 25.175 -11.237 1.00 94.00 401 ASP A O 1
ATOM 3294 N N . PRO A 1 402 ? -21.300 27.385 -11.215 1.00 94.12 402 PRO A N 1
ATOM 3295 C CA . PRO A 1 402 ? -20.200 27.284 -10.258 1.00 94.12 402 PRO A CA 1
ATOM 3296 C C . PRO A 1 402 ? -20.670 26.845 -8.866 1.00 94.12 402 PRO A C 1
ATOM 3298 O O . PRO A 1 402 ? -19.896 26.240 -8.118 1.00 94.12 402 PRO A O 1
ATOM 3301 N N . SER A 1 403 ? -21.940 27.088 -8.533 1.00 95.81 403 SER A N 1
ATOM 3302 C CA . SER A 1 403 ? -22.567 26.646 -7.285 1.00 95.81 403 SER A CA 1
ATOM 3303 C C . SER A 1 403 ? -23.088 25.204 -7.354 1.00 95.81 403 SER A C 1
ATOM 3305 O O . SER A 1 403 ? -23.434 24.619 -6.328 1.00 95.81 403 SER A O 1
ATOM 3307 N N . ASN A 1 404 ? -23.051 24.582 -8.539 1.00 96.56 404 ASN A N 1
ATOM 3308 C CA . ASN A 1 404 ? -23.669 23.293 -8.836 1.00 96.56 404 ASN A CA 1
ATOM 3309 C C . ASN A 1 404 ? -25.184 23.304 -8.559 1.00 96.56 404 ASN A C 1
ATOM 3311 O O . ASN A 1 404 ? -25.725 22.322 -8.038 1.00 96.56 404 ASN A O 1
ATOM 3315 N N . TYR A 1 405 ? -25.847 24.419 -8.857 1.00 96.88 405 TYR A N 1
ATOM 3316 C CA . TYR A 1 405 ? -27.285 24.608 -8.723 1.00 96.88 405 TYR A CA 1
ATOM 3317 C C . TYR A 1 405 ? -27.998 24.328 -10.048 1.00 96.88 405 TYR A C 1
ATOM 3319 O O . TYR A 1 405 ? -27.617 24.830 -11.100 1.00 96.88 405 TYR A O 1
ATOM 3327 N N . CYS A 1 406 ? -29.051 23.512 -10.005 1.00 97.06 406 CYS A N 1
ATOM 3328 C CA . CYS A 1 406 ? -29.944 23.322 -11.142 1.00 97.06 406 CYS A CA 1
ATOM 3329 C C . CYS A 1 406 ? -31.095 24.322 -11.059 1.00 97.06 406 CYS A C 1
ATOM 3331 O O . CYS A 1 406 ? -31.937 24.175 -10.173 1.00 97.06 406 CYS A O 1
ATOM 3333 N N . CYS A 1 407 ? -31.186 25.261 -12.002 1.00 94.81 407 CYS A N 1
ATOM 3334 C CA . CYS A 1 407 ? -32.305 26.206 -12.070 1.00 94.81 407 CYS A CA 1
ATOM 3335 C C . CYS A 1 407 ? -33.659 25.520 -12.328 1.00 94.81 407 CYS A C 1
ATOM 3337 O O . CYS A 1 407 ? -34.659 25.919 -11.742 1.00 94.81 407 CYS A O 1
ATOM 3339 N N . VAL A 1 408 ? -33.683 24.430 -13.105 1.00 94.00 408 VAL A N 1
ATOM 3340 C CA . VAL A 1 408 ? -34.924 23.714 -13.457 1.00 94.00 408 VAL A CA 1
ATOM 3341 C C . VAL A 1 408 ? -35.499 22.945 -12.272 1.00 94.00 408 VAL A C 1
ATOM 3343 O O . VAL A 1 408 ? -36.687 23.015 -11.989 1.00 94.00 408 VAL A O 1
ATOM 3346 N N . CYS A 1 409 ? -34.659 22.209 -11.542 1.00 93.25 409 CYS A N 1
ATOM 3347 C CA . CYS A 1 409 ? -35.100 21.460 -10.362 1.00 93.25 409 CYS A CA 1
ATOM 3348 C C . CYS A 1 409 ? -34.993 22.245 -9.050 1.00 93.25 409 CYS A C 1
ATOM 3350 O O . CYS A 1 409 ? -35.346 21.697 -8.007 1.00 93.25 409 CYS A O 1
ATOM 3352 N N . LYS A 1 410 ? -34.452 23.467 -9.084 1.00 94.50 410 LYS A N 1
ATOM 3353 C CA . LYS A 1 410 ? -34.151 24.314 -7.921 1.00 94.50 410 LYS A CA 1
ATOM 3354 C C . LYS A 1 410 ? -33.368 23.578 -6.818 1.00 94.50 410 LYS A C 1
ATOM 3356 O O . LYS A 1 410 ? -33.692 23.674 -5.638 1.00 94.50 410 LYS A O 1
ATOM 3361 N N . ARG A 1 411 ? -32.338 22.804 -7.193 1.00 95.06 411 ARG A N 1
ATOM 3362 C CA . ARG A 1 411 ? -31.521 21.983 -6.267 1.00 95.06 411 ARG A CA 1
ATOM 3363 C C . ARG A 1 411 ? -30.034 22.294 -6.373 1.00 95.06 411 ARG A C 1
ATOM 3365 O O . ARG A 1 411 ? -29.487 22.256 -7.473 1.00 95.06 411 ARG A O 1
ATOM 3372 N N . THR A 1 412 ? -29.375 22.470 -5.229 1.00 94.19 412 THR A N 1
ATOM 3373 C CA . THR A 1 412 ? -27.913 22.618 -5.122 1.00 94.19 412 THR A CA 1
ATOM 3374 C C . THR A 1 412 ? -27.256 21.282 -4.802 1.00 94.19 412 THR A C 1
ATOM 3376 O O . THR A 1 412 ? -27.725 20.528 -3.948 1.00 94.19 412 THR A O 1
ATOM 3379 N N . TYR A 1 413 ? -26.143 20.977 -5.463 1.00 95.00 413 TYR A N 1
ATOM 3380 C CA . TYR A 1 413 ? -25.398 19.740 -5.250 1.00 95.00 413 TYR A CA 1
ATOM 3381 C C . TYR A 1 413 ? -24.039 20.015 -4.613 1.00 95.00 413 TYR A C 1
ATOM 3383 O O . TYR A 1 413 ? -23.328 20.945 -4.968 1.00 95.00 413 TYR A O 1
ATOM 3391 N N . SER A 1 414 ? -23.609 19.122 -3.722 1.00 91.44 414 SER A N 1
ATOM 3392 C CA . SER A 1 414 ? -22.347 19.266 -2.982 1.00 91.44 414 SER A CA 1
ATOM 3393 C C . SER A 1 414 ? -21.078 19.283 -3.854 1.00 91.44 414 SER A C 1
ATOM 3395 O O . SER A 1 414 ? -19.993 19.544 -3.345 1.00 91.44 414 SER A O 1
ATOM 3397 N N . ASN A 1 415 ? -21.161 18.862 -5.123 1.00 93.12 415 ASN A N 1
ATOM 3398 C CA . ASN A 1 415 ? -20.050 18.885 -6.081 1.00 93.12 415 ASN A CA 1
ATOM 3399 C C . ASN A 1 415 ? -20.528 18.701 -7.536 1.00 93.12 415 ASN A C 1
ATOM 3401 O O . ASN A 1 415 ? -21.585 18.116 -7.797 1.00 93.12 415 ASN A O 1
ATOM 3405 N N . LYS A 1 416 ? -19.661 19.089 -8.481 1.00 93.56 416 LYS A N 1
ATOM 3406 C CA . LYS A 1 416 ? -19.896 19.047 -9.936 1.00 93.56 416 LYS A CA 1
ATOM 3407 C C . LYS A 1 416 ? -20.205 17.657 -10.494 1.00 93.56 416 LYS A C 1
ATOM 3409 O O . LYS A 1 416 ? -20.969 17.529 -11.442 1.00 93.56 416 LYS A O 1
ATOM 3414 N N . VAL A 1 417 ? -19.674 16.591 -9.888 1.00 89.38 417 VAL A N 1
ATOM 3415 C CA . VAL A 1 417 ? -19.930 15.208 -10.341 1.00 89.38 417 VAL A CA 1
ATOM 3416 C C . VAL A 1 417 ? -21.377 14.794 -10.073 1.00 89.38 417 VAL A C 1
ATOM 3418 O O . VAL A 1 417 ? -22.005 14.158 -10.922 1.00 89.38 417 VAL A O 1
ATOM 3421 N N . ASN A 1 418 ? -21.910 15.141 -8.900 1.00 92.00 418 ASN A N 1
ATOM 3422 C CA . ASN A 1 418 ? -23.299 14.862 -8.546 1.00 92.00 418 ASN A CA 1
ATOM 3423 C C . ASN A 1 418 ? -24.264 15.717 -9.370 1.00 92.00 418 ASN A C 1
ATOM 3425 O O . ASN A 1 418 ? -25.265 15.192 -9.852 1.00 92.00 418 ASN A O 1
ATOM 3429 N N . TYR A 1 419 ? -23.913 16.983 -9.603 1.00 96.12 419 TYR A N 1
ATOM 3430 C CA . TYR A 1 419 ? -24.675 17.874 -10.471 1.00 96.12 419 TYR A CA 1
ATOM 3431 C C . TYR A 1 419 ? -24.743 17.364 -11.912 1.00 96.12 419 TYR A C 1
ATOM 3433 O O . TYR A 1 419 ? -25.824 17.165 -12.452 1.00 96.12 419 TYR A O 1
ATOM 3441 N N . HIS A 1 420 ? -23.603 17.008 -12.507 1.00 93.62 420 HIS A N 1
ATOM 3442 C CA . HIS A 1 420 ? -23.555 16.435 -13.856 1.00 93.62 420 HIS A CA 1
ATOM 3443 C C . HIS A 1 420 ? -24.346 15.134 -13.968 1.00 93.62 420 HIS A C 1
ATOM 3445 O O . HIS A 1 420 ? -25.060 14.921 -14.944 1.00 93.62 420 HIS A O 1
ATOM 3451 N N . ARG A 1 421 ? -24.281 14.268 -12.949 1.00 88.88 421 ARG A N 1
ATOM 3452 C CA . ARG A 1 421 ? -25.121 13.066 -12.904 1.00 88.88 421 ARG A CA 1
ATOM 3453 C C . ARG A 1 421 ? -26.606 13.419 -12.877 1.00 88.88 421 ARG A C 1
ATOM 3455 O O . ARG A 1 421 ? -27.382 12.769 -13.568 1.00 88.88 421 ARG A O 1
ATOM 3462 N N . HIS A 1 422 ? -26.989 14.414 -12.085 1.00 94.62 422 HIS A N 1
ATOM 3463 C CA . HIS A 1 422 ? -28.360 14.892 -12.021 1.00 94.62 422 HIS A CA 1
ATOM 3464 C C . HIS A 1 422 ? -28.844 15.406 -13.382 1.00 94.62 422 HIS A C 1
ATOM 3466 O O . HIS A 1 422 ? -29.886 14.948 -13.839 1.00 94.62 422 HIS A O 1
ATOM 3472 N N . LEU A 1 423 ? -28.068 16.254 -14.059 1.00 93.56 423 LEU A N 1
ATOM 3473 C CA . LEU A 1 423 ? -28.415 16.791 -15.378 1.00 93.56 423 LEU A CA 1
ATOM 3474 C C . LEU A 1 423 ? -28.611 15.694 -16.437 1.00 93.56 423 LEU A C 1
ATOM 3476 O O . LEU A 1 423 ? -29.558 15.749 -17.217 1.00 93.56 423 LEU A O 1
ATOM 3480 N N . ILE A 1 424 ? -27.773 14.652 -16.423 1.00 86.50 424 ILE A N 1
ATOM 3481 C CA . ILE A 1 424 ? -27.919 13.502 -17.330 1.00 86.50 424 ILE A CA 1
ATOM 3482 C C . ILE A 1 424 ? -29.205 12.726 -17.026 1.00 86.50 424 ILE A C 1
ATOM 3484 O O . ILE A 1 424 ? -29.955 12.385 -17.933 1.00 86.50 424 ILE A O 1
ATOM 3488 N N . VAL A 1 425 ? -29.450 12.419 -15.749 1.00 82.31 425 VAL A N 1
ATOM 3489 C CA . VAL A 1 425 ? -30.531 11.507 -15.346 1.00 82.31 425 VAL A CA 1
ATOM 3490 C C . VAL A 1 425 ? -31.900 12.181 -15.359 1.00 82.31 425 VAL A C 1
ATOM 3492 O O . VAL A 1 425 ? -32.883 11.538 -15.708 1.00 82.31 425 VAL A O 1
ATOM 3495 N N . ARG A 1 426 ? -31.986 13.442 -14.925 1.00 89.50 426 ARG A N 1
ATOM 3496 C CA . ARG A 1 426 ? -33.260 14.156 -14.754 1.00 89.50 426 ARG A CA 1
ATOM 3497 C C . ARG A 1 426 ? -33.633 15.021 -15.946 1.00 89.50 426 ARG A C 1
ATOM 3499 O O . ARG A 1 426 ? -34.817 15.143 -16.214 1.00 89.50 426 ARG A O 1
ATOM 3506 N N . HIS A 1 427 ? -32.650 15.563 -16.661 1.00 90.00 427 HIS A N 1
ATOM 3507 C CA . HIS A 1 427 ? -32.894 16.462 -17.792 1.00 90.00 427 HIS A CA 1
ATOM 3508 C C . HIS A 1 427 ? -32.475 15.861 -19.136 1.00 90.00 427 HIS A C 1
ATOM 3510 O O . HIS A 1 427 ? -32.504 16.554 -20.147 1.00 90.00 427 HIS A O 1
ATOM 3516 N N . GLY A 1 428 ? -32.032 14.596 -19.166 1.00 83.56 428 GLY A N 1
ATOM 3517 C CA . GLY A 1 428 ? -31.595 13.937 -20.401 1.00 83.56 428 GLY A CA 1
ATOM 3518 C C . GLY A 1 428 ? -30.421 14.640 -21.093 1.00 83.56 428 GLY A C 1
ATOM 3519 O O . GLY A 1 428 ? -30.163 14.395 -22.272 1.00 83.56 428 GLY A O 1
ATOM 3520 N N . MET A 1 429 ? -29.705 15.529 -20.392 1.00 89.62 429 MET A N 1
ATOM 3521 C CA . MET A 1 429 ? -28.670 16.349 -21.009 1.00 89.62 429 MET A CA 1
ATOM 3522 C C . MET A 1 429 ? -27.485 15.480 -21.418 1.00 89.62 429 MET A C 1
ATOM 3524 O O . MET A 1 429 ? -26.863 14.793 -20.600 1.00 89.62 429 MET A O 1
ATOM 3528 N N . ARG A 1 430 ? -27.109 15.568 -22.694 1.00 82.94 430 ARG A N 1
ATOM 3529 C CA . ARG A 1 430 ? -25.843 15.028 -23.186 1.00 82.94 430 ARG A CA 1
ATOM 3530 C C . ARG A 1 430 ? -24.716 15.970 -22.787 1.00 82.94 430 ARG A C 1
ATOM 3532 O O . ARG A 1 430 ? 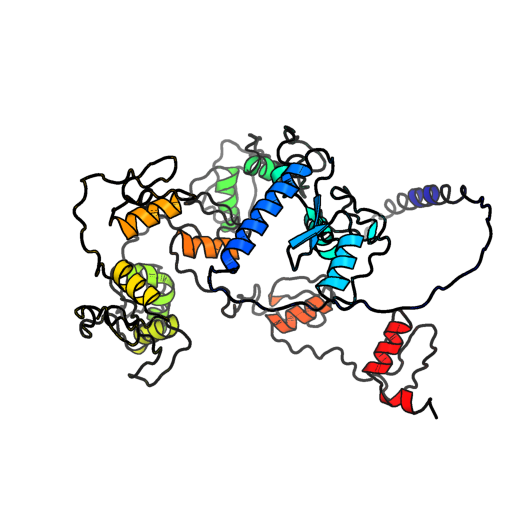-24.303 16.824 -23.561 1.00 82.94 430 ARG A O 1
ATOM 3539 N N . ILE A 1 431 ? -24.207 15.805 -21.571 1.00 83.81 431 ILE A N 1
ATOM 3540 C CA . ILE A 1 431 ? -22.983 16.494 -21.160 1.00 83.81 431 ILE A CA 1
ATOM 3541 C C . ILE A 1 431 ? -21.835 15.909 -21.985 1.00 83.81 431 ILE A C 1
ATOM 3543 O O . ILE A 1 431 ? -21.619 14.692 -21.910 1.00 83.81 431 ILE A O 1
ATOM 3547 N N . PRO A 1 432 ? -21.076 16.723 -22.742 1.00 71.62 432 PRO A N 1
ATOM 3548 C CA . PRO A 1 432 ? -19.833 16.281 -23.347 1.00 71.62 432 PRO A CA 1
ATOM 3549 C C . PRO A 1 432 ? -18.936 15.820 -22.204 1.00 71.62 432 PRO A C 1
ATOM 3551 O O . PRO A 1 432 ? -18.393 16.628 -21.451 1.00 71.62 432 PRO A O 1
ATOM 3554 N N . THR A 1 433 ? -18.854 14.507 -21.991 1.00 56.72 433 THR A N 1
ATOM 3555 C CA . THR A 1 433 ? -18.005 13.938 -20.950 1.00 56.72 433 THR A CA 1
ATOM 3556 C C . THR A 1 433 ? -16.621 14.523 -21.143 1.00 56.72 433 THR A C 1
ATOM 3558 O O . THR A 1 433 ? -16.051 14.303 -22.213 1.00 56.72 433 THR A O 1
ATOM 3561 N N . TYR A 1 434 ? -16.154 15.280 -20.142 1.00 47.31 434 TYR A N 1
ATOM 3562 C CA . TYR A 1 434 ? -14.799 15.804 -19.963 1.00 47.31 434 TYR A CA 1
ATOM 3563 C C . TYR A 1 434 ? -13.845 15.144 -20.957 1.00 47.31 434 TYR A C 1
ATOM 3565 O O . TYR A 1 434 ? -13.467 14.003 -20.697 1.00 47.31 434 TYR A O 1
ATOM 3573 N N . GLN A 1 435 ? -13.626 15.799 -22.114 1.00 45.44 435 GLN A N 1
ATOM 3574 C CA . GLN A 1 435 ? -12.964 15.283 -23.324 1.00 45.44 435 GLN A CA 1
ATOM 3575 C C . GLN A 1 435 ? -12.688 13.786 -23.249 1.00 45.44 435 GLN A C 1
ATOM 3577 O O . GLN A 1 435 ? -11.714 13.411 -22.598 1.00 45.44 435 GLN A O 1
ATOM 3582 N N . LYS A 1 436 ? -13.528 12.962 -23.892 1.00 44.84 436 LYS A N 1
ATOM 3583 C CA . LYS A 1 436 ? -13.320 11.524 -24.140 1.00 44.84 436 LYS A CA 1
ATOM 3584 C C . LYS A 1 436 ? -11.816 11.264 -24.309 1.00 44.84 436 LYS A C 1
ATOM 3586 O O . LYS A 1 436 ? -11.269 11.472 -25.390 1.00 44.84 436 LYS A O 1
ATOM 3591 N N . ARG A 1 437 ? -11.120 10.960 -23.200 1.00 49.75 437 ARG A N 1
ATOM 3592 C CA . ARG A 1 437 ? -9.653 10.999 -23.176 1.00 49.75 437 ARG A CA 1
ATOM 3593 C C . ARG A 1 437 ? -9.234 9.947 -24.164 1.00 49.75 437 ARG A C 1
ATOM 3595 O O . ARG A 1 437 ? -9.659 8.807 -24.013 1.00 49.75 437 ARG A O 1
ATOM 3602 N N . ASN A 1 438 ? -8.501 10.375 -25.186 1.00 48.06 438 ASN A N 1
ATOM 3603 C CA . ASN A 1 438 ? -8.170 9.592 -26.363 1.00 48.06 438 ASN A CA 1
ATOM 3604 C C . ASN A 1 438 ? -7.837 8.145 -25.952 1.00 48.06 438 ASN A C 1
ATOM 3606 O O . ASN A 1 438 ? -6.765 7.878 -25.406 1.00 48.06 438 ASN A O 1
ATOM 3610 N N . HIS A 1 439 ? -8.799 7.229 -26.137 1.00 53.50 439 HIS A N 1
ATOM 3611 C CA . HIS A 1 439 ? -8.749 5.860 -25.600 1.00 53.50 439 HIS A CA 1
ATOM 3612 C C . HIS A 1 439 ? -7.599 5.040 -26.207 1.00 53.50 439 HIS A C 1
ATOM 3614 O O . HIS A 1 439 ? -7.319 3.935 -25.749 1.00 53.50 439 HIS A O 1
ATOM 3620 N N . LYS A 1 440 ? -6.910 5.598 -27.212 1.00 68.19 440 LYS A N 1
ATOM 3621 C CA . LYS A 1 440 ? -5.704 5.043 -27.827 1.00 68.19 440 LYS A CA 1
ATOM 3622 C C . LYS A 1 440 ? -4.549 4.847 -26.843 1.00 68.19 440 LYS A C 1
ATOM 3624 O O . LYS A 1 440 ? -3.700 3.994 -27.082 1.00 68.19 440 LYS A O 1
ATOM 3629 N N . TYR A 1 441 ? -4.510 5.580 -25.730 1.00 77.88 441 TYR A N 1
ATOM 3630 C CA . TYR A 1 441 ? -3.460 5.422 -24.727 1.00 77.88 441 TYR A CA 1
ATOM 3631 C C . TYR A 1 441 ? -4.056 4.807 -23.468 1.00 77.88 441 TYR A C 1
ATOM 3633 O O . TYR A 1 441 ? -4.800 5.465 -22.751 1.00 77.88 441 TYR A O 1
ATOM 3641 N N . LEU A 1 442 ? -3.730 3.542 -23.196 1.00 90.62 442 LEU A N 1
ATOM 3642 C CA . LEU A 1 442 ? -4.006 2.893 -21.914 1.00 90.62 442 LEU A CA 1
ATOM 3643 C C . LEU A 1 442 ? -2.794 3.057 -20.982 1.00 90.62 442 LEU A C 1
ATOM 3645 O O . LEU A 1 442 ? -1.652 3.018 -21.447 1.00 90.62 442 LEU A O 1
ATOM 3649 N N . PRO A 1 443 ? -3.000 3.256 -19.667 1.00 93.00 443 PRO A N 1
ATOM 3650 C CA . PRO A 1 443 ? -1.890 3.374 -18.736 1.00 93.00 443 PRO A CA 1
ATOM 3651 C C . PRO A 1 443 ? -1.262 1.991 -18.527 1.00 93.00 443 PRO A C 1
ATOM 3653 O O . PRO A 1 443 ? -1.982 0.998 -18.442 1.00 93.00 443 PRO A O 1
ATOM 3656 N N . ASP A 1 444 ? 0.068 1.912 -18.413 1.00 91.62 444 ASP A N 1
ATOM 3657 C CA . ASP A 1 444 ? 0.750 0.649 -18.098 1.00 91.62 444 ASP A CA 1
ATOM 3658 C C . ASP A 1 444 ? 0.253 0.139 -16.734 1.00 91.62 444 ASP A C 1
ATOM 3660 O O . ASP A 1 444 ? 0.518 0.797 -15.727 1.00 91.62 444 ASP A O 1
ATOM 3664 N N . PRO A 1 445 ? -0.451 -1.007 -16.649 1.00 93.44 445 PRO A N 1
ATOM 3665 C CA . PRO A 1 445 ? -1.037 -1.509 -15.407 1.00 93.44 445 PRO A CA 1
ATOM 3666 C C . PRO A 1 445 ? -0.010 -2.144 -14.457 1.00 93.44 445 PRO A C 1
ATOM 3668 O O . PRO A 1 445 ? -0.381 -2.638 -13.381 1.00 93.44 445 PRO A O 1
ATOM 3671 N N . LEU A 1 446 ? 1.259 -2.182 -14.865 1.00 88.88 446 LEU A N 1
ATOM 3672 C CA . LEU A 1 446 ? 2.415 -2.629 -14.098 1.00 88.88 446 LEU A CA 1
ATOM 3673 C C . LEU A 1 446 ? 3.454 -1.514 -13.920 1.00 88.88 446 LEU A C 1
ATOM 3675 O O . LEU A 1 446 ? 4.574 -1.824 -13.515 1.00 88.88 446 LEU A O 1
ATOM 3679 N N . ASP A 1 447 ? 3.079 -0.243 -14.142 1.00 89.25 447 ASP A N 1
ATOM 3680 C CA . ASP A 1 447 ? 3.975 0.894 -13.910 1.00 89.25 447 ASP A CA 1
ATOM 3681 C C . ASP A 1 447 ? 4.611 0.772 -12.507 1.00 89.25 447 ASP A C 1
ATOM 3683 O O . ASP A 1 447 ? 3.886 0.703 -11.503 1.00 89.25 447 ASP A O 1
ATOM 3687 N N . PRO A 1 448 ? 5.951 0.707 -12.409 1.00 85.94 448 PRO A N 1
ATOM 3688 C CA . PRO A 1 448 ? 6.644 0.414 -11.158 1.00 85.94 448 PRO A CA 1
ATOM 3689 C C . PRO A 1 448 ? 6.470 1.518 -10.110 1.00 85.94 448 PRO A C 1
ATOM 3691 O O . PRO A 1 448 ? 6.644 1.257 -8.921 1.00 85.94 448 PRO A O 1
ATOM 3694 N N . ASN A 1 449 ? 6.089 2.729 -10.530 1.00 88.62 449 ASN A N 1
ATOM 3695 C CA . ASN A 1 449 ? 5.789 3.847 -9.642 1.00 88.62 449 ASN A CA 1
ATOM 3696 C C . ASN A 1 449 ? 4.289 3.971 -9.340 1.00 88.62 449 ASN A C 1
ATOM 3698 O O . ASN A 1 449 ? 3.905 4.860 -8.582 1.00 88.62 449 ASN A O 1
ATOM 3702 N N . TRP A 1 450 ? 3.434 3.119 -9.918 1.00 96.38 450 TRP A N 1
ATOM 3703 C CA . TRP A 1 450 ? 1.980 3.166 -9.727 1.00 96.38 450 TRP A CA 1
ATOM 3704 C C . TRP A 1 450 ? 1.376 4.517 -10.142 1.00 96.38 450 TRP A C 1
ATOM 3706 O O . TRP A 1 450 ? 0.406 4.992 -9.542 1.00 96.38 450 TRP A O 1
ATOM 3716 N N . TYR A 1 451 ? 1.987 5.154 -11.145 1.00 95.69 451 TYR A N 1
ATOM 3717 C CA . TYR A 1 451 ? 1.602 6.460 -11.665 1.00 95.69 451 TYR A CA 1
ATOM 3718 C C . TYR A 1 451 ? 0.823 6.317 -12.971 1.00 95.69 451 TYR A C 1
ATOM 3720 O O . TYR A 1 451 ? 1.331 5.822 -13.976 1.00 95.69 451 TYR A O 1
ATOM 3728 N N . CYS A 1 452 ? -0.418 6.796 -12.979 1.00 96.06 452 CYS A N 1
ATOM 3729 C CA . CYS A 1 452 ? -1.229 6.824 -14.182 1.00 96.06 452 CYS A CA 1
ATOM 3730 C C . CYS A 1 452 ? -0.871 8.052 -15.012 1.00 96.06 452 CYS A C 1
ATOM 3732 O O . CYS A 1 452 ? -1.282 9.160 -14.673 1.00 96.06 452 CYS A O 1
ATOM 3734 N N . ARG A 1 453 ? -0.189 7.859 -16.141 1.00 93.06 453 ARG A N 1
ATOM 3735 C CA . ARG A 1 453 ? 0.195 8.963 -17.040 1.00 93.06 453 ARG A CA 1
ATOM 3736 C C . ARG A 1 453 ? -0.997 9.694 -17.668 1.00 93.06 453 ARG A C 1
ATOM 3738 O O . ARG A 1 453 ? -0.890 10.875 -17.963 1.00 93.06 453 ARG A O 1
ATOM 3745 N N . ILE A 1 454 ? -2.138 9.019 -17.816 1.00 91.19 454 ILE A N 1
ATOM 3746 C CA . ILE A 1 454 ? -3.346 9.588 -18.441 1.00 91.19 454 ILE A CA 1
ATOM 3747 C C . ILE A 1 454 ? -4.119 10.463 -17.459 1.00 91.19 454 ILE A C 1
ATOM 3749 O O . ILE A 1 454 ? -4.513 11.577 -17.786 1.00 91.19 454 ILE A O 1
ATOM 3753 N N . CYS A 1 455 ? -4.345 9.968 -16.238 1.00 90.50 455 CYS A N 1
ATOM 3754 C CA . CYS A 1 455 ? -5.035 10.740 -15.204 1.00 90.50 455 CYS A CA 1
ATOM 3755 C C . CYS A 1 455 ? -4.102 11.648 -14.403 1.00 90.50 455 CYS A C 1
ATOM 3757 O O . CYS A 1 455 ? -4.595 12.440 -13.608 1.00 90.50 455 CYS A O 1
ATOM 3759 N N . LYS A 1 456 ? -2.782 11.502 -14.564 1.00 92.44 456 LYS A N 1
ATOM 3760 C CA . LYS A 1 456 ? -1.747 12.116 -13.721 1.00 92.44 456 LYS A CA 1
ATOM 3761 C C . LYS A 1 456 ? -1.933 11.804 -12.222 1.00 92.44 456 LYS A C 1
ATOM 3763 O O . LYS A 1 456 ? -1.595 12.616 -11.369 1.00 92.44 456 LYS A O 1
ATOM 3768 N N . ILE A 1 457 ? -2.459 10.614 -11.898 1.00 90.31 457 ILE A N 1
ATOM 3769 C CA . ILE A 1 457 ? -2.726 10.154 -10.519 1.00 90.31 457 ILE A CA 1
ATOM 3770 C C . ILE A 1 457 ? -1.652 9.156 -10.083 1.00 90.31 457 ILE A C 1
ATOM 3772 O O . ILE A 1 457 ? -1.471 8.124 -10.729 1.00 90.31 457 ILE A O 1
ATOM 3776 N N . GLN A 1 458 ? -0.999 9.411 -8.946 1.00 94.62 458 GLN A N 1
ATOM 3777 C CA . GLN A 1 458 ? -0.112 8.448 -8.290 1.00 94.62 458 GLN A CA 1
ATOM 3778 C C . GLN A 1 458 ? -0.870 7.652 -7.224 1.00 94.62 458 GLN A C 1
ATOM 3780 O O . GLN A 1 458 ? -1.470 8.218 -6.312 1.00 94.62 458 GLN A O 1
ATOM 3785 N N . CYS A 1 459 ? -0.838 6.329 -7.325 1.00 92.88 459 CYS A N 1
ATOM 3786 C CA . CYS A 1 459 ? -1.471 5.431 -6.367 1.00 92.88 459 CYS A CA 1
ATOM 3787 C C . CYS A 1 459 ? -0.463 4.925 -5.322 1.00 92.88 459 CYS A C 1
ATOM 3789 O O . CYS A 1 459 ? 0.723 4.793 -5.596 1.00 92.88 459 CYS A O 1
ATOM 3791 N N . LEU A 1 460 ? -0.944 4.587 -4.120 1.00 87.38 460 LEU A N 1
ATOM 3792 C CA . LEU A 1 460 ? -0.094 4.166 -2.990 1.00 87.38 460 LEU A CA 1
ATOM 3793 C C . LEU A 1 460 ? 0.368 2.701 -3.045 1.00 87.38 460 LEU A C 1
ATOM 3795 O O . LEU A 1 460 ? 1.179 2.279 -2.228 1.00 87.38 460 LEU A O 1
ATOM 3799 N N . SER A 1 461 ? -0.203 1.894 -3.939 1.00 88.81 461 SER A N 1
ATOM 3800 C CA . SER A 1 461 ? 0.197 0.500 -4.142 1.00 88.81 461 SER A CA 1
ATOM 3801 C C . SER A 1 461 ? -0.197 0.018 -5.533 1.00 88.81 461 SER A C 1
ATOM 3803 O O . SER A 1 461 ? -1.160 0.521 -6.118 1.00 88.81 461 SER A O 1
ATOM 3805 N N . LEU A 1 462 ? 0.465 -1.039 -6.012 1.00 90.88 462 LEU A N 1
ATOM 3806 C CA . LEU A 1 462 ? 0.111 -1.712 -7.266 1.00 90.88 462 LEU A CA 1
ATOM 3807 C C . LEU A 1 462 ? -1.359 -2.159 -7.292 1.00 90.88 462 LEU A C 1
ATOM 3809 O O . LEU A 1 462 ? -2.009 -2.113 -8.332 1.00 90.88 462 LEU A O 1
ATOM 3813 N N . SER A 1 463 ? -1.899 -2.599 -6.152 1.00 89.81 463 SER A N 1
ATOM 3814 C CA . SER A 1 463 ? -3.288 -3.064 -6.064 1.00 89.81 463 SER A CA 1
ATOM 3815 C C . SER A 1 463 ? -4.293 -1.932 -6.304 1.00 89.81 463 SER A C 1
ATOM 3817 O O . SER A 1 463 ? -5.200 -2.085 -7.125 1.00 89.81 463 SER A O 1
ATOM 3819 N N . LEU A 1 464 ? -4.074 -0.778 -5.665 1.00 90.25 464 LEU A N 1
ATOM 3820 C CA . LEU A 1 464 ? -4.887 0.426 -5.837 1.00 90.25 464 LEU A CA 1
ATOM 3821 C C . LEU A 1 464 ? -4.725 1.001 -7.241 1.00 90.25 464 LEU A C 1
ATOM 3823 O O . LEU A 1 464 ? -5.705 1.407 -7.854 1.00 90.25 464 LEU A O 1
ATOM 3827 N N . TYR A 1 465 ? -3.511 0.962 -7.783 1.00 96.69 465 TYR A N 1
ATOM 3828 C CA . TYR A 1 465 ? -3.236 1.403 -9.142 1.00 96.69 465 TYR A CA 1
ATOM 3829 C C . TYR A 1 465 ? -3.937 0.553 -10.197 1.00 96.69 465 TYR A C 1
ATOM 3831 O O . TYR A 1 465 ? -4.595 1.086 -11.086 1.00 96.69 465 TYR A O 1
ATOM 3839 N N . ARG A 1 466 ? -3.894 -0.777 -10.068 1.00 94.00 466 ARG A N 1
ATOM 3840 C CA . ARG A 1 466 ? -4.658 -1.671 -10.947 1.00 94.00 466 ARG A CA 1
ATOM 3841 C C . ARG A 1 466 ? -6.159 -1.441 -10.794 1.00 94.00 466 ARG A C 1
ATOM 3843 O O . ARG A 1 466 ? -6.878 -1.480 -11.783 1.00 94.00 466 ARG A O 1
ATOM 3850 N N . GLN A 1 467 ? -6.651 -1.173 -9.585 1.00 93.50 467 GLN A N 1
ATOM 3851 C CA . GLN A 1 467 ? -8.061 -0.836 -9.373 1.00 93.50 467 GLN A CA 1
ATOM 3852 C C . GLN A 1 467 ? -8.438 0.506 -10.018 1.00 93.50 467 GLN A C 1
ATOM 3854 O O . GLN A 1 467 ? -9.506 0.604 -10.620 1.00 93.50 467 GLN A O 1
ATOM 3859 N N . HIS A 1 468 ? -7.555 1.503 -9.956 1.00 96.12 468 HIS A N 1
ATOM 3860 C CA . HIS A 1 468 ? -7.682 2.762 -10.684 1.00 96.12 468 HIS A CA 1
ATOM 3861 C C . HIS A 1 468 ? -7.723 2.521 -12.199 1.00 96.12 468 HIS A C 1
ATOM 3863 O O . HIS A 1 468 ? -8.657 2.962 -12.855 1.00 96.12 468 HIS A O 1
ATOM 3869 N N . CYS A 1 469 ? -6.786 1.741 -12.741 1.00 95.25 469 CYS A N 1
ATOM 3870 C CA . CYS A 1 469 ? -6.754 1.345 -14.150 1.00 95.25 469 CYS A CA 1
ATOM 3871 C C . CYS A 1 469 ? -8.067 0.674 -14.594 1.00 95.25 469 CYS A C 1
ATOM 3873 O O . CYS A 1 469 ? -8.643 1.039 -15.616 1.00 95.25 469 CYS A O 1
ATOM 3875 N N . LYS A 1 470 ? -8.608 -0.241 -13.777 1.00 93.81 470 LYS A N 1
ATOM 3876 C CA . LYS A 1 470 ? -9.909 -0.882 -14.033 1.00 93.81 470 LYS A CA 1
ATOM 3877 C C . LYS A 1 470 ? -11.075 0.106 -14.034 1.00 93.81 470 LYS A C 1
ATOM 3879 O O . LYS A 1 470 ? -11.932 0.028 -14.900 1.00 93.81 470 LYS A O 1
ATOM 3884 N N . ARG A 1 471 ? -11.145 1.001 -13.044 1.00 92.31 471 ARG A N 1
ATOM 3885 C CA . ARG A 1 471 ? -12.308 1.883 -12.837 1.00 92.31 471 ARG A CA 1
ATOM 3886 C C . ARG A 1 471 ? -12.279 3.118 -13.728 1.00 92.31 471 ARG A C 1
ATOM 3888 O O . ARG A 1 471 ? -13.281 3.443 -14.350 1.00 92.31 471 ARG A O 1
ATOM 3895 N N . SER A 1 472 ? -11.140 3.800 -13.774 1.00 91.12 472 SER A N 1
ATOM 3896 C CA . SER A 1 472 ? -10.977 5.080 -14.464 1.00 91.12 472 SER A CA 1
ATOM 3897 C C . SER A 1 472 ? -10.697 4.920 -15.955 1.00 91.12 472 SER A C 1
ATOM 3899 O O . SER A 1 472 ? -11.072 5.797 -16.720 1.00 91.12 472 SER A O 1
ATOM 3901 N N . HIS A 1 473 ? -10.084 3.805 -16.367 1.00 91.19 473 HIS A N 1
ATOM 3902 C CA . HIS A 1 473 ? -9.705 3.557 -17.768 1.00 91.19 473 HIS A CA 1
ATOM 3903 C C . HIS A 1 473 ? -10.398 2.336 -18.369 1.00 91.19 473 HIS A C 1
ATOM 3905 O O . HIS A 1 473 ? -10.066 1.929 -19.476 1.00 91.19 473 HIS A O 1
ATOM 3911 N N . ARG A 1 474 ? -11.340 1.729 -17.630 1.00 89.56 474 ARG A N 1
ATOM 3912 C CA . ARG A 1 474 ? -12.088 0.527 -18.040 1.00 89.56 474 ARG A CA 1
ATOM 3913 C C . ARG A 1 474 ? -11.186 -0.622 -18.511 1.00 89.56 474 ARG A C 1
ATOM 3915 O O . ARG A 1 474 ? -11.582 -1.423 -19.347 1.00 89.56 474 ARG A O 1
ATOM 3922 N N . MET A 1 475 ? -9.971 -0.720 -17.967 1.00 91.00 475 MET A N 1
ATOM 3923 C CA . MET A 1 475 ? -9.048 -1.789 -18.338 1.00 91.00 475 MET A CA 1
ATOM 3924 C C . MET A 1 475 ? -9.502 -3.129 -17.765 1.00 91.00 475 MET A C 1
ATOM 3926 O O . MET A 1 475 ? -9.687 -3.269 -16.552 1.00 91.00 475 MET A O 1
ATOM 3930 N N . THR A 1 476 ? -9.555 -4.155 -18.604 1.00 90.12 476 THR A N 1
ATOM 3931 C CA . THR A 1 476 ? -9.749 -5.535 -18.155 1.00 90.12 476 THR A CA 1
ATOM 3932 C C . THR A 1 476 ? -8.421 -6.093 -17.650 1.00 90.12 476 THR A C 1
ATOM 3934 O O . THR A 1 476 ? -7.641 -6.672 -18.394 1.00 90.12 476 THR A O 1
ATOM 3937 N N . LEU A 1 477 ? -8.119 -5.890 -16.361 1.00 88.50 477 LEU A N 1
ATOM 3938 C CA . LEU A 1 477 ? -6.899 -6.446 -15.760 1.00 88.50 477 LEU A CA 1
ATOM 3939 C C . LEU A 1 477 ? -7.172 -7.785 -15.060 1.00 88.50 477 LEU A C 1
ATOM 3941 O O . LEU A 1 477 ? -8.075 -7.840 -14.210 1.00 88.50 477 LEU A O 1
ATOM 3945 N N . PRO A 1 478 ? -6.347 -8.828 -15.285 1.00 78.44 478 PRO A N 1
ATOM 3946 C CA . PRO A 1 478 ? -6.516 -10.115 -14.624 1.00 78.44 478 PRO A CA 1
ATOM 3947 C C . PRO A 1 478 ? -6.484 -9.965 -13.099 1.00 78.44 478 PRO A C 1
ATOM 3949 O O . PRO A 1 478 ? -5.743 -9.138 -12.537 1.00 78.44 478 PRO A O 1
ATOM 3952 N N . SER A 1 479 ? -7.349 -10.736 -12.432 1.00 72.31 479 SER A N 1
ATOM 3953 C CA . SER A 1 479 ? -7.463 -10.765 -10.975 1.00 72.31 479 SER A CA 1
ATOM 3954 C C . SER A 1 479 ? -6.160 -11.259 -10.357 1.00 72.31 479 SER A C 1
ATOM 3956 O O . SER A 1 479 ? -5.671 -12.338 -10.670 1.00 72.31 479 SER A O 1
ATOM 3958 N N . MET A 1 480 ? -5.615 -10.483 -9.421 1.00 69.44 480 MET A N 1
ATOM 3959 C CA . MET A 1 480 ? -4.424 -10.875 -8.660 1.00 69.44 480 MET A CA 1
ATOM 3960 C C . MET A 1 480 ? -4.720 -11.979 -7.631 1.00 69.44 480 MET A C 1
ATOM 3962 O O . MET A 1 480 ? -3.789 -12.480 -7.007 1.00 69.44 480 MET A O 1
ATOM 3966 N N . LYS A 1 481 ? -6.002 -12.325 -7.422 1.00 55.28 481 LYS A N 1
ATOM 3967 C CA . LYS A 1 481 ? -6.451 -13.317 -6.433 1.00 55.28 481 LYS A CA 1
ATOM 3968 C C . LYS A 1 481 ? -6.435 -14.761 -6.957 1.00 55.28 481 LYS A C 1
ATOM 3970 O O . LYS A 1 481 ? -6.621 -15.680 -6.169 1.00 55.28 481 LYS A O 1
ATOM 3975 N N . GLY A 1 482 ? -6.173 -14.978 -8.248 1.00 48.53 482 GLY A N 1
ATOM 3976 C CA . GLY A 1 482 ? -5.923 -16.313 -8.790 1.00 48.53 482 GLY A CA 1
ATOM 3977 C C . GLY A 1 482 ? -4.505 -16.764 -8.452 1.00 48.53 482 GLY A C 1
ATOM 3978 O O . GLY A 1 482 ? -3.558 -16.023 -8.712 1.00 48.53 482 GLY A O 1
ATOM 3979 N N . LYS A 1 483 ? -4.383 -17.950 -7.845 1.00 45.84 483 LYS A N 1
ATOM 3980 C CA . LYS A 1 483 ? -3.150 -18.695 -7.536 1.00 45.84 483 LYS A CA 1
ATOM 3981 C C . LYS A 1 483 ? -2.041 -18.403 -8.554 1.00 45.84 483 LYS A C 1
ATOM 3983 O O . LYS A 1 483 ? -1.926 -19.064 -9.580 1.00 45.84 483 LYS A O 1
ATOM 3988 N N . ARG A 1 484 ? -1.188 -17.422 -8.263 1.00 52.34 484 ARG A N 1
ATOM 3989 C CA . ARG A 1 484 ? 0.069 -17.273 -8.984 1.00 52.34 484 ARG A CA 1
ATOM 3990 C C . ARG A 1 484 ? 0.916 -18.485 -8.610 1.00 52.34 484 ARG A C 1
ATOM 3992 O O . ARG A 1 484 ? 1.521 -18.486 -7.540 1.00 52.34 484 ARG A O 1
ATOM 3999 N N . LYS A 1 485 ? 1.028 -19.455 -9.523 1.00 50.66 485 LYS A N 1
ATOM 4000 C CA . LYS A 1 485 ? 2.359 -19.963 -9.869 1.00 50.66 485 LYS A CA 1
ATOM 4001 C C . LYS A 1 485 ? 3.166 -18.706 -10.202 1.00 50.66 485 LYS A C 1
ATOM 4003 O O . LYS A 1 485 ? 3.078 -18.174 -11.302 1.00 50.66 485 LYS A O 1
ATOM 4008 N N . ARG A 1 486 ? 3.815 -18.098 -9.203 1.00 57.44 486 ARG A N 1
ATOM 4009 C CA . ARG A 1 486 ? 4.944 -17.228 -9.518 1.00 57.44 486 ARG A CA 1
ATOM 4010 C C . ARG A 1 486 ? 5.882 -18.166 -10.259 1.00 57.44 486 ARG A C 1
ATOM 4012 O O . ARG A 1 486 ? 6.200 -19.206 -9.690 1.00 57.44 486 ARG A O 1
ATOM 4019 N N . ALA A 1 487 ? 6.216 -17.856 -11.510 1.00 60.00 487 ALA A N 1
ATOM 4020 C CA . ALA A 1 487 ? 7.369 -18.489 -12.125 1.00 60.00 487 ALA A CA 1
ATOM 4021 C C . ALA A 1 487 ? 8.499 -18.345 -11.100 1.00 60.00 487 ALA A C 1
ATOM 4023 O O . ALA A 1 487 ? 8.775 -17.233 -10.633 1.00 60.00 487 ALA A O 1
ATOM 4024 N N . TYR A 1 488 ? 8.970 -19.482 -10.595 1.00 79.50 488 TYR A N 1
ATOM 4025 C CA . TYR A 1 488 ? 10.108 -19.521 -9.695 1.00 79.50 488 TYR A CA 1
ATOM 4026 C C . TYR A 1 488 ? 11.272 -18.867 -10.441 1.00 79.50 488 TYR A C 1
ATOM 4028 O O . TYR A 1 488 ? 11.378 -19.034 -11.653 1.00 79.50 488 TYR A O 1
ATOM 4036 N N . VAL A 1 489 ? 12.076 -18.064 -9.744 1.00 81.38 489 VAL A N 1
ATOM 4037 C CA . VAL A 1 489 ? 13.234 -17.403 -10.371 1.00 81.38 489 VAL A CA 1
ATOM 4038 C C . VAL A 1 489 ? 14.177 -18.477 -10.917 1.00 81.38 489 VAL A C 1
ATOM 4040 O O . VAL A 1 489 ? 14.678 -18.340 -12.025 1.00 81.38 489 VAL A O 1
ATOM 4043 N N . TYR A 1 490 ? 14.292 -19.583 -10.176 1.00 87.06 490 TYR A N 1
ATOM 4044 C CA . TYR A 1 490 ? 15.023 -20.784 -10.560 1.00 87.06 490 TYR A CA 1
ATOM 4045 C C . TYR A 1 490 ? 14.121 -22.010 -10.310 1.00 87.06 490 TYR A C 1
ATOM 4047 O O . TYR A 1 490 ? 14.085 -22.522 -9.191 1.00 87.06 490 TYR A O 1
ATOM 4055 N N . PRO A 1 491 ? 1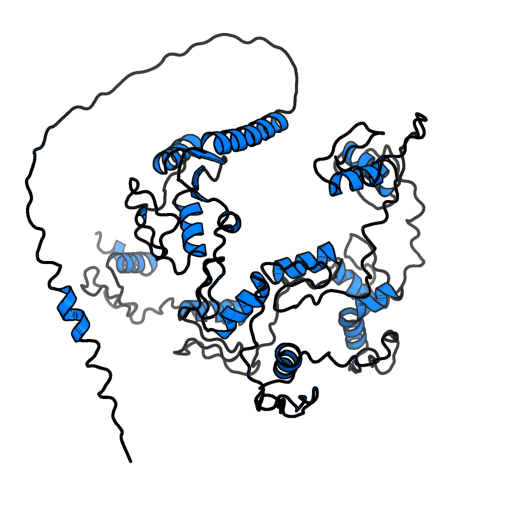3.289 -22.441 -11.278 1.00 86.12 491 PRO A N 1
ATOM 4056 C CA . PRO A 1 491 ? 12.298 -23.506 -11.064 1.00 86.12 491 PRO A CA 1
ATOM 4057 C C . PRO A 1 491 ? 12.911 -24.855 -10.681 1.00 86.12 491 PRO A C 1
ATOM 4059 O O . PRO A 1 491 ? 12.298 -25.587 -9.890 1.00 86.12 491 PRO A O 1
ATOM 4062 N N . ASP A 1 492 ? 14.125 -25.111 -11.158 1.00 89.56 492 ASP A N 1
ATOM 4063 C CA . ASP A 1 492 ? 14.835 -26.379 -10.992 1.00 89.56 492 ASP A CA 1
ATOM 4064 C C . ASP A 1 492 ? 15.732 -26.404 -9.748 1.00 89.56 492 ASP A C 1
ATOM 4066 O O . ASP A 1 492 ? 16.160 -27.468 -9.322 1.00 89.56 492 ASP A O 1
ATOM 4070 N N . ALA A 1 493 ? 15.962 -25.258 -9.095 1.00 94.50 493 ALA A N 1
ATOM 4071 C CA . ALA A 1 493 ? 16.822 -25.195 -7.914 1.00 94.50 493 ALA A CA 1
ATOM 4072 C C . ALA A 1 493 ? 16.229 -25.979 -6.733 1.00 94.50 493 ALA A C 1
ATOM 4074 O O . ALA A 1 493 ? 15.086 -25.757 -6.338 1.00 94.50 493 ALA A O 1
ATOM 4075 N N . GLU A 1 494 ? 16.991 -26.863 -6.103 1.00 95.50 494 GLU A N 1
ATOM 4076 C CA . GLU A 1 494 ? 16.494 -27.607 -4.946 1.00 95.50 494 GLU A CA 1
ATOM 4077 C C . GLU A 1 494 ? 16.272 -26.701 -3.725 1.00 95.50 494 GLU A C 1
ATOM 4079 O O . GLU A 1 494 ? 16.982 -25.722 -3.488 1.00 95.50 494 GLU A O 1
ATOM 4084 N N . ILE A 1 495 ? 15.234 -26.997 -2.936 1.00 96.56 495 ILE A N 1
ATOM 4085 C CA . ILE A 1 495 ? 14.925 -26.234 -1.722 1.00 96.56 495 ILE A CA 1
ATOM 4086 C C . ILE A 1 495 ? 15.534 -26.947 -0.522 1.00 96.56 495 ILE A C 1
ATOM 4088 O O . ILE A 1 495 ? 14.977 -27.931 -0.035 1.00 96.56 495 ILE A O 1
ATOM 4092 N N . ASN A 1 496 ? 16.599 -26.379 0.040 1.00 96.25 496 ASN A N 1
ATOM 4093 C CA . ASN A 1 496 ? 17.124 -26.832 1.322 1.00 96.25 496 ASN A CA 1
ATOM 4094 C C . ASN A 1 496 ? 16.211 -26.371 2.477 1.00 96.25 496 ASN A C 1
ATOM 4096 O O . ASN A 1 496 ? 16.257 -25.226 2.931 1.00 96.25 496 ASN A O 1
ATOM 4100 N N . THR A 1 497 ? 15.371 -27.266 3.001 1.00 95.31 497 THR A N 1
ATOM 4101 C CA . THR A 1 497 ? 14.450 -26.961 4.120 1.00 95.31 497 THR A CA 1
ATOM 4102 C C . THR A 1 497 ? 15.157 -26.593 5.438 1.00 95.31 497 THR A C 1
ATOM 4104 O O . THR A 1 497 ? 14.541 -26.025 6.353 1.00 95.31 497 THR A O 1
ATOM 4107 N N . GLN A 1 498 ? 16.453 -26.886 5.541 1.00 93.31 498 GLN A N 1
ATOM 4108 C CA . GLN A 1 498 ? 17.305 -26.623 6.696 1.00 93.31 498 GLN A CA 1
ATOM 4109 C C . GLN A 1 498 ? 18.364 -25.546 6.428 1.00 93.31 498 GLN A C 1
ATOM 4111 O O . GLN A 1 498 ? 19.227 -25.367 7.277 1.00 93.31 498 GLN A O 1
ATOM 4116 N N . ASP A 1 499 ? 18.259 -24.799 5.322 1.00 94.06 499 ASP A N 1
ATOM 4117 C CA . ASP A 1 499 ? 19.233 -23.770 4.946 1.00 94.06 499 ASP A CA 1
ATOM 4118 C C . ASP A 1 499 ? 19.567 -22.834 6.134 1.00 94.06 499 ASP A C 1
ATOM 4120 O O . ASP A 1 499 ? 18.645 -22.225 6.703 1.00 94.06 499 ASP A O 1
ATOM 4124 N N . PRO A 1 500 ? 20.849 -22.732 6.540 1.00 92.81 500 PRO A N 1
ATOM 4125 C CA . PRO A 1 500 ? 21.258 -21.979 7.728 1.00 92.81 500 PRO A CA 1
ATOM 4126 C C . PRO A 1 500 ? 21.035 -20.470 7.569 1.00 92.81 500 PRO A C 1
ATOM 4128 O O . PRO A 1 500 ? 20.757 -19.777 8.547 1.00 92.81 500 PRO A O 1
ATOM 4131 N N . ASN A 1 501 ? 21.055 -19.973 6.331 1.00 94.88 501 ASN A N 1
ATOM 4132 C CA . ASN A 1 501 ? 20.779 -18.580 5.986 1.00 94.88 501 ASN A CA 1
ATOM 4133 C C . ASN A 1 501 ? 19.292 -18.335 5.704 1.00 94.88 501 ASN A C 1
ATOM 4135 O O . ASN A 1 501 ? 18.896 -17.223 5.340 1.00 94.88 501 ASN A O 1
ATOM 4139 N N . HIS A 1 502 ? 18.452 -19.361 5.887 1.00 96.94 502 HIS A N 1
ATOM 4140 C CA . HIS A 1 502 ? 17.027 -19.324 5.604 1.00 96.94 502 HIS A CA 1
ATOM 4141 C C . HIS A 1 502 ? 16.742 -18.856 4.170 1.00 96.94 502 HIS A C 1
ATOM 4143 O O . HIS A 1 502 ? 15.827 -18.059 3.946 1.00 96.94 502 HIS A O 1
ATOM 4149 N N . TYR A 1 503 ? 17.561 -19.288 3.213 1.00 96.75 503 TYR A N 1
ATOM 4150 C CA . TYR A 1 503 ? 17.478 -18.885 1.816 1.00 96.75 503 TYR A CA 1
ATOM 4151 C C . TYR A 1 503 ? 16.667 -19.889 0.986 1.00 96.75 503 TYR A C 1
ATOM 4153 O O . TYR A 1 503 ? 16.867 -21.096 1.048 1.00 96.75 503 TYR A O 1
ATOM 4161 N N . CYS A 1 504 ? 15.714 -19.384 0.198 1.00 97.12 504 CYS A N 1
ATOM 4162 C CA . CYS A 1 504 ? 14.966 -20.169 -0.778 1.00 97.12 504 CYS A CA 1
ATOM 4163 C C . CYS A 1 504 ? 15.561 -19.967 -2.170 1.00 97.12 504 CYS A C 1
ATOM 4165 O O . CYS A 1 504 ? 15.269 -18.947 -2.805 1.00 97.12 504 CYS A O 1
ATOM 4167 N N . ALA A 1 505 ? 16.297 -20.961 -2.668 1.00 95.44 505 ALA A N 1
ATOM 4168 C CA . ALA A 1 505 ? 16.891 -20.921 -4.000 1.00 95.44 505 ALA A CA 1
ATOM 4169 C C . ALA A 1 505 ? 15.830 -20.762 -5.104 1.00 95.44 505 ALA A C 1
ATOM 4171 O O . ALA A 1 505 ? 15.927 -19.843 -5.907 1.00 95.44 505 ALA A O 1
ATOM 4172 N N . LYS A 1 506 ? 14.718 -21.518 -5.076 1.00 93.81 506 LYS A N 1
ATOM 4173 C CA . LYS A 1 506 ? 13.654 -21.385 -6.103 1.00 93.81 506 LYS A CA 1
ATOM 4174 C C . LYS A 1 506 ? 13.063 -19.981 -6.227 1.00 93.81 506 LYS A C 1
ATOM 4176 O O . LYS A 1 506 ? 12.608 -19.573 -7.298 1.00 93.81 506 LYS A O 1
ATOM 4181 N N . CYS A 1 507 ? 12.989 -19.246 -5.121 1.00 93.81 507 CYS A N 1
ATOM 4182 C CA . CYS A 1 507 ? 12.411 -17.905 -5.098 1.00 93.81 507 CYS A CA 1
ATOM 4183 C C . CYS A 1 507 ? 13.448 -16.781 -5.128 1.00 93.81 507 CYS A C 1
ATOM 4185 O O . CYS A 1 507 ? 13.019 -15.628 -5.203 1.00 93.81 507 CYS A O 1
ATOM 4187 N N . ASP A 1 508 ? 14.736 -17.113 -5.021 1.00 92.50 508 ASP A N 1
ATOM 4188 C CA . ASP A 1 508 ? 15.846 -16.194 -4.774 1.00 92.50 508 ASP A CA 1
ATOM 4189 C C . ASP A 1 508 ? 15.570 -15.236 -3.598 1.00 92.50 508 ASP A C 1
ATOM 4191 O O . ASP A 1 508 ? 15.489 -14.012 -3.740 1.00 92.50 508 ASP A O 1
ATOM 4195 N N . LYS A 1 509 ? 15.271 -15.803 -2.418 1.00 93.94 509 LYS A N 1
ATOM 4196 C CA . LYS A 1 509 ? 14.884 -15.024 -1.225 1.00 93.94 509 LYS A CA 1
ATOM 4197 C C . LYS A 1 509 ? 15.503 -15.535 0.060 1.00 93.94 509 LYS A C 1
ATOM 4199 O O . LYS A 1 509 ? 15.189 -16.641 0.484 1.00 93.94 509 LYS A O 1
ATOM 4204 N N . ALA A 1 510 ? 16.237 -14.662 0.743 1.00 92.81 510 ALA A N 1
ATOM 4205 C CA . ALA A 1 510 ? 16.650 -14.852 2.129 1.00 92.81 510 ALA A CA 1
ATOM 4206 C C . ALA A 1 510 ? 15.569 -14.363 3.106 1.00 92.81 510 ALA A C 1
ATOM 4208 O O . ALA A 1 510 ? 14.879 -13.365 2.863 1.00 92.81 510 ALA A O 1
ATOM 4209 N N . PHE A 1 511 ? 15.425 -15.057 4.231 1.00 94.19 511 PHE A N 1
ATOM 4210 C CA . PHE A 1 511 ? 14.486 -14.703 5.289 1.00 94.19 511 PHE A CA 1
ATOM 4211 C C . PHE A 1 511 ? 15.235 -14.433 6.593 1.00 94.19 511 PHE A C 1
ATOM 4213 O O . PHE A 1 511 ? 16.113 -15.176 6.999 1.00 94.19 511 PHE A O 1
ATOM 4220 N N . LYS A 1 512 ? 14.827 -13.397 7.326 1.00 91.19 512 LYS A N 1
ATOM 4221 C CA . LYS A 1 512 ? 15.490 -13.007 8.584 1.00 91.19 512 LYS A CA 1
ATOM 4222 C C . LYS A 1 512 ? 15.371 -14.016 9.738 1.00 91.19 512 LYS A C 1
ATOM 4224 O O . LYS A 1 512 ? 15.977 -13.815 10.778 1.00 91.19 512 LYS A O 1
ATOM 4229 N N . ALA A 1 513 ? 14.508 -15.027 9.615 1.00 89.69 513 ALA A N 1
ATOM 4230 C CA . ALA A 1 513 ? 14.249 -15.986 10.685 1.00 89.69 513 ALA A CA 1
ATOM 4231 C C . ALA A 1 513 ? 13.684 -17.305 10.149 1.00 89.69 513 ALA A C 1
ATOM 4233 O O . ALA A 1 513 ? 12.841 -17.312 9.241 1.00 89.69 513 ALA A O 1
ATOM 4234 N N . ARG A 1 514 ? 14.033 -18.409 10.819 1.00 91.56 514 ARG A N 1
ATOM 4235 C CA . ARG A 1 514 ? 13.596 -19.771 10.484 1.00 91.56 514 ARG A CA 1
ATOM 4236 C C . ARG A 1 514 ? 12.087 -19.935 10.383 1.00 91.56 514 ARG A C 1
ATOM 4238 O O . ARG A 1 514 ? 11.591 -20.572 9.460 1.00 91.56 514 ARG A O 1
ATOM 4245 N N . PHE A 1 515 ? 11.336 -19.342 11.310 1.00 89.12 515 PHE A N 1
ATOM 4246 C CA . PHE A 1 515 ? 9.873 -19.420 11.293 1.00 89.12 515 PHE A CA 1
ATOM 4247 C C . PHE A 1 515 ? 9.273 -18.799 10.021 1.00 89.12 515 PHE A C 1
ATOM 4249 O O . PHE A 1 515 ? 8.329 -19.347 9.447 1.00 89.12 515 PHE A O 1
ATOM 4256 N N . LEU A 1 516 ? 9.827 -17.674 9.556 1.00 91.12 516 LEU A N 1
ATOM 4257 C CA . LEU A 1 516 ? 9.361 -16.995 8.346 1.00 91.12 516 LEU A CA 1
ATOM 4258 C C . LEU A 1 516 ? 9.705 -17.797 7.096 1.00 91.12 516 LEU A C 1
ATOM 4260 O O . LEU A 1 516 ? 8.846 -17.943 6.227 1.00 91.12 516 LEU A O 1
ATOM 4264 N N . TYR A 1 517 ? 10.910 -18.364 7.046 1.00 96.06 517 TYR A N 1
ATOM 4265 C CA . TYR A 1 517 ? 11.309 -19.290 5.993 1.00 96.06 517 TYR A CA 1
ATOM 4266 C C . TYR A 1 517 ? 10.399 -20.514 5.954 1.00 96.06 517 TYR A C 1
ATOM 4268 O O . TYR A 1 517 ? 9.809 -20.818 4.923 1.00 96.06 517 TYR A O 1
ATOM 4276 N N . GLY A 1 518 ? 10.135 -21.134 7.103 1.00 94.06 518 GLY A N 1
ATOM 4277 C CA . GLY A 1 518 ? 9.235 -22.278 7.168 1.00 94.06 518 GLY A CA 1
ATOM 4278 C C . GLY A 1 518 ? 7.791 -21.944 6.776 1.00 94.06 518 GLY A C 1
ATOM 4279 O O . GLY A 1 518 ? 7.093 -22.748 6.158 1.00 94.06 518 GLY A O 1
ATOM 4280 N N . ASN A 1 519 ? 7.314 -20.738 7.089 1.00 92.38 519 ASN A N 1
ATOM 4281 C CA . ASN A 1 519 ? 6.011 -20.269 6.618 1.00 92.38 519 ASN A CA 1
ATOM 4282 C C . ASN A 1 519 ? 6.014 -20.010 5.102 1.00 92.38 519 ASN A C 1
ATOM 4284 O O . ASN A 1 519 ? 5.048 -20.332 4.411 1.00 92.38 519 ASN A O 1
ATOM 4288 N N . HIS A 1 520 ? 7.112 -19.477 4.566 1.00 95.62 520 HIS A N 1
ATOM 4289 C CA . HIS A 1 520 ? 7.306 -19.316 3.132 1.00 95.62 520 HIS A CA 1
ATOM 4290 C C . HIS A 1 520 ? 7.270 -20.663 2.403 1.00 95.62 520 HIS A C 1
ATOM 4292 O O . HIS A 1 520 ? 6.479 -20.811 1.472 1.00 95.62 520 HIS A O 1
ATOM 4298 N N . LEU A 1 521 ? 8.034 -21.655 2.866 1.00 95.38 521 LEU A N 1
ATOM 4299 C CA . LEU A 1 521 ? 8.058 -22.994 2.280 1.00 95.38 521 LEU A CA 1
ATOM 4300 C C . LEU A 1 521 ? 6.668 -23.646 2.285 1.00 95.38 521 LEU A C 1
ATOM 4302 O O . LEU A 1 521 ? 6.215 -24.138 1.250 1.00 95.38 521 LEU A O 1
ATOM 4306 N N . ARG A 1 522 ? 5.925 -23.538 3.395 1.00 92.50 522 ARG A N 1
ATOM 4307 C CA . ARG A 1 522 ? 4.547 -24.053 3.492 1.00 92.50 522 ARG A CA 1
ATOM 4308 C C . ARG A 1 522 ? 3.573 -23.356 2.545 1.00 92.50 522 ARG A C 1
ATOM 4310 O O . ARG A 1 522 ? 2.755 -24.012 1.912 1.00 92.50 522 ARG A O 1
ATOM 4317 N N . ARG A 1 523 ? 3.623 -22.026 2.442 1.00 90.38 523 ARG A N 1
ATOM 4318 C CA . ARG A 1 523 ? 2.619 -21.262 1.677 1.00 90.38 523 ARG A CA 1
ATOM 4319 C C . ARG A 1 523 ? 2.927 -21.172 0.186 1.00 90.38 523 ARG A C 1
ATOM 4321 O O . ARG A 1 523 ? 1.997 -21.129 -0.612 1.00 90.38 523 ARG A O 1
ATOM 4328 N N . VAL A 1 524 ? 4.205 -21.085 -0.181 1.00 91.56 524 VAL A N 1
ATOM 4329 C CA . VAL A 1 524 ? 4.645 -20.840 -1.565 1.00 91.56 524 VAL A CA 1
ATOM 4330 C C . VAL A 1 524 ? 5.016 -22.133 -2.278 1.00 91.56 524 VAL A C 1
ATOM 4332 O O . VAL A 1 524 ? 4.682 -22.286 -3.451 1.00 91.56 524 VAL A O 1
ATOM 4335 N N . HIS A 1 525 ? 5.658 -23.065 -1.576 1.00 92.44 525 HIS A N 1
ATOM 4336 C CA . HIS A 1 525 ? 6.104 -24.337 -2.150 1.00 92.44 525 HIS A CA 1
ATOM 4337 C C . HIS A 1 525 ? 5.238 -25.522 -1.724 1.00 92.44 525 HIS A C 1
ATOM 4339 O O . HIS A 1 525 ? 5.444 -26.622 -2.217 1.00 92.44 525 HIS A O 1
ATOM 4345 N N . LYS A 1 526 ? 4.259 -25.304 -0.831 1.00 91.56 526 LYS A N 1
ATOM 4346 C CA . LYS A 1 526 ? 3.414 -26.361 -0.250 1.00 91.56 526 LYS A CA 1
ATOM 4347 C C . LYS A 1 526 ? 4.223 -27.501 0.378 1.00 91.56 526 LYS A C 1
ATOM 4349 O O . LYS A 1 526 ? 3.711 -28.605 0.530 1.00 91.56 526 LYS A O 1
ATOM 4354 N N . LEU A 1 527 ? 5.464 -27.224 0.782 1.00 91.56 527 LEU A N 1
ATOM 4355 C CA . LEU A 1 527 ? 6.293 -28.201 1.470 1.00 91.56 527 LEU A CA 1
ATOM 4356 C C . LEU A 1 527 ? 5.697 -28.441 2.854 1.00 91.56 527 LEU A C 1
ATOM 4358 O O . LEU A 1 527 ? 5.583 -27.513 3.667 1.00 91.56 527 LEU A O 1
ATOM 4362 N N . ARG A 1 528 ? 5.311 -29.692 3.117 1.00 85.12 528 ARG A N 1
ATOM 4363 C CA . ARG A 1 528 ? 4.997 -30.164 4.464 1.00 85.12 528 ARG A CA 1
ATOM 4364 C C . ARG A 1 528 ? 6.305 -30.240 5.235 1.00 85.12 528 ARG A C 1
ATOM 4366 O O . ARG A 1 528 ? 6.944 -31.278 5.311 1.00 85.12 528 ARG A O 1
ATOM 4373 N N . LEU A 1 529 ? 6.716 -29.108 5.794 1.00 82.31 529 LEU A N 1
ATOM 4374 C CA . LEU A 1 529 ? 7.736 -29.129 6.825 1.00 82.31 529 LEU A CA 1
ATOM 4375 C C . LEU A 1 529 ? 7.148 -29.906 7.989 1.00 82.31 529 LEU A C 1
ATOM 4377 O O . LEU A 1 529 ? 6.140 -29.464 8.553 1.00 82.31 529 LEU A O 1
ATOM 4381 N N . LEU A 1 530 ? 7.759 -31.048 8.312 1.00 71.56 530 LEU A N 1
ATOM 4382 C CA . LEU A 1 530 ? 7.502 -31.734 9.567 1.00 71.56 530 LEU A CA 1
ATOM 4383 C C . LEU A 1 530 ? 7.576 -30.658 10.640 1.00 71.56 530 LEU A C 1
ATOM 4385 O O . LEU A 1 530 ? 8.591 -29.966 10.788 1.00 71.56 530 LEU A O 1
ATOM 4389 N N . ALA A 1 531 ? 6.437 -30.402 11.282 1.00 57.72 531 ALA A N 1
ATOM 4390 C CA . ALA A 1 531 ? 6.406 -29.439 12.354 1.00 57.72 531 ALA A CA 1
ATOM 4391 C C . ALA A 1 531 ? 7.523 -29.847 13.314 1.00 57.72 531 ALA A C 1
ATOM 4393 O O . ALA A 1 531 ? 7.690 -31.029 13.600 1.00 57.72 531 ALA A O 1
ATOM 4394 N N . ARG A 1 532 ? 8.243 -28.879 13.879 1.00 55.00 532 ARG A N 1
ATOM 4395 C CA . ARG A 1 532 ? 9.013 -29.083 15.114 1.00 55.00 532 ARG A CA 1
ATOM 4396 C C . ARG A 1 532 ? 8.073 -29.445 16.292 1.00 55.00 532 ARG A C 1
ATOM 4398 O O . ARG A 1 532 ? 8.271 -28.961 17.405 1.00 55.00 532 ARG A O 1
ATOM 4405 N N . GLY A 1 533 ? 7.022 -30.242 16.074 1.00 51.91 533 GLY A N 1
ATOM 4406 C CA . GLY A 1 533 ? 6.538 -31.179 17.069 1.00 51.91 533 GLY A CA 1
ATOM 4407 C C . GLY A 1 533 ? 7.685 -32.151 17.255 1.00 51.91 533 GLY A C 1
ATOM 4408 O O . GLY A 1 533 ? 7.956 -32.956 16.372 1.00 51.91 533 GLY A O 1
ATOM 4409 N N . GLY A 1 534 ? 8.458 -31.928 18.317 1.00 52.69 534 GLY A N 1
ATOM 4410 C CA . GLY A 1 534 ? 9.567 -32.801 18.637 1.00 52.69 534 GLY A CA 1
ATOM 4411 C C . GLY A 1 534 ? 9.031 -34.219 18.682 1.00 52.69 534 GLY A C 1
ATOM 4412 O O . GLY A 1 534 ? 8.118 -34.497 19.456 1.00 52.69 534 GLY A O 1
ATOM 4413 N N . LYS A 1 535 ? 9.604 -35.103 17.862 1.00 57.44 535 LYS A N 1
ATOM 4414 C CA . LYS A 1 535 ? 9.826 -36.447 18.375 1.00 57.44 535 LYS A CA 1
ATOM 4415 C C . LYS A 1 535 ? 10.480 -36.239 19.736 1.00 57.44 535 LYS A C 1
ATOM 4417 O O . LYS A 1 535 ? 11.438 -35.466 19.827 1.00 57.44 535 LYS A O 1
ATOM 4422 N N . LEU A 1 536 ? 9.872 -36.807 20.770 1.00 66.25 536 LEU A N 1
ATOM 4423 C CA . LEU A 1 536 ? 10.496 -36.891 22.078 1.00 66.25 536 LEU A CA 1
ATOM 4424 C C . LEU A 1 536 ? 11.851 -37.549 21.812 1.00 66.25 536 LEU A C 1
ATOM 4426 O O . LEU A 1 536 ? 11.889 -38.679 21.332 1.00 66.25 536 LEU A O 1
ATOM 4430 N N . LEU A 1 537 ? 12.935 -36.787 21.964 1.00 76.12 537 LEU A N 1
ATOM 4431 C CA . LEU A 1 537 ? 14.289 -37.299 21.741 1.00 76.12 537 LEU A CA 1
ATOM 4432 C C . LEU A 1 537 ? 14.560 -38.427 22.730 1.00 76.12 537 LEU A C 1
ATOM 4434 O O . LEU A 1 537 ? 15.246 -39.385 22.397 1.00 76.12 537 LEU A O 1
ATOM 4438 N N . ASN A 1 538 ? 13.956 -38.322 23.914 1.00 81.12 538 ASN A N 1
ATOM 4439 C CA . ASN A 1 538 ? 14.004 -39.344 24.931 1.00 81.12 538 ASN A CA 1
ATOM 4440 C C . ASN A 1 538 ? 12.662 -39.383 25.693 1.00 81.12 538 ASN A C 1
ATOM 4442 O O . ASN A 1 538 ? 12.495 -38.647 26.665 1.00 81.12 538 ASN A O 1
ATOM 4446 N N . PRO A 1 539 ? 11.656 -40.157 25.238 1.00 84.12 539 PRO A N 1
ATOM 4447 C CA . PRO A 1 539 ? 10.312 -40.150 25.831 1.00 84.12 539 PRO A CA 1
ATOM 4448 C C . PRO A 1 539 ? 10.290 -40.587 27.300 1.00 84.12 539 PRO A C 1
ATOM 4450 O O . PRO A 1 539 ? 9.382 -40.197 28.029 1.00 84.12 539 PRO A O 1
ATOM 4453 N N . ASN A 1 540 ? 11.305 -41.338 27.729 1.00 86.44 540 ASN A N 1
ATOM 4454 C CA . ASN A 1 540 ? 11.418 -41.869 29.084 1.00 86.44 540 ASN A CA 1
ATOM 4455 C C . ASN A 1 540 ? 12.251 -40.977 30.015 1.00 86.44 540 ASN A C 1
ATOM 4457 O O . ASN A 1 540 ? 12.330 -41.265 31.204 1.00 86.44 540 ASN A O 1
ATOM 4461 N N . ALA A 1 541 ? 12.869 -39.902 29.512 1.00 91.56 541 ALA A N 1
ATOM 4462 C CA . ALA A 1 541 ? 13.637 -39.004 30.365 1.00 91.56 541 ALA A CA 1
ATOM 4463 C C . ALA A 1 541 ? 12.714 -38.282 31.358 1.00 91.56 541 ALA A C 1
ATOM 4465 O O . ALA A 1 541 ? 11.676 -37.730 30.978 1.00 91.56 541 ALA A O 1
ATOM 4466 N N . THR A 1 542 ? 13.093 -38.263 32.630 1.00 93.06 542 THR A N 1
ATOM 4467 C CA . THR A 1 542 ? 12.396 -37.509 33.673 1.00 93.06 542 THR A CA 1
ATOM 4468 C C . THR A 1 542 ? 12.590 -36.011 33.433 1.00 93.06 542 THR A C 1
ATOM 4470 O O . THR A 1 542 ? 13.680 -35.563 33.081 1.00 93.06 542 THR A O 1
ATOM 4473 N N . ILE A 1 543 ? 11.520 -35.226 33.567 1.00 93.81 543 ILE A N 1
ATOM 4474 C CA . ILE A 1 543 ? 11.587 -33.766 33.431 1.00 93.81 543 ILE A CA 1
ATOM 4475 C C . ILE A 1 543 ? 11.683 -33.173 34.833 1.00 93.81 543 ILE A C 1
ATOM 4477 O O . ILE A 1 543 ? 10.715 -33.262 35.586 1.00 93.81 543 ILE A O 1
ATOM 4481 N N . ASP A 1 544 ? 12.802 -32.531 35.158 1.00 95.31 544 ASP A N 1
ATOM 4482 C CA . ASP A 1 544 ? 12.899 -31.712 36.364 1.00 95.31 544 ASP A CA 1
ATOM 4483 C C . ASP A 1 544 ? 12.111 -30.404 36.164 1.00 95.31 544 ASP A C 1
ATOM 4485 O O . ASP A 1 544 ? 12.432 -29.568 35.317 1.00 95.31 544 ASP A O 1
ATOM 4489 N N . LEU A 1 545 ? 11.024 -30.238 36.924 1.00 94.75 545 LEU A N 1
ATOM 4490 C CA . LEU A 1 545 ? 10.163 -29.053 36.859 1.00 94.75 545 LEU A CA 1
ATOM 4491 C C . LEU A 1 545 ? 10.825 -27.796 37.449 1.00 94.75 545 LEU A C 1
ATOM 4493 O O . LEU A 1 545 ? 10.349 -26.682 37.199 1.00 94.75 545 LEU A O 1
ATOM 4497 N N . ASN A 1 546 ? 11.896 -27.968 38.224 1.00 94.19 546 ASN A N 1
ATOM 4498 C CA . ASN A 1 546 ? 12.647 -26.906 38.881 1.00 94.19 546 ASN A CA 1
ATOM 4499 C C . ASN A 1 546 ? 14.057 -26.723 38.305 1.00 94.19 546 ASN A C 1
ATOM 4501 O O . ASN A 1 546 ? 14.840 -25.983 38.898 1.00 94.19 546 ASN A O 1
ATOM 4505 N N . ASP A 1 547 ? 14.343 -27.303 37.134 1.00 94.00 547 ASP A N 1
ATOM 4506 C CA . ASP A 1 547 ? 15.628 -27.144 36.456 1.00 94.00 547 ASP A CA 1
ATOM 4507 C C . ASP A 1 547 ? 15.973 -25.643 36.301 1.00 94.00 547 ASP A C 1
ATOM 4509 O O . ASP A 1 547 ? 15.188 -24.884 35.704 1.00 94.00 547 ASP A O 1
ATOM 4513 N N . PRO A 1 548 ? 17.127 -25.184 36.826 1.00 94.00 548 PRO A N 1
ATOM 4514 C CA . PRO A 1 548 ? 17.488 -23.766 36.845 1.00 94.00 548 PRO A CA 1
ATOM 4515 C C . PRO A 1 548 ? 17.709 -23.189 35.439 1.00 94.00 548 PRO A C 1
ATOM 4517 O O . PRO A 1 548 ? 17.593 -21.980 35.242 1.00 94.00 548 PRO A O 1
ATOM 4520 N N . ASN A 1 549 ? 17.963 -24.045 34.444 1.00 95.19 549 ASN A N 1
ATOM 4521 C CA . ASN A 1 549 ? 18.146 -23.687 33.039 1.00 95.19 549 ASN A CA 1
ATOM 4522 C C . ASN A 1 549 ? 16.871 -23.880 32.204 1.00 95.19 549 ASN A C 1
ATOM 4524 O O . ASN A 1 549 ? 16.912 -23.764 30.970 1.00 95.19 549 ASN A O 1
ATOM 4528 N N . PHE A 1 550 ? 15.742 -24.186 32.853 1.00 96.69 550 PHE A N 1
ATOM 4529 C CA . PHE A 1 550 ? 14.449 -24.434 32.225 1.00 96.69 550 PHE A CA 1
ATOM 4530 C C . PHE A 1 550 ? 14.554 -25.452 31.082 1.00 96.69 550 PHE A C 1
ATOM 4532 O O . PHE A 1 550 ? 14.029 -25.232 29.984 1.00 96.69 550 PHE A O 1
ATOM 4539 N N . TYR A 1 551 ? 15.301 -26.531 31.305 1.00 95.62 551 TYR A N 1
ATOM 4540 C CA . TYR A 1 551 ? 15.585 -27.555 30.310 1.00 95.62 551 TYR A CA 1
ATOM 4541 C C . TYR A 1 551 ? 14.543 -28.684 30.318 1.00 95.62 551 TYR A C 1
ATOM 4543 O O . TYR A 1 551 ? 14.168 -29.222 31.353 1.00 95.62 551 TYR A O 1
ATOM 4551 N N . CYS A 1 552 ? 14.062 -29.081 29.136 1.00 95.31 552 CYS A N 1
ATOM 4552 C CA . CYS A 1 552 ? 13.196 -30.248 28.969 1.00 95.31 552 CYS A CA 1
ATOM 4553 C C . CYS A 1 552 ? 13.992 -31.419 28.384 1.00 95.31 552 CYS A C 1
ATOM 4555 O O . CYS A 1 552 ? 14.212 -31.460 27.168 1.00 95.31 552 CYS A O 1
ATOM 4557 N N . ALA A 1 553 ? 14.343 -32.396 29.224 1.00 93.12 553 ALA A N 1
ATOM 4558 C CA . ALA A 1 553 ? 15.096 -33.587 28.824 1.00 93.12 553 ALA A CA 1
ATOM 4559 C C . ALA A 1 553 ? 14.373 -34.439 27.762 1.00 93.12 553 ALA A C 1
ATOM 4561 O O . ALA A 1 553 ? 15.004 -34.951 26.841 1.00 93.12 553 ALA A O 1
ATOM 4562 N N . GLN A 1 554 ? 13.036 -34.512 27.799 1.00 91.75 554 GLN A N 1
ATOM 4563 C CA . GLN A 1 554 ? 12.270 -35.278 26.805 1.00 91.75 554 GLN A CA 1
ATOM 4564 C C . GLN A 1 554 ? 12.294 -34.656 25.402 1.00 91.75 554 GLN A C 1
ATOM 4566 O O . GLN A 1 554 ? 12.235 -35.363 24.393 1.00 91.75 554 GLN A O 1
ATOM 4571 N N . CYS A 1 555 ? 12.371 -33.325 25.318 1.00 91.06 555 CYS A N 1
ATOM 4572 C CA . CYS A 1 555 ? 12.376 -32.591 24.053 1.00 91.06 555 CYS A CA 1
ATOM 4573 C C . CYS A 1 555 ? 13.767 -32.100 23.626 1.00 91.06 555 CYS A C 1
ATOM 4575 O O . CYS A 1 555 ? 13.884 -31.596 22.505 1.00 91.06 555 CYS A O 1
ATOM 4577 N N . GLY A 1 556 ? 14.777 -32.182 24.501 1.00 89.56 556 GLY A N 1
ATOM 4578 C CA . GLY A 1 556 ? 16.109 -31.605 24.307 1.00 89.56 556 GLY A CA 1
ATOM 4579 C C . GLY A 1 556 ? 16.076 -30.090 24.078 1.00 89.56 556 GLY A C 1
ATOM 4580 O O . GLY A 1 556 ? 16.721 -29.591 23.157 1.00 89.56 556 GLY A O 1
ATOM 4581 N N . ARG A 1 557 ? 15.243 -29.346 24.823 1.00 90.75 557 ARG A N 1
ATOM 4582 C CA . ARG A 1 557 ? 15.042 -27.896 24.613 1.00 90.75 557 ARG A CA 1
ATOM 4583 C C . ARG A 1 557 ? 15.255 -27.094 25.886 1.00 90.75 557 ARG A C 1
ATOM 4585 O O . ARG A 1 557 ? 14.662 -27.420 26.905 1.00 90.75 557 ARG A O 1
ATOM 4592 N N . HIS A 1 558 ? 15.984 -25.988 25.758 1.00 91.81 558 HIS A N 1
ATOM 4593 C CA . HIS A 1 558 ? 16.042 -24.924 26.759 1.00 91.81 558 HIS A CA 1
ATOM 4594 C C . HIS A 1 558 ? 14.983 -23.863 26.474 1.00 91.81 558 HIS A C 1
ATOM 4596 O O . HIS A 1 558 ? 14.673 -23.559 25.314 1.00 91.81 558 HIS A O 1
ATOM 4602 N N . PHE A 1 559 ? 14.437 -23.286 27.536 1.00 92.94 559 PHE A N 1
ATOM 4603 C CA . PHE A 1 559 ? 13.463 -22.209 27.460 1.00 92.94 559 PHE A CA 1
ATOM 4604 C C . PHE A 1 559 ? 14.029 -20.960 28.126 1.00 92.94 559 PHE A C 1
ATOM 4606 O O . PHE A 1 559 ? 14.778 -21.035 29.085 1.00 92.94 559 PHE A O 1
ATOM 4613 N N . SER A 1 560 ? 13.661 -19.786 27.621 1.00 91.12 560 SER A N 1
ATOM 4614 C CA . SER A 1 560 ? 14.195 -18.518 28.129 1.00 91.12 560 SER A CA 1
ATOM 4615 C C . SER A 1 560 ? 13.584 -18.075 29.463 1.00 91.12 560 SER A C 1
ATOM 4617 O O . SER A 1 560 ? 13.999 -17.061 30.009 1.00 91.12 560 SER A O 1
ATOM 4619 N N . SER A 1 561 ? 12.535 -18.748 29.947 1.00 94.25 561 SER A N 1
ATOM 4620 C CA . SER A 1 561 ? 11.899 -18.437 31.231 1.00 94.25 561 SER A CA 1
ATOM 4621 C 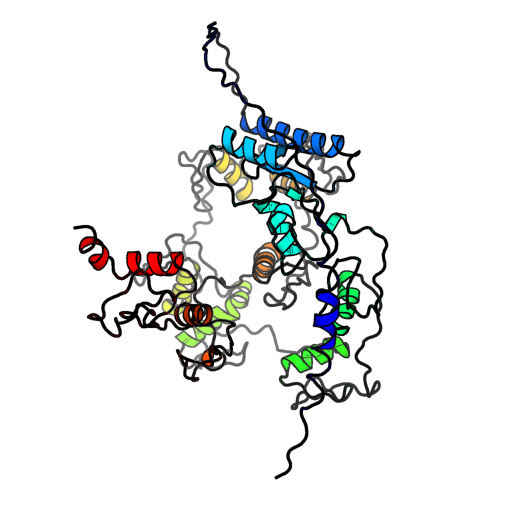C . SER A 1 561 ? 11.051 -19.594 31.760 1.00 94.25 561 SER A C 1
ATOM 4623 O O . SER A 1 561 ? 10.457 -20.348 30.977 1.00 94.25 561 SER A O 1
ATOM 4625 N N . LYS A 1 562 ? 10.888 -19.652 33.091 1.00 95.38 562 LYS A N 1
ATOM 4626 C CA . LYS A 1 562 ? 10.022 -20.615 33.801 1.00 95.38 562 LYS A CA 1
ATOM 4627 C C . LYS A 1 562 ? 8.587 -20.638 33.262 1.00 95.38 562 LYS A C 1
ATOM 4629 O O . LYS A 1 562 ? 7.996 -21.699 33.098 1.00 95.38 562 LYS A O 1
ATOM 4634 N N . SER A 1 563 ? 8.033 -19.477 32.899 1.00 94.19 563 SER A N 1
ATOM 4635 C CA . SER A 1 563 ? 6.683 -19.381 32.316 1.00 94.19 563 SER A CA 1
ATOM 4636 C C . SER A 1 563 ? 6.576 -20.080 30.950 1.00 94.19 563 SER A C 1
ATOM 4638 O O . SER A 1 563 ? 5.624 -20.825 30.700 1.00 94.19 563 SER A O 1
ATOM 4640 N N . CYS A 1 564 ? 7.571 -19.907 30.070 1.00 92.44 564 CYS A N 1
ATOM 4641 C CA . CYS A 1 564 ? 7.593 -20.573 28.764 1.00 92.44 564 CYS A CA 1
ATOM 4642 C C . CYS A 1 564 ? 7.798 -22.085 28.896 1.00 92.44 564 CYS A C 1
ATOM 4644 O O . CYS A 1 564 ? 7.149 -22.848 28.176 1.00 92.44 564 CYS A O 1
ATOM 4646 N N . PHE A 1 565 ? 8.656 -22.500 29.828 1.00 95.94 565 PHE A N 1
ATOM 4647 C CA . PHE A 1 565 ? 8.883 -23.900 30.170 1.00 95.94 565 PHE A CA 1
ATOM 4648 C C . PHE A 1 565 ? 7.609 -24.564 30.698 1.00 95.94 565 PHE A C 1
ATOM 4650 O O . PHE A 1 565 ? 7.124 -25.516 30.094 1.00 95.94 565 PHE A O 1
ATOM 4657 N N . ASN A 1 566 ? 6.961 -23.979 31.708 1.00 93.56 566 ASN A N 1
ATOM 4658 C CA . ASN A 1 566 ? 5.701 -24.489 32.256 1.00 93.56 566 ASN A CA 1
ATOM 4659 C C . ASN A 1 566 ? 4.608 -24.592 31.188 1.00 93.56 566 ASN A C 1
ATOM 4661 O O . ASN A 1 566 ? 3.889 -25.588 31.107 1.00 93.56 566 ASN A O 1
ATOM 4665 N N . LYS A 1 567 ? 4.494 -23.589 30.309 1.00 93.38 567 LYS A N 1
ATOM 4666 C CA . LYS A 1 567 ? 3.541 -23.627 29.192 1.00 93.38 567 LYS A CA 1
ATOM 4667 C C . LYS A 1 567 ? 3.865 -24.742 28.197 1.00 93.38 567 LYS A C 1
ATOM 4669 O O . LYS A 1 567 ? 2.947 -25.354 27.656 1.00 93.38 567 LYS A O 1
ATOM 4674 N N . HIS A 1 568 ? 5.144 -25.010 27.944 1.00 93.69 568 HIS A N 1
ATOM 4675 C CA . HIS A 1 568 ? 5.573 -26.129 27.113 1.00 93.69 568 HIS A CA 1
ATOM 4676 C C . HIS A 1 568 ? 5.202 -27.475 27.744 1.00 93.69 568 HIS A C 1
ATOM 4678 O O . HIS A 1 568 ? 4.541 -28.269 27.071 1.00 93.69 568 HIS A O 1
ATOM 4684 N N . ILE A 1 569 ? 5.540 -27.689 29.020 1.00 93.19 569 ILE A N 1
ATOM 4685 C CA . ILE A 1 569 ? 5.186 -28.899 29.774 1.00 93.19 569 ILE A CA 1
ATOM 4686 C C . ILE A 1 569 ? 3.670 -29.121 29.747 1.00 93.19 569 ILE A C 1
ATOM 4688 O O . ILE A 1 569 ? 3.208 -30.174 29.316 1.00 93.19 569 ILE A O 1
ATOM 4692 N N . ASN A 1 570 ? 2.878 -28.086 30.033 1.00 88.94 570 ASN A N 1
ATOM 4693 C CA . ASN A 1 570 ? 1.414 -28.166 30.028 1.00 88.94 570 ASN A CA 1
ATOM 4694 C C . ASN A 1 570 ? 0.796 -28.440 28.648 1.00 88.94 570 ASN A C 1
ATOM 4696 O O . ASN A 1 570 ? -0.328 -28.927 28.562 1.00 88.94 570 ASN A O 1
ATOM 4700 N N . LEU A 1 571 ? 1.472 -28.092 27.553 1.00 87.38 571 LEU A N 1
ATOM 4701 C CA . LEU A 1 571 ? 0.951 -28.316 26.201 1.00 87.38 571 LEU A CA 1
ATOM 4702 C C . LEU A 1 571 ? 1.425 -29.632 25.586 1.00 87.38 571 LEU A C 1
ATOM 4704 O O . LEU A 1 571 ? 0.742 -30.156 24.706 1.00 87.38 571 LEU A O 1
ATOM 4708 N N . LYS A 1 572 ? 2.606 -30.120 25.975 1.00 89.44 572 LYS A N 1
ATOM 4709 C CA . LYS A 1 572 ? 3.285 -31.248 25.320 1.00 89.44 572 LYS A CA 1
ATOM 4710 C C . LYS A 1 572 ? 3.453 -32.478 26.202 1.00 89.44 572 LYS A C 1
ATOM 4712 O O . LYS A 1 572 ? 3.548 -33.565 25.652 1.00 89.44 572 LYS A O 1
ATOM 4717 N N . HIS A 1 573 ? 3.395 -32.315 27.519 1.00 87.88 573 HIS A N 1
ATOM 4718 C CA . HIS A 1 573 ? 3.628 -33.364 28.511 1.00 87.88 573 HIS A CA 1
ATOM 4719 C C . HIS A 1 573 ? 2.504 -33.398 29.564 1.00 87.88 573 HIS A C 1
ATOM 4721 O O . HIS A 1 573 ? 2.756 -33.582 30.753 1.00 87.88 573 HIS A O 1
ATOM 4727 N N . LYS A 1 574 ? 1.244 -33.197 29.135 1.00 79.56 574 LYS A N 1
ATOM 4728 C CA . LYS A 1 574 ? 0.059 -33.111 30.018 1.00 79.56 574 LYS A CA 1
ATOM 4729 C C . LYS A 1 574 ? -0.070 -34.266 31.021 1.00 79.56 574 LYS A C 1
ATOM 4731 O O . LYS A 1 574 ? -0.620 -34.052 32.094 1.00 79.56 574 LYS A O 1
ATOM 4736 N N . SER A 1 575 ? 0.435 -35.454 30.692 1.00 70.88 575 SER A N 1
ATOM 4737 C CA . SER A 1 575 ? 0.360 -36.651 31.535 1.00 70.88 575 SER A CA 1
ATOM 4738 C C . SER A 1 575 ? 1.248 -36.613 32.786 1.00 70.88 575 SER A C 1
ATOM 4740 O O . SER A 1 575 ? 0.961 -37.332 33.736 1.00 70.88 575 SER A O 1
ATOM 4742 N N . LEU A 1 576 ? 2.299 -35.784 32.833 1.00 64.44 576 LEU A N 1
ATOM 4743 C CA . LEU A 1 576 ? 3.258 -35.795 33.950 1.00 64.44 576 LEU A CA 1
ATOM 4744 C C . LEU A 1 576 ? 2.771 -35.037 35.191 1.00 64.44 576 LEU A C 1
ATOM 4746 O O . LEU A 1 576 ? 3.182 -35.356 36.301 1.00 64.44 576 LEU A O 1
ATOM 4750 N N . ARG A 1 577 ? 1.868 -34.062 35.037 1.00 57.72 577 ARG A N 1
ATOM 4751 C CA . ARG A 1 577 ? 1.394 -33.253 36.173 1.00 57.72 577 ARG A CA 1
ATOM 4752 C C . ARG A 1 577 ? 0.421 -34.002 37.087 1.00 57.72 577 ARG A C 1
ATOM 4754 O O . ARG A 1 577 ? 0.367 -33.703 38.270 1.00 57.72 577 ARG A O 1
ATOM 4761 N N . ALA A 1 578 ? -0.291 -34.993 36.548 1.00 63.69 578 ALA A N 1
ATOM 4762 C CA . ALA A 1 578 ? -1.218 -35.823 37.316 1.00 63.69 578 ALA A CA 1
ATOM 4763 C C . ALA A 1 578 ? -0.508 -36.775 38.299 1.00 63.69 578 ALA A C 1
ATOM 4765 O O . ALA A 1 578 ? -1.135 -37.241 39.237 1.00 63.69 578 ALA A O 1
ATOM 4766 N N . LYS A 1 579 ? 0.791 -37.049 38.106 1.00 60.78 579 LYS A N 1
ATOM 4767 C CA . LYS A 1 579 ? 1.572 -37.972 38.950 1.00 60.78 579 LYS A CA 1
ATOM 4768 C C . LYS A 1 579 ? 2.302 -37.312 40.127 1.00 60.78 579 LYS A C 1
ATOM 4770 O O . LYS A 1 579 ? 2.891 -38.027 40.917 1.00 60.78 579 LYS A O 1
ATOM 4775 N N . HIS A 1 580 ? 2.294 -35.982 40.217 1.00 60.53 580 HIS A N 1
ATOM 4776 C CA . HIS A 1 580 ? 2.966 -35.221 41.284 1.00 60.53 580 HIS A CA 1
ATOM 4777 C C . HIS A 1 580 ? 1.988 -34.437 42.177 1.00 60.53 580 HIS A C 1
ATOM 4779 O O . HIS A 1 580 ? 2.420 -33.629 42.994 1.00 60.53 580 HIS A O 1
ATOM 4785 N N . GLN A 1 581 ? 0.678 -34.598 41.964 1.00 55.34 581 GLN A N 1
ATOM 4786 C CA . GLN A 1 581 ? -0.374 -34.002 42.803 1.00 55.34 581 GLN A CA 1
ATOM 4787 C C . GLN A 1 581 ? -1.098 -35.034 43.684 1.00 55.34 581 GLN A C 1
ATOM 4789 O O . GLN A 1 581 ? -1.962 -34.641 44.461 1.00 55.34 581 GLN A O 1
ATOM 4794 N N . ASN A 1 582 ? -0.708 -36.306 43.571 1.00 47.56 582 ASN A N 1
ATOM 4795 C CA . ASN A 1 582 ? -0.869 -37.342 44.588 1.00 47.56 582 ASN A CA 1
ATOM 4796 C C . ASN A 1 582 ? 0.517 -37.608 45.171 1.00 47.56 582 ASN A C 1
ATOM 4798 O O . ASN A 1 582 ? 0.576 -37.979 46.358 1.00 47.56 582 ASN A O 1
#

Secondary structure (DSSP, 8-state):
------TTSSHHHHTTTGGGTTTSSS-----------------------------------HHHHHHHHHHHHHHHHHHTTTT---SEEEE-TTT--EESSHHHHHHHHHHHH--------S-TTS---TT-TT-EETTTTEE-SSHHHHHHHHHHHS-EEEPPGGGS-----PPPTT-TT-EETTTTEE-SSHHHHHHHHHHHH------SS--SSTTPPP-TT-TT-EETTTTEE-SSHHHHHHHHHHHH-PPPP-----TT----TT-TT-EETTTTEE-SSHHHHHHHHHHHHHHHHHHTTS------SS-EETTTTEE-SSHHHHHHHHHHHS-----TT---TTPPPPTT-TT-EETTTTEE-SSHHHHHHHHHHHH-TT---------PPPTT-TT-EETTTTEE-SSHHHHHHHHHHHH------TT---TT----TT-TT-EETTTTEEPSSHHHHHHHHHHHS---PPPTTS------SSTTS---TT-TT-EEGGGTEE-SSHHHHHHHHHHHS------S----SSTT----TT-TT-EETTTTEE-SSHHHHHHHHHHH-TTSGGGS--

Organism: Mucor circinelloides f. circinelloides (strain 1006PhL) (NCBI:txid1220926)

InterPro domains:
  IPR003604 Matrin/U1-C-like, C2H2-type zinc finger [SM00451] (132-165)
  IPR003604 Matrin/U1-C-like, C2H2-type zinc finger [SM00451] (271-304)
  IPR003604 Matrin/U1-C-like, C2H2-type zinc finger [SM00451] (357-390)
  IPR003604 Matrin/U1-C-like, C2H2-type zinc finger [SM00451] (447-480)
  IPR003604 Matrin/U1-C-like, C2H2-type zinc finger [SM00451] (499-532)
  IPR013087 Zinc finger C2H2-type [PF12874] (316-334)
  IPR013087 Zinc finger C2H2-type [PS00028] (184-205)
  IPR013087 Zinc finger C2H2-type [PS00028] (231-252)
  IPR013087 Zinc finger C2H2-type [PS00028] (317-338)
  IPR013087 Zinc finger C2H2-type [PS00028] (362-383)
  IPR013087 Zinc finger C2H2-type [PS00028] (406-427)
  IPR013087 Zinc finger C2H2-type [PS00028] (504-525)
  IPR013087 Zinc finger C2H2-type [PS00028] (552-573)
  IPR013087 Zinc finger C2H2-type [PS50157] (182-210)
  IPR013087 Zinc finger C2H2-type [PS50157] (229-257)
  IPR013087 Zinc finger C2H2-type [PS50157] (315-343)
  IPR013087 Zinc finger C2H2-type [PS50157] (502-525)
  IPR013087 Zinc finger C2H2-type [PS50157] (550-578)
  IPR013087 Zinc finger C2H2-type [SM00355] (90-113)
  IPR013087 Zinc finger C2H2-type [SM00355] (135-158)

Sequence (582 aa):
MKLRNNTRRVAIVIKREEQREDIIKLEAAHPQCNSSQIPLFTVTNDTAINIKKEDSKDYISIDHINKEKSLTHINNYAQGFNGGTKNYYYQCHLCKEFKDSLQSVLDHRKTIHNMRGFRIIKHIDIEPNTDDPNNFCQTCEKTYSNKIAYRKHLKFTHHMALKRLSNIRKSNLTPDPENPDFYCCSCCRTYKDLYAYRNHLRRYHRMQLPSLCLTKNPGVFPDWNDPHFYCKSCNKVYRTVIIYRIHCVQVHNMKRPIKETPRNELPDLENPDFYCKTCNMAHQTEQAYRTHCHQKHMQALVSHGVVRLLADSNKHCNGCDKTFSNKGAYSSHLFIVHKINDESKLDASKLKPDIDDPNYYCRSCDKTLGCKETFQGHVRQRHGMGLSSQTEGEQKPDLNDPSNYCCVCKRTYSNKVNYHRHLIVRHGMRIPTYQKRNHKYLPDPLDPNWYCRICKIQCLSLSLYRQHCKRSHRMTLPSMKGKRKRAYVYPDAEINTQDPNHYCAKCDKAFKARFLYGNHLRRVHKLRLLARGGKLLNPNATIDLNDPNFYCAQCGRHFSSKSCFNKHINLKHKSLRAKHQN

Foldseek 3Di:
DDDDDDPPPPVVVVVVPVVPPVVPPPDDDDDDDDDDDDDDDDDDDDDDDDDDDDDDDDDDPPVVVVVVVVVVVVVVVVVVCPPDPDQKWAAAPPPRDTDHALVVNVVCCCPVVVDPDQPCQPARPDDFDLPPVQLAGPRRRDGDPDSVVSNVCCCPRSRIPGDPPVVLQPPPDDADLVPVQLAGPNNRDGDPDSQVSNVCCCPPVVDDDDDPQPQPAPPDQADLVPVQLAGPRSRDGDPDSVVSNVCSCPVVVDDDPDPPDVQQDQADLPPPQLAGSNVRDTDPDSLRSLVCSCVPPVVVCVVVLQADQDDDPQCADPVVGDHDPDSVVSSSCCCRPVVDGDDPDDPQQPDQADLPPVQLAGSNVGDGDDDSVVSNLCCCQPVVPDPPPDPDDPDQFDLPPVQLAGPVVRDGDPDSVVSNVCCCRPVVDPDCPPPPQPLVDQADLPPVQLAGPSVRDGDPDSVVSNVCSCPVNVDPDDDPPPDDPPQFPACPDDADLVPPQLAGNRNRDGDPDNVVSNVCCCPNVVDPDPPLPAPQPACPDDQDLVPVQLAGNRRRDGDPDSVVSVVCCVVNVVPPVVVPVD

pLDDT: mean 79.21, std 20.5, range [27.12, 98.0]

Radius of gyration: 35.41 Å; chains: 1; bounding box: 101×70×97 Å